Protein AF-0000000070392499 (afdb_homodimer)

InterPro domains:
  IPR001810 F-box domain [PF12937] (13-58)
  IPR001810 F-box domain [PS50181] (10-56)
  IPR032675 Leucine-rich repeat domain superfamily [G3DSA:3.80.10.10] (70-382)
  IPR036047 F-box-like domain superfamily [SSF81383] (4-67)

Radius of gyration: 43.07 Å; Cα contacts (8 Å, |Δi|>4): 1488; chains: 2; bounding box: 61×119×80 Å

Nearest PDB structures (foldseek):
  4i6j-assembly1_B  TM=6.884E-01  e=1.599E-12  Homo sapiens
  1fs2-assembly1_C  TM=5.161E-01  e=5.197E-03  Homo sapiens
  3ogm-assembly8_H  TM=3.108E-01  e=5.269E-05  Arabidopsis thaliana
  3sn0-assembly1_A  TM=2.461E-01  e=1.819E+00  Paraburkholderia xenovorans LB400
  4pl2-assembly2_A  TM=3.043E-01  e=4.959E+00  Escherichia coli DH1

Secondary structure (DSSP, 8-state):
------------GGGS-HHHHHHHHTTS-HHHHHHHHHHHHHHHHHTT-GGGTSEEEEEEE-B--TTS-----B--HHHHHHHHHHGGG--EEEEEEESB--S--TTHHHHHHHHHHH---SEEEEEESSPPBTHHHHS----GGGTHHHHHHHHH--S--EEEEEE--TT-SS--HHHHHHH-GGGTT--EEEES---TTS---SSB----HHHHHHHHHH-TT-SEEEEEGGG--HHHHHHTTSTTSPPPSEEEEEE---TT-GGGSPPP--HHHHHHHHHHSTT-EEEEEE-S---HHHHTTT--TTS-EEEEEE-TTS---HHHHHHHHHHHTTT--EEEE--S----HHHHHHHHHH-TT--EEEETTB--------/------------GGGS-HHHHHHHHTTS-HHHHHHHHHHHHHHHHHTT-GGGTSEEEEEEE-BPPTTS-----B--HHHHHHHHHHGGG--EEEEEEESB--S--TTHHHHHHHHHHH---SEEEEEESSPPBGGGGTS----GGGTHHHHHHHHH--S--EEEEEE--TT-SS--HHHHHHH-GGGTT--EEEES---TT----SSB----HHHHHHHHHH-TT-SEEEEEGGG--HHHHHHTTSTTSPPPSEEEEEE---TT-GGGSPPP--HHHHHHHHHHSTT-EEEEEE-S---HHHHTTT--TTS-EEEEEE-TTS---HHHHHHHHHHHTTT--EEEE--S----HHHHHHHHHH-TT--EEEETTB--------

Structure (mmCIF, N/CA/C/O backbone):
data_AF-0000000070392499-model_v1
#
loop_
_entity.id
_entity.type
_entity.pdbx_description
1 polymer 'F-box/LRR-repeat protein 21-like'
#
loop_
_atom_site.group_PDB
_atom_site.id
_atom_site.type_symbol
_atom_site.label_atom_id
_atom_site.label_alt_id
_atom_site.label_comp_id
_atom_site.label_asym_id
_atom_site.label_entity_id
_atom_site.label_seq_id
_atom_site.pdbx_PDB_ins_code
_atom_site.Cartn_x
_atom_site.Cartn_y
_atom_site.Cartn_z
_atom_site.occupancy
_atom_site.B_iso_or_equiv
_atom_site.auth_seq_id
_atom_site.auth_comp_id
_atom_site.auth_asym_id
_atom_site.auth_atom_id
_atom_site.pdbx_PDB_model_num
ATOM 1 N N . MET A 1 1 ? -3.229 -5.602 -38.969 1 19.36 1 MET A N 1
ATOM 2 C CA . MET A 1 1 ? -2.064 -5.352 -38.125 1 19.36 1 MET A CA 1
ATOM 3 C C . MET A 1 1 ? -2.357 -4.254 -37.094 1 19.36 1 MET A C 1
ATOM 5 O O . MET A 1 1 ? -2.188 -3.068 -37.375 1 19.36 1 MET A O 1
ATOM 9 N N . ALA A 1 2 ? -3.498 -4.301 -36.531 1 29.72 2 ALA A N 1
ATOM 10 C CA . ALA A 1 2 ? -3.797 -3.291 -35.5 1 29.72 2 ALA A CA 1
ATOM 11 C C . ALA A 1 2 ? -2.613 -3.09 -34.562 1 29.72 2 ALA A C 1
ATOM 13 O O . ALA A 1 2 ? -1.932 -4.051 -34.219 1 29.72 2 ALA A O 1
ATOM 14 N N . GLY A 1 3 ? -1.999 -1.93 -34.656 1 29.03 3 GLY A N 1
ATOM 15 C CA . GLY A 1 3 ? -0.789 -1.452 -34 1 29.03 3 GLY A CA 1
ATOM 16 C C . GLY A 1 3 ? -0.719 -1.817 -32.531 1 29.03 3 GLY A C 1
ATOM 17 O O . GLY A 1 3 ? -1.74 -1.829 -31.859 1 29.03 3 GLY A O 1
ATOM 18 N N . VAL A 1 4 ? 0.239 -2.719 -32.156 1 35.47 4 VAL A N 1
ATOM 19 C CA . VAL A 1 4 ? 0.613 -2.967 -30.766 1 35.47 4 VAL A CA 1
ATOM 20 C C . VAL A 1 4 ? 0.708 -1.643 -30.016 1 35.47 4 VAL A C 1
ATOM 22 O O . VAL A 1 4 ? 1.591 -0.826 -30.281 1 35.47 4 VAL A O 1
ATOM 25 N N . GLU A 1 5 ? -0.295 -0.856 -29.969 1 37.31 5 GLU A N 1
ATOM 26 C CA . GLU A 1 5 ? -0.284 0.381 -29.188 1 37.31 5 GLU A CA 1
ATOM 27 C C . GLU A 1 5 ? 0.661 0.277 -28 1 37.31 5 GLU A C 1
ATOM 29 O O . GLU A 1 5 ? 0.538 -0.638 -27.172 1 37.31 5 GLU A O 1
ATOM 34 N N . GLU A 1 6 ? 1.896 0.604 -28.156 1 41.22 6 GLU A N 1
ATOM 35 C CA . GLU A 1 6 ? 2.979 0.769 -27.203 1 41.22 6 GLU A CA 1
ATOM 36 C C . GLU A 1 6 ? 2.457 1.295 -25.859 1 41.22 6 GLU A C 1
ATOM 38 O O . GLU A 1 6 ? 2.139 2.48 -25.734 1 41.22 6 GLU A O 1
ATOM 43 N N . LEU A 1 7 ? 1.643 0.686 -25.141 1 44.19 7 LEU A N 1
ATOM 44 C CA . LEU A 1 7 ? 1.208 1.113 -23.812 1 44.19 7 LEU A CA 1
ATOM 45 C C . LEU A 1 7 ? 2.377 1.68 -23.016 1 44.19 7 LEU A C 1
ATOM 47 O O . LEU A 1 7 ? 3.455 1.082 -22.984 1 44.19 7 LEU A O 1
ATOM 51 N N . THR A 1 8 ? 2.656 2.902 -23.031 1 48.97 8 THR A N 1
ATOM 52 C CA . THR A 1 8 ? 3.627 3.609 -22.203 1 48.97 8 THR A CA 1
ATOM 53 C C . THR A 1 8 ? 3.857 2.867 -20.891 1 48.97 8 THR A C 1
ATOM 55 O O . THR A 1 8 ? 2.904 2.453 -20.219 1 48.97 8 THR A O 1
ATOM 58 N N . PRO A 1 9 ? 5.086 2.314 -20.75 1 57.12 9 PRO A N 1
ATOM 59 C CA . PRO A 1 9 ? 5.375 1.492 -19.578 1 57.12 9 PRO A CA 1
ATOM 60 C C . PRO A 1 9 ? 4.883 2.129 -18.281 1 57.12 9 PRO A C 1
ATOM 62 O O . PRO A 1 9 ? 5.066 3.33 -18.078 1 57.12 9 PRO A O 1
ATOM 65 N N . GLU A 1 10 ? 3.816 1.745 -17.781 1 65.25 10 GLU A N 1
ATOM 66 C CA . GLU A 1 10 ? 3.311 2.189 -16.484 1 65.25 10 GLU A CA 1
ATOM 67 C C . GLU A 1 10 ? 4.449 2.398 -15.492 1 65.25 10 GLU A C 1
ATOM 69 O O . GLU A 1 10 ? 5.414 1.632 -15.477 1 65.25 10 GLU A O 1
ATOM 74 N N . PRO A 1 11 ? 4.688 3.551 -14.969 1 73.75 11 PRO A N 1
ATOM 75 C CA . PRO A 1 11 ? 5.754 3.793 -13.992 1 73.75 11 PRO A CA 1
ATOM 76 C C . PRO A 1 11 ? 5.82 2.713 -12.914 1 73.75 11 PRO A C 1
ATOM 78 O O . PRO A 1 11 ? 4.785 2.189 -12.492 1 73.75 11 PRO A O 1
ATOM 81 N N . ASP A 1 12 ? 7.051 2.223 -12.695 1 80.12 12 ASP A N 1
ATOM 82 C CA . ASP A 1 12 ? 7.27 1.247 -11.633 1 80.12 12 ASP A CA 1
ATOM 83 C C . ASP A 1 12 ? 7.441 1.938 -10.281 1 80.12 12 ASP A C 1
ATOM 85 O O . ASP A 1 12 ? 8.531 2.416 -9.961 1 80.12 12 ASP A O 1
ATOM 89 N N . PHE A 1 13 ? 6.422 2.025 -9.43 1 82.75 13 PHE A N 1
ATOM 90 C CA . PHE A 1 13 ? 6.398 2.703 -8.141 1 82.75 13 PHE A CA 1
ATOM 91 C C . PHE A 1 13 ? 7.258 1.959 -7.121 1 82.75 13 PHE A C 1
ATOM 93 O O . PHE A 1 13 ? 7.602 2.506 -6.07 1 82.75 13 PHE A O 1
ATOM 100 N N . SER A 1 14 ? 7.652 0.782 -7.508 1 82.06 14 SER A N 1
ATOM 101 C CA . SER A 1 14 ? 8.445 -0.005 -6.57 1 82.06 14 SER A CA 1
ATOM 102 C C . SER A 1 14 ? 9.875 0.514 -6.484 1 82.06 14 SER A C 1
ATOM 104 O O . SER A 1 14 ? 10.609 0.181 -5.551 1 82.06 14 SER A O 1
ATOM 106 N N . ASP A 1 15 ? 10.148 1.316 -7.395 1 82.94 15 ASP A N 1
ATOM 107 C CA . ASP A 1 15 ? 11.523 1.813 -7.426 1 82.94 15 ASP A CA 1
ATOM 108 C C . ASP A 1 15 ? 11.633 3.162 -6.719 1 82.94 15 ASP A C 1
ATOM 110 O O . ASP A 1 15 ? 12.734 3.67 -6.508 1 82.94 15 ASP A O 1
ATOM 114 N N . LEU A 1 16 ? 10.594 3.82 -6.297 1 88.31 16 LEU A N 1
ATOM 115 C CA . LEU A 1 16 ? 10.625 5.129 -5.652 1 88.31 16 LEU A CA 1
ATOM 116 C C . LEU A 1 16 ? 11.172 5.02 -4.23 1 88.31 16 LEU A C 1
ATOM 118 O O . LEU A 1 16 ? 10.734 4.16 -3.459 1 88.31 16 LEU A O 1
ATOM 122 N N . PRO A 1 17 ? 12.156 5.895 -3.982 1 90.06 17 PRO A N 1
ATOM 123 C CA . PRO A 1 17 ? 12.664 5.898 -2.607 1 90.06 17 PRO A CA 1
ATOM 124 C C . PRO A 1 17 ? 11.602 6.285 -1.585 1 90.06 17 PRO A C 1
ATOM 126 O O . PRO A 1 17 ? 10.656 7.012 -1.913 1 90.06 17 PRO A O 1
ATOM 129 N N . THR A 1 18 ? 11.781 5.879 -0.378 1 91.44 18 THR A N 1
ATOM 130 C CA . THR A 1 18 ? 10.828 6.105 0.706 1 91.44 18 THR A CA 1
ATOM 131 C C . THR A 1 18 ? 10.609 7.602 0.93 1 91.44 18 THR A C 1
ATOM 133 O O . THR A 1 18 ? 9.477 8.039 1.151 1 91.44 18 THR A O 1
ATOM 136 N N . MET A 1 19 ? 11.672 8.414 0.764 1 93 19 MET A N 1
ATOM 137 C CA . MET A 1 19 ? 11.57 9.844 1.044 1 93 19 MET A CA 1
ATOM 138 C C . MET A 1 19 ? 10.688 10.539 0.012 1 93 19 MET A C 1
ATOM 140 O O . MET A 1 19 ? 10.008 11.516 0.328 1 93 19 MET A O 1
ATOM 144 N N . VAL A 1 20 ? 10.742 10.008 -1.127 1 93.56 20 VAL A N 1
ATOM 145 C CA . VAL A 1 20 ? 9.875 10.555 -2.164 1 93.56 20 VAL A CA 1
ATOM 146 C C . VAL A 1 20 ? 8.414 10.281 -1.817 1 93.56 20 VAL A C 1
ATOM 148 O O . VAL A 1 20 ? 7.555 11.141 -2.004 1 93.56 20 VAL A O 1
ATOM 151 N N . TRP A 1 21 ? 8.156 9.062 -1.274 1 93.5 21 TRP A N 1
ATOM 152 C CA . TRP A 1 21 ? 6.801 8.727 -0.836 1 93.5 21 TRP A CA 1
ATOM 153 C C . TRP A 1 21 ? 6.352 9.656 0.289 1 93.5 21 TRP A C 1
ATOM 155 O O . TRP A 1 21 ? 5.215 10.141 0.287 1 93.5 21 TRP A O 1
ATOM 165 N N . VAL A 1 22 ? 7.234 9.93 1.213 1 95.31 22 VAL A N 1
ATOM 166 C CA . VAL A 1 22 ? 6.906 10.82 2.32 1 95.31 22 VAL A CA 1
ATOM 167 C C . VAL A 1 22 ? 6.523 12.195 1.782 1 95.31 22 VAL A C 1
ATOM 169 O O . VAL A 1 22 ? 5.52 12.781 2.205 1 95.31 22 VAL A O 1
ATOM 172 N N . ASN A 1 23 ? 7.266 12.734 0.875 1 94.5 23 ASN A N 1
ATOM 173 C CA . ASN A 1 23 ? 7.004 14.039 0.281 1 94.5 23 ASN A CA 1
ATOM 174 C C . ASN A 1 23 ? 5.648 14.078 -0.418 1 94.5 23 ASN A C 1
ATOM 176 O O . ASN A 1 23 ? 4.906 15.055 -0.294 1 94.5 23 ASN A O 1
ATOM 180 N N . ILE A 1 24 ? 5.371 13.039 -1.134 1 93.19 24 ILE A N 1
ATOM 181 C CA . ILE A 1 24 ? 4.098 12.945 -1.838 1 93.19 24 ILE A CA 1
ATOM 182 C C . ILE A 1 24 ? 2.951 12.906 -0.83 1 93.19 24 ILE A C 1
ATOM 184 O O . ILE A 1 24 ? 1.976 13.648 -0.957 1 93.19 24 ILE A O 1
ATOM 188 N N . LEU A 1 25 ? 3.098 12.047 0.181 1 93.69 25 LEU A N 1
ATOM 189 C CA . LEU A 1 25 ? 2.039 11.812 1.156 1 93.69 25 LEU A CA 1
ATOM 190 C C . LEU A 1 25 ? 1.825 13.039 2.033 1 93.69 25 LEU A C 1
ATOM 192 O O . LEU A 1 25 ? 0.74 13.234 2.586 1 93.69 25 LEU A O 1
ATOM 196 N N . ASP A 1 26 ? 2.852 13.836 2.139 1 94 26 ASP A N 1
ATOM 197 C CA . ASP A 1 26 ? 2.76 15.039 2.959 1 94 26 ASP A CA 1
ATOM 198 C C . ASP A 1 26 ? 1.83 16.062 2.32 1 94 26 ASP A C 1
ATOM 200 O O . ASP A 1 26 ? 1.4 17.016 2.979 1 94 26 ASP A O 1
ATOM 204 N N . HIS A 1 27 ? 1.47 15.953 1.075 1 93.5 27 HIS A N 1
ATOM 205 C CA . HIS A 1 27 ? 0.569 16.859 0.383 1 93.5 27 HIS A CA 1
ATOM 206 C C . HIS A 1 27 ? -0.857 16.328 0.368 1 93.5 27 HIS A C 1
ATOM 208 O O . HIS A 1 27 ? -1.765 16.969 -0.159 1 93.5 27 HIS A O 1
ATOM 214 N N . VAL A 1 28 ? -1.051 15.195 0.905 1 91.25 28 VAL A N 1
ATOM 215 C CA . VAL A 1 28 ? -2.367 14.57 0.955 1 91.25 28 VAL A CA 1
ATOM 216 C C . VAL A 1 28 ? -3.064 14.93 2.264 1 91.25 28 VAL A C 1
ATOM 218 O O . VAL A 1 28 ? -2.414 15.07 3.303 1 91.25 28 VAL A O 1
ATOM 221 N N . ASN A 1 29 ? -4.383 15.164 2.217 1 92.38 29 ASN A N 1
ATOM 222 C CA . ASN A 1 29 ? -5.105 15.523 3.434 1 92.38 29 ASN A CA 1
ATOM 223 C C . ASN A 1 29 ? -5.059 14.398 4.465 1 92.38 29 ASN A C 1
ATOM 225 O O . ASN A 1 29 ? -4.773 13.25 4.121 1 92.38 29 ASN A O 1
ATOM 229 N N . LEU A 1 30 ? -5.309 14.617 5.668 1 92.62 30 LEU A N 1
ATOM 230 C CA . LEU A 1 30 ? -5.113 13.727 6.80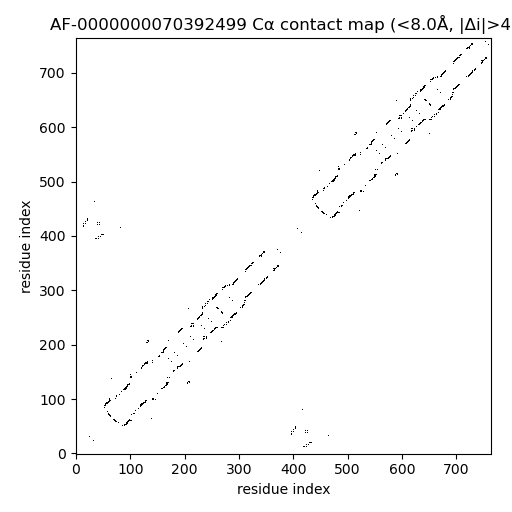9 1 92.62 30 LEU A CA 1
ATOM 231 C C . LEU A 1 30 ? -5.965 12.469 6.664 1 92.62 30 LEU A C 1
ATOM 233 O O . LEU A 1 30 ? -5.48 11.359 6.898 1 92.62 30 LEU A O 1
ATOM 237 N N . VAL A 1 31 ? -7.203 12.648 6.301 1 88.06 31 VAL A N 1
ATOM 238 C CA . VAL A 1 31 ? -8.125 11.523 6.227 1 88.06 31 VAL A CA 1
ATOM 239 C C . VAL A 1 31 ? -7.672 10.555 5.141 1 88.06 31 VAL A C 1
ATOM 241 O O . VAL A 1 31 ? -7.633 9.336 5.359 1 88.06 31 VAL A O 1
ATOM 244 N N . THR A 1 32 ? -7.332 11.109 4.012 1 89.81 32 THR A N 1
ATOM 245 C CA . THR A 1 32 ? -6.852 10.281 2.916 1 89.81 32 THR A CA 1
ATOM 246 C C . THR A 1 32 ? -5.539 9.594 3.295 1 89.81 32 THR A C 1
ATOM 248 O O . THR A 1 32 ? -5.348 8.414 3.008 1 89.81 32 THR A O 1
ATOM 251 N N . ARG A 1 33 ? -4.66 10.336 3.91 1 93.06 33 ARG A N 1
ATOM 252 C CA . ARG A 1 33 ? -3.396 9.773 4.379 1 93.06 33 ARG A CA 1
ATOM 253 C C . ARG A 1 33 ? -3.635 8.594 5.316 1 93.06 33 ARG A C 1
ATOM 255 O O . ARG A 1 33 ? -2.984 7.559 5.195 1 93.06 33 ARG A O 1
ATOM 262 N N . TYR A 1 34 ? -4.535 8.734 6.188 1 92.81 34 TYR A N 1
ATOM 263 C CA . TYR A 1 34 ? -4.887 7.676 7.125 1 92.81 34 TYR A CA 1
ATOM 264 C C . TYR A 1 34 ? -5.438 6.461 6.391 1 92.81 34 TYR A C 1
ATOM 266 O O . TYR A 1 34 ? -5.02 5.328 6.652 1 92.81 34 TYR A O 1
ATOM 274 N N . ARG A 1 35 ? -6.336 6.668 5.492 1 90.44 35 ARG A N 1
ATOM 275 C CA . ARG A 1 35 ? -6.957 5.574 4.754 1 90.44 35 ARG A CA 1
ATOM 276 C C . ARG A 1 35 ? -5.922 4.781 3.967 1 90.44 35 ARG A C 1
ATOM 278 O O . ARG A 1 35 ? -5.961 3.551 3.941 1 90.44 35 ARG A O 1
ATOM 285 N N . VAL A 1 36 ? -5.066 5.496 3.289 1 92.38 36 VAL A N 1
ATOM 286 C CA . VAL A 1 36 ? -4.027 4.832 2.508 1 92.38 36 VAL A CA 1
ATOM 287 C C . VAL A 1 36 ? -3.107 4.043 3.436 1 92.38 36 VAL A C 1
ATOM 289 O O . VAL A 1 36 ? -2.688 2.932 3.105 1 92.38 36 VAL A O 1
ATOM 292 N N . SER A 1 37 ? -2.816 4.617 4.633 1 92.94 37 SER A N 1
ATOM 293 C CA . SER A 1 37 ? -1.943 3.938 5.586 1 92.94 37 SER A CA 1
ATOM 294 C C . SER A 1 37 ? -2.559 2.627 6.059 1 92.94 37 SER A C 1
ATOM 296 O O . SER A 1 37 ? -1.87 1.607 6.148 1 92.94 37 SER A O 1
ATOM 298 N N . VAL A 1 38 ? -3.83 2.625 6.352 1 90.56 38 VAL A N 1
ATOM 299 C CA . VAL A 1 38 ? -4.523 1.426 6.816 1 90.56 38 VAL A CA 1
ATOM 300 C C . VAL A 1 38 ? -4.586 0.397 5.688 1 90.56 38 VAL A C 1
ATOM 302 O O . VAL A 1 38 ? -4.34 -0.792 5.91 1 90.56 38 VAL A O 1
ATOM 305 N N . THR A 1 39 ? -4.941 0.869 4.547 1 91.06 39 THR A N 1
ATOM 306 C CA . THR A 1 39 ? -5 -0.016 3.391 1 91.06 39 THR A CA 1
ATOM 307 C C . THR A 1 39 ? -3.645 -0.662 3.131 1 91.06 39 THR A C 1
ATOM 309 O O . THR A 1 39 ? -3.559 -1.869 2.895 1 91.06 39 THR A O 1
ATOM 312 N N . CYS A 1 40 ? -2.623 0.156 3.15 1 91.25 40 CYS A N 1
ATOM 313 C CA . CYS A 1 40 ? -1.275 -0.355 2.93 1 91.25 40 CYS A CA 1
ATOM 314 C C . CYS A 1 40 ? -0.905 -1.392 3.984 1 91.25 40 CYS A C 1
ATOM 316 O O . CYS A 1 40 ? -0.25 -2.389 3.678 1 91.25 40 CYS A O 1
ATOM 318 N N . SER A 1 41 ? -1.282 -1.135 5.199 1 90.31 41 SER A N 1
ATOM 319 C CA . SER A 1 41 ? -1.011 -2.084 6.273 1 90.31 41 SER A CA 1
ATOM 320 C C . SER A 1 41 ? -1.71 -3.416 6.023 1 90.31 41 SER A C 1
ATOM 322 O O . SER A 1 41 ? -1.108 -4.48 6.184 1 90.31 41 SER A O 1
ATOM 324 N N . LYS A 1 42 ? -2.918 -3.387 5.637 1 89.94 42 LYS A N 1
ATOM 325 C CA . LYS A 1 42 ? -3.676 -4.598 5.332 1 89.94 42 LYS A CA 1
ATOM 326 C C . LYS A 1 42 ? -3.076 -5.336 4.141 1 89.94 42 LYS A C 1
ATOM 328 O O . LYS A 1 42 ? -3.006 -6.566 4.137 1 89.94 42 LYS A O 1
ATOM 333 N N . LEU A 1 43 ? -2.729 -4.562 3.137 1 92.19 43 LEU A N 1
ATOM 334 C CA . LEU A 1 43 ? -2.088 -5.152 1.967 1 92.19 43 LEU A CA 1
ATOM 335 C C . LEU A 1 43 ? -0.774 -5.824 2.348 1 92.19 43 LEU A C 1
ATOM 337 O O . LEU A 1 43 ? -0.477 -6.926 1.879 1 92.19 43 LEU A O 1
ATOM 341 N N . ASN A 1 44 ? -0.017 -5.133 3.135 1 90.88 44 ASN A N 1
ATOM 342 C CA . ASN A 1 44 ? 1.239 -5.715 3.592 1 90.88 44 ASN A CA 1
ATOM 343 C C . ASN A 1 44 ? 1.011 -7.043 4.309 1 90.88 44 ASN A C 1
ATOM 345 O O . ASN A 1 44 ? 1.792 -7.984 4.148 1 90.88 44 ASN A O 1
ATOM 349 N N . GLU A 1 45 ? -0.01 -7.094 5.113 1 90.56 45 GLU A N 1
ATOM 350 C CA . GLU A 1 45 ? -0.378 -8.344 5.766 1 90.56 45 GLU A CA 1
ATOM 351 C C . GLU A 1 45 ? -0.797 -9.398 4.742 1 90.56 45 GLU A C 1
ATOM 353 O O . GLU A 1 45 ? -0.413 -10.562 4.852 1 90.56 45 GLU A O 1
ATOM 358 N N . ALA A 1 46 ? -1.568 -9.008 3.797 1 93.62 46 ALA A N 1
ATOM 359 C CA . ALA A 1 46 ? -2.064 -9.914 2.766 1 93.62 46 ALA A CA 1
ATOM 360 C C . ALA A 1 46 ? -0.913 -10.531 1.979 1 93.62 46 ALA A C 1
ATOM 362 O O . ALA A 1 46 ? -0.951 -11.719 1.638 1 93.62 46 ALA A O 1
ATOM 363 N N . PHE A 1 47 ? 0.134 -9.789 1.7 1 93.88 47 PHE A N 1
ATOM 364 C CA . PHE A 1 47 ? 1.256 -10.25 0.895 1 93.88 47 PHE A CA 1
ATOM 365 C C . PHE A 1 47 ? 2.055 -11.312 1.643 1 93.88 47 PHE A C 1
ATOM 367 O O . PHE A 1 47 ? 2.877 -12.016 1.048 1 93.88 47 PHE A O 1
ATOM 374 N N . ASN A 1 48 ? 1.8 -11.477 2.926 1 91.5 48 ASN A N 1
ATOM 375 C CA . ASN A 1 48 ? 2.471 -12.523 3.693 1 91.5 48 ASN A CA 1
ATOM 376 C C . ASN A 1 48 ? 1.637 -13.805 3.748 1 91.5 48 ASN A C 1
ATOM 378 O O . ASN A 1 48 ? 1.988 -14.75 4.457 1 91.5 48 ASN A O 1
ATOM 382 N N . HIS A 1 49 ? 0.604 -13.789 3.027 1 94 49 HIS A N 1
ATOM 383 C CA . HIS A 1 49 ? -0.212 -15 2.947 1 94 49 HIS A CA 1
ATOM 384 C C . HIS A 1 49 ? 0.365 -15.984 1.941 1 94 49 HIS A C 1
ATOM 386 O O . HIS A 1 49 ? 0.606 -15.633 0.785 1 94 49 HIS A O 1
ATOM 392 N N . PRO A 1 50 ? 0.464 -17.234 2.234 1 93.75 50 PRO A N 1
ATOM 393 C CA . PRO A 1 50 ? 1.13 -18.234 1.398 1 93.75 50 PRO A CA 1
ATOM 394 C C . PRO A 1 50 ? 0.402 -18.484 0.079 1 93.75 50 PRO A C 1
ATOM 396 O O . PRO A 1 50 ? 1.036 -18.797 -0.931 1 93.75 50 PRO A O 1
ATOM 399 N N . THR A 1 51 ? -0.854 -18.328 -0.005 1 93.94 51 THR A N 1
ATOM 400 C CA . THR A 1 51 ? -1.659 -18.594 -1.193 1 93.94 51 THR A CA 1
ATOM 401 C C . THR A 1 51 ? -1.159 -17.766 -2.375 1 93.94 51 THR A C 1
ATOM 403 O O . THR A 1 51 ? -1.249 -18.203 -3.525 1 93.94 51 THR A O 1
ATOM 406 N N . LEU A 1 52 ? -0.566 -16.672 -2.098 1 95.19 52 LEU A N 1
ATOM 407 C CA . LEU A 1 52 ? -0.19 -15.742 -3.16 1 95.19 52 LEU A CA 1
ATOM 408 C C . LEU A 1 52 ? 1.114 -16.172 -3.822 1 95.19 52 LEU A C 1
ATOM 410 O O . LEU A 1 52 ? 1.413 -15.758 -4.941 1 95.19 52 LEU A O 1
ATOM 414 N N . TRP A 1 53 ? 1.859 -16.984 -3.09 1 96.31 53 TRP A N 1
ATOM 415 C CA . TRP A 1 53 ? 3.221 -17.219 -3.559 1 96.31 53 TRP A CA 1
ATOM 416 C C . TRP A 1 53 ? 3.492 -18.703 -3.719 1 96.31 53 TRP A C 1
ATOM 418 O O . TRP A 1 53 ? 4.594 -19.109 -4.098 1 96.31 53 TRP A O 1
ATOM 428 N N . ARG A 1 54 ? 2.523 -19.531 -3.469 1 96.25 54 ARG A N 1
ATOM 429 C CA . ARG A 1 54 ? 2.686 -20.984 -3.496 1 96.25 54 ARG A CA 1
ATOM 430 C C . ARG A 1 54 ? 3.188 -21.453 -4.859 1 96.25 54 ARG A C 1
ATOM 432 O O . ARG A 1 54 ? 3.969 -22.391 -4.945 1 96.25 54 ARG A O 1
ATOM 439 N N . LYS A 1 55 ? 2.74 -20.891 -5.848 1 96 55 LYS A N 1
ATOM 440 C CA . LYS A 1 55 ? 3.156 -21.188 -7.215 1 96 55 LYS A CA 1
ATOM 441 C C . LYS A 1 55 ? 3.969 -20.031 -7.801 1 96 55 LYS A C 1
ATOM 443 O O . LYS A 1 55 ? 3.564 -18.875 -7.715 1 96 55 LYS A O 1
ATOM 448 N N . MET A 1 56 ? 5.145 -20.344 -8.297 1 96.19 56 MET A N 1
ATOM 449 C CA . MET A 1 56 ? 6.012 -19.328 -8.867 1 96.19 56 MET A CA 1
ATOM 450 C C . MET A 1 56 ? 6.637 -19.797 -10.172 1 96.19 56 MET A C 1
ATOM 452 O O . MET A 1 56 ? 7.059 -20.953 -10.273 1 96.19 56 MET A O 1
ATOM 456 N N . THR A 1 57 ? 6.582 -18.969 -11.18 1 95.62 57 THR A N 1
ATOM 457 C CA . THR A 1 57 ? 7.273 -19.234 -12.438 1 95.62 57 THR A CA 1
ATOM 458 C C . THR A 1 57 ? 8.367 -18.203 -12.68 1 95.62 57 THR A C 1
ATOM 460 O O . THR A 1 57 ? 8.094 -17 -12.734 1 95.62 57 THR A O 1
ATOM 463 N N . LEU A 1 58 ? 9.586 -18.641 -12.781 1 95.25 58 LEU A N 1
ATOM 464 C CA . LEU A 1 58 ? 10.719 -17.766 -13.062 1 95.25 58 LEU A CA 1
ATOM 465 C C . LEU A 1 58 ? 11.141 -17.875 -14.523 1 95.25 58 LEU A C 1
ATOM 467 O O . LEU A 1 58 ? 11.516 -18.953 -14.992 1 95.25 58 LEU A O 1
ATOM 471 N N . HIS A 1 59 ? 11.062 -16.766 -15.195 1 91.56 59 HIS A N 1
ATOM 472 C CA . HIS A 1 59 ? 11.484 -16.703 -16.594 1 91.56 59 HIS A CA 1
ATOM 473 C C . HIS A 1 59 ? 12.891 -16.125 -16.719 1 91.56 59 HIS A C 1
ATOM 475 O O . HIS A 1 59 ? 13.211 -15.109 -16.109 1 91.56 59 HIS A O 1
ATOM 481 N N . VAL A 1 60 ? 13.688 -16.781 -17.406 1 90.25 60 VAL A N 1
ATOM 482 C CA . VAL A 1 60 ? 15.047 -16.328 -17.703 1 90.25 60 VAL A CA 1
ATOM 483 C C . VAL A 1 60 ? 15.297 -16.375 -19.203 1 90.25 60 VAL A C 1
ATOM 485 O O . VAL A 1 60 ? 14.836 -17.297 -19.891 1 90.25 60 VAL A O 1
ATOM 488 N N . THR A 1 61 ? 15.922 -15.375 -19.672 1 86.31 61 THR A N 1
ATOM 489 C CA . THR A 1 61 ? 16.203 -15.32 -21.094 1 86.31 61 THR A CA 1
ATOM 490 C C . THR A 1 61 ? 17.656 -15.664 -21.391 1 86.31 61 THR A C 1
ATOM 492 O O . THR A 1 61 ? 18.562 -14.992 -20.891 1 86.31 61 THR A O 1
ATOM 495 N N . GLY A 1 62 ? 17.797 -16.766 -22.141 1 83.31 62 GLY A N 1
ATOM 496 C CA . GLY A 1 62 ? 19.125 -17.156 -22.578 1 83.31 62 GLY A CA 1
ATOM 497 C C . GLY A 1 62 ? 19.484 -16.641 -23.953 1 83.31 62 GLY A C 1
ATOM 498 O O . GLY A 1 62 ? 18.859 -15.688 -24.453 1 83.31 62 GLY A O 1
ATOM 499 N N . ASN A 1 63 ? 20.609 -16.969 -24.453 1 75.06 63 ASN A N 1
ATOM 500 C CA . ASN A 1 63 ? 21.078 -16.516 -25.75 1 75.06 63 ASN A CA 1
ATOM 501 C C . ASN A 1 63 ? 20.359 -17.234 -26.891 1 75.06 63 ASN A C 1
ATOM 503 O O . ASN A 1 63 ? 19.969 -18.391 -26.75 1 75.06 63 ASN A O 1
ATOM 507 N N . VAL A 1 64 ? 19.781 -16.484 -27.766 1 64.44 64 VAL A N 1
ATOM 508 C CA . VAL A 1 64 ? 18.984 -17.062 -28.859 1 64.44 64 VAL A CA 1
ATOM 509 C C . VAL A 1 64 ? 19.891 -17.875 -29.781 1 64.44 64 VAL A C 1
ATOM 511 O O . VAL A 1 64 ? 21.109 -17.672 -29.812 1 64.44 64 VAL A O 1
ATOM 514 N N . THR A 1 65 ? 19.234 -18.938 -30.438 1 56.94 65 THR A N 1
ATOM 515 C CA . THR A 1 65 ? 19.781 -19.953 -31.344 1 56.94 65 THR A CA 1
ATOM 516 C C . THR A 1 65 ? 20.578 -19.297 -32.469 1 56.94 65 THR A C 1
ATOM 518 O O . THR A 1 65 ? 20.547 -18.078 -32.625 1 56.94 65 THR A O 1
ATOM 521 N N . ASN A 1 66 ? 21.172 -20.156 -33.406 1 53.56 66 ASN A N 1
ATOM 522 C CA . ASN A 1 66 ? 22.062 -19.953 -34.531 1 53.56 66 ASN A CA 1
ATOM 523 C C . ASN A 1 66 ? 21.594 -18.812 -35.438 1 53.56 66 ASN A C 1
ATOM 525 O O . ASN A 1 66 ? 22.375 -18.266 -36.188 1 53.56 66 ASN A O 1
ATOM 529 N N . TYR A 1 67 ? 20.312 -18.781 -35.562 1 49.94 67 TYR A N 1
ATOM 530 C CA . TYR A 1 67 ? 19.922 -17.859 -36.594 1 49.94 67 TYR A CA 1
ATOM 531 C C . TYR A 1 67 ? 19.312 -16.594 -36.031 1 49.94 67 TYR A C 1
ATOM 533 O O . TYR A 1 67 ? 18.953 -15.672 -36.75 1 49.94 67 TYR A O 1
ATOM 541 N N . GLY A 1 68 ? 19.078 -16.547 -34.75 1 53.66 68 GLY A N 1
ATOM 542 C CA . GLY A 1 68 ? 18.359 -15.352 -34.344 1 53.66 68 GLY A CA 1
ATOM 543 C C . GLY A 1 68 ? 19.234 -14.328 -33.656 1 53.66 68 GLY A C 1
ATOM 544 O O . GLY A 1 68 ? 20.375 -14.625 -33.281 1 53.66 68 GLY A O 1
ATOM 545 N N . TRP A 1 69 ? 18.891 -12.992 -33.875 1 50.97 69 TRP A N 1
ATOM 546 C CA . TRP A 1 69 ? 19.531 -11.836 -33.25 1 50.97 69 TRP A CA 1
ATOM 547 C C . TRP A 1 69 ? 19.562 -12 -31.75 1 50.97 69 TRP A C 1
ATOM 549 O O . TRP A 1 69 ? 18.625 -12.539 -31.141 1 50.97 69 TRP A O 1
ATOM 559 N N . SER A 1 70 ? 20.844 -11.922 -31.25 1 49.72 70 SER A N 1
ATOM 560 C CA . SER A 1 70 ? 21.297 -12.07 -29.875 1 49.72 70 SER A CA 1
ATOM 561 C C . SER A 1 70 ? 20.406 -11.281 -28.922 1 49.72 70 SER A C 1
ATOM 563 O O . SER A 1 70 ? 20.219 -10.078 -29.094 1 49.72 70 SER A O 1
ATOM 565 N N . LYS A 1 71 ? 19.391 -11.898 -28.5 1 55.03 71 LYS A N 1
ATOM 566 C CA . LYS A 1 71 ? 18.812 -11.164 -27.375 1 55.03 71 LYS A CA 1
ATOM 567 C C . LYS A 1 71 ? 19.703 -11.258 -26.141 1 55.03 71 LYS A C 1
ATOM 569 O O . LYS A 1 71 ? 20.406 -12.25 -25.938 1 55.03 71 LYS A O 1
ATOM 574 N N . GLN A 1 72 ? 20.062 -10.156 -25.578 1 59.91 72 GLN A N 1
ATOM 575 C CA . GLN A 1 72 ? 20.781 -10 -24.312 1 59.91 72 GLN A CA 1
ATOM 576 C C . GLN A 1 72 ? 20.234 -10.953 -23.25 1 59.91 72 GLN A C 1
ATOM 578 O O . GLN A 1 72 ? 19.016 -11.039 -23.062 1 59.91 72 GLN A O 1
ATOM 583 N N . MET A 1 73 ? 21.109 -11.906 -22.781 1 62.97 73 MET A N 1
ATOM 584 C CA . MET A 1 73 ? 20.828 -12.812 -21.656 1 62.97 73 MET A CA 1
ATOM 585 C C . MET A 1 73 ? 20.469 -12.023 -20.406 1 62.97 73 MET A C 1
ATOM 587 O O . MET A 1 73 ? 21.141 -11.062 -20.047 1 62.97 73 MET A O 1
ATOM 591 N N . VAL A 1 74 ? 19.359 -12.25 -19.953 1 74.69 74 VAL A N 1
ATOM 592 C CA . VAL A 1 74 ? 18.984 -11.453 -18.797 1 74.69 74 VAL A CA 1
ATOM 593 C C . VAL A 1 74 ? 18.359 -12.352 -17.734 1 74.69 74 VAL A C 1
ATOM 595 O O . VAL A 1 74 ? 17.438 -13.117 -18.016 1 74.69 74 VAL A O 1
ATOM 598 N N . VAL A 1 75 ? 19.109 -12.539 -16.609 1 82.25 75 VAL A N 1
ATOM 599 C CA . VAL A 1 75 ? 18.422 -12.938 -15.391 1 82.25 75 VAL A CA 1
ATOM 600 C C . VAL A 1 75 ? 17.844 -11.703 -14.695 1 82.25 75 VAL A C 1
ATOM 602 O O . VAL A 1 75 ? 18.578 -10.922 -14.086 1 82.25 75 VAL A O 1
ATOM 605 N N . PRO A 1 76 ? 16.625 -11.594 -14.82 1 84.12 76 PRO A N 1
ATOM 606 C CA . PRO A 1 76 ? 16.062 -10.391 -14.195 1 84.12 76 PRO A CA 1
ATOM 607 C C . PRO A 1 76 ? 16.359 -10.312 -12.695 1 84.12 76 PRO A C 1
ATOM 609 O O . PRO A 1 76 ? 16.172 -11.297 -11.977 1 84.12 76 PRO A O 1
ATOM 612 N N . ALA A 1 77 ? 16.828 -9.18 -12.234 1 85.88 77 ALA A N 1
ATOM 613 C CA . ALA A 1 77 ? 17.109 -8.969 -10.82 1 85.88 77 ALA A CA 1
ATOM 614 C C . ALA A 1 77 ? 15.883 -9.258 -9.961 1 85.88 77 ALA A C 1
ATOM 616 O O . ALA A 1 77 ? 16 -9.719 -8.828 1 85.88 77 ALA A O 1
ATOM 617 N N . ARG A 1 78 ? 14.742 -9.117 -10.547 1 87.88 78 ARG A N 1
ATOM 618 C CA . ARG A 1 78 ? 13.484 -9.336 -9.844 1 87.88 78 ARG A CA 1
ATOM 619 C C . ARG A 1 78 ? 13.336 -10.789 -9.422 1 87.88 78 ARG A C 1
ATOM 621 O O . ARG A 1 78 ? 12.734 -11.086 -8.383 1 87.88 78 ARG A O 1
ATOM 628 N N . ASN A 1 79 ? 13.867 -11.68 -10.188 1 92.38 79 ASN A N 1
ATOM 629 C CA . ASN A 1 79 ? 13.75 -13.094 -9.852 1 92.38 79 ASN A CA 1
ATOM 630 C C . ASN A 1 79 ? 14.422 -13.406 -8.516 1 92.38 79 ASN A C 1
ATOM 632 O O . ASN A 1 79 ? 13.859 -14.125 -7.684 1 92.38 79 ASN A O 1
ATOM 636 N N . ILE A 1 80 ? 15.57 -12.805 -8.344 1 92.44 80 ILE A N 1
ATOM 637 C CA . ILE A 1 80 ? 16.312 -13.047 -7.105 1 92.44 80 ILE A CA 1
ATOM 638 C C . ILE A 1 80 ? 15.555 -12.43 -5.93 1 92.44 80 ILE A C 1
ATOM 640 O O . ILE A 1 80 ? 15.438 -13.047 -4.867 1 92.44 80 ILE A O 1
ATOM 644 N N . GLN A 1 81 ? 15.008 -11.297 -6.109 1 91.38 81 GLN A N 1
ATOM 645 C CA . GLN A 1 81 ? 14.281 -10.602 -5.051 1 91.38 81 GLN A CA 1
ATOM 646 C C . GLN A 1 81 ? 12.992 -11.336 -4.688 1 91.38 81 GLN A C 1
ATOM 648 O O . GLN A 1 81 ? 12.648 -11.445 -3.51 1 91.38 81 GLN A O 1
ATOM 653 N N . LEU A 1 82 ? 12.375 -11.852 -5.703 1 92.94 82 LEU A N 1
ATOM 654 C CA . LEU A 1 82 ? 11.156 -12.633 -5.492 1 92.94 82 LEU A CA 1
ATOM 655 C C . LEU A 1 82 ? 11.43 -13.828 -4.586 1 92.94 82 LEU A C 1
ATOM 657 O O . LEU A 1 82 ? 10.703 -14.062 -3.621 1 92.94 82 LEU A O 1
ATOM 661 N N . VAL A 1 83 ? 12.477 -14.484 -4.914 1 95.56 83 VAL A N 1
ATOM 662 C CA . VAL A 1 83 ? 12.812 -15.688 -4.156 1 95.56 83 VAL A CA 1
ATOM 663 C C . VAL A 1 83 ? 13.281 -15.297 -2.754 1 95.56 83 VAL A C 1
ATOM 665 O O . VAL A 1 83 ? 12.922 -15.945 -1.77 1 95.56 83 VAL A O 1
ATOM 668 N N . ARG A 1 84 ? 14.023 -14.281 -2.654 1 93.38 84 ARG A N 1
ATOM 669 C CA . ARG A 1 84 ? 14.531 -13.828 -1.365 1 93.38 84 ARG A CA 1
ATOM 670 C C . ARG A 1 84 ? 13.391 -13.469 -0.42 1 93.38 84 ARG A C 1
ATOM 672 O O . ARG A 1 84 ? 13.43 -13.805 0.763 1 93.38 84 ARG A O 1
ATOM 679 N N . HIS A 1 85 ? 12.352 -12.859 -0.948 1 91.69 85 HIS A N 1
ATOM 680 C CA . HIS A 1 85 ? 11.289 -12.32 -0.104 1 91.69 85 HIS A CA 1
ATOM 681 C C . HIS A 1 85 ? 10.188 -13.359 0.123 1 91.69 85 HIS A C 1
ATOM 683 O O . HIS A 1 85 ? 9.617 -13.438 1.214 1 91.69 85 HIS A O 1
ATOM 689 N N . PHE A 1 86 ? 9.938 -14.164 -0.913 1 95.12 86 PHE A N 1
ATOM 690 C CA . PHE A 1 86 ? 8.727 -14.977 -0.816 1 95.12 86 PHE A CA 1
ATOM 691 C C . PHE A 1 86 ? 9.039 -16.453 -1.046 1 95.12 86 PHE A C 1
ATOM 693 O O . PHE A 1 86 ? 8.125 -17.281 -1.089 1 95.12 86 PHE A O 1
ATOM 700 N N . GLY A 1 87 ? 10.312 -16.797 -1.211 1 96.38 87 GLY A N 1
ATOM 701 C CA . GLY A 1 87 ? 10.719 -18.156 -1.498 1 96.38 87 GLY A CA 1
ATOM 702 C C . GLY A 1 87 ? 10.25 -19.156 -0.455 1 96.38 87 GLY A C 1
ATOM 703 O O . GLY A 1 87 ? 9.945 -20.312 -0.78 1 96.38 87 GLY A O 1
ATOM 704 N N . LYS A 1 88 ? 10.07 -18.719 0.82 1 95.94 88 LYS A N 1
ATOM 705 C CA . LYS A 1 88 ? 9.68 -19.594 1.916 1 95.94 88 LYS A CA 1
ATOM 706 C C . LYS A 1 88 ? 8.266 -20.125 1.712 1 95.94 88 LYS A C 1
ATOM 708 O O . LYS A 1 88 ? 7.898 -21.156 2.281 1 95.94 88 LYS A O 1
ATOM 713 N N . TYR A 1 89 ? 7.488 -19.438 0.838 1 96.25 89 TYR A N 1
ATOM 714 C CA . TYR A 1 89 ? 6.098 -19.828 0.629 1 96.25 89 TYR A CA 1
ATOM 715 C C . TYR A 1 89 ? 5.961 -20.703 -0.619 1 96.25 89 TYR A C 1
ATOM 717 O O . TYR A 1 89 ? 4.902 -21.281 -0.858 1 96.25 89 TYR A O 1
ATOM 725 N N . VAL A 1 90 ? 7.023 -20.75 -1.47 1 97.25 90 VAL A N 1
ATOM 726 C CA . VAL A 1 90 ? 6.934 -21.391 -2.781 1 97.25 90 VAL A CA 1
ATOM 727 C C . VAL A 1 90 ? 6.988 -22.906 -2.629 1 97.25 90 VAL A C 1
ATOM 729 O O . VAL A 1 90 ? 7.914 -23.438 -2.018 1 97.25 90 VAL A O 1
ATOM 732 N N . GLN A 1 91 ? 5.969 -23.562 -3.17 1 97.38 91 GLN A N 1
ATOM 733 C CA . GLN A 1 91 ? 5.93 -25.031 -3.176 1 97.38 91 GLN A CA 1
ATOM 734 C C . GLN A 1 91 ? 5.984 -25.578 -4.602 1 97.38 91 GLN A C 1
ATOM 736 O O . GLN A 1 91 ? 6.449 -26.688 -4.824 1 97.38 91 GLN A O 1
ATOM 741 N N . ASN A 1 92 ? 5.445 -24.891 -5.52 1 97.94 92 ASN A N 1
ATOM 742 C CA . ASN A 1 92 ? 5.426 -25.25 -6.934 1 97.94 92 ASN A CA 1
ATOM 743 C C . ASN A 1 92 ? 6.219 -24.25 -7.77 1 97.94 92 ASN A C 1
ATOM 745 O O . ASN A 1 92 ? 5.742 -23.141 -8.055 1 97.94 92 ASN A O 1
ATOM 749 N N . LEU A 1 93 ? 7.379 -24.656 -8.18 1 97.94 93 LEU A N 1
ATOM 750 C CA . LEU A 1 93 ? 8.273 -23.75 -8.883 1 97.94 93 LEU A CA 1
ATOM 751 C C . LEU A 1 93 ? 8.477 -24.188 -10.328 1 97.94 93 LEU A C 1
ATOM 753 O O . LEU A 1 93 ? 8.656 -25.375 -10.602 1 97.94 93 LEU A O 1
ATOM 757 N N . SER A 1 94 ? 8.328 -23.312 -11.273 1 96.56 94 SER A N 1
ATOM 758 C CA . SER A 1 94 ? 8.695 -23.516 -12.672 1 96.56 94 SER A CA 1
ATOM 759 C C . SER A 1 94 ? 9.828 -22.578 -13.094 1 96.56 94 SER A C 1
ATOM 761 O O . SER A 1 94 ? 9.75 -21.375 -12.875 1 96.56 94 SER A O 1
ATOM 763 N N . ILE A 1 95 ? 10.898 -23.141 -13.555 1 95.88 95 ILE A N 1
ATOM 764 C CA . ILE A 1 95 ? 11.992 -22.344 -14.117 1 95.88 95 ILE A CA 1
ATOM 765 C C . ILE A 1 95 ? 12.031 -22.531 -15.633 1 95.88 95 ILE A C 1
ATOM 767 O O . ILE A 1 95 ? 12.305 -23.625 -16.125 1 95.88 95 ILE A O 1
ATOM 771 N N . LEU A 1 96 ? 11.758 -21.484 -16.328 1 93.06 96 LEU A N 1
ATOM 772 C CA . LEU A 1 96 ? 11.695 -21.5 -17.781 1 93.06 96 LEU A CA 1
ATOM 773 C C . LEU A 1 96 ? 12.805 -20.641 -18.391 1 93.06 96 LEU A C 1
ATOM 775 O O . LEU A 1 96 ? 12.812 -19.422 -18.219 1 93.06 96 LEU A O 1
ATOM 779 N N . ILE A 1 97 ? 13.703 -21.25 -19.016 1 90.06 97 ILE A N 1
ATOM 780 C CA . ILE A 1 97 ? 14.828 -20.562 -19.641 1 90.06 97 ILE A CA 1
ATOM 781 C C . ILE A 1 97 ? 14.695 -20.625 -21.156 1 90.06 97 ILE A C 1
ATOM 783 O O . ILE A 1 97 ? 14.695 -21.703 -21.75 1 90.06 97 ILE A O 1
ATOM 787 N N . SER A 1 98 ? 14.664 -19.453 -21.719 1 84.06 98 SER A N 1
ATOM 788 C CA . SER A 1 98 ? 14.609 -19.406 -23.172 1 84.06 98 SER A CA 1
ATOM 789 C C . SER A 1 98 ? 16.016 -19.359 -23.781 1 84.06 98 SER A C 1
ATOM 791 O O . SER A 1 98 ? 16.922 -18.734 -23.203 1 84.06 98 SER A O 1
ATOM 793 N N . GLY A 1 99 ? 16.219 -20.016 -24.797 1 80.62 99 GLY A N 1
ATOM 794 C CA . GLY A 1 99 ? 17.5 -20 -25.484 1 80.62 99 GLY A CA 1
ATOM 795 C C . GLY A 1 99 ? 18.562 -20.812 -24.781 1 80.62 99 GLY A C 1
ATOM 796 O O . GLY A 1 99 ? 18.25 -21.734 -24.031 1 80.62 99 GLY A O 1
ATOM 797 N N . TYR A 1 100 ? 19.875 -20.547 -25.141 1 81 100 TYR A N 1
ATOM 798 C CA . TYR A 1 100 ? 21 -21.297 -24.594 1 81 100 TYR A CA 1
ATOM 799 C C . TYR A 1 100 ? 21.625 -20.562 -23.422 1 81 100 TYR A C 1
ATOM 801 O O . TYR A 1 100 ? 21.641 -19.328 -23.391 1 81 100 TYR A O 1
ATOM 809 N N . LEU A 1 101 ? 22.047 -21.359 -22.438 1 82.56 101 LEU A N 1
ATOM 810 C CA . LEU A 1 101 ? 22.781 -20.766 -21.328 1 82.56 101 LEU A CA 1
ATOM 811 C C . LEU A 1 101 ? 24.234 -20.516 -21.719 1 82.56 101 LEU A C 1
ATOM 813 O O . LEU A 1 101 ? 25.047 -21.438 -21.766 1 82.56 101 LEU A O 1
ATOM 817 N N . ASP A 1 102 ? 24.5 -19.25 -21.969 1 78.69 102 ASP A N 1
ATOM 818 C CA . ASP A 1 102 ? 25.859 -18.906 -22.391 1 78.69 102 ASP A CA 1
ATOM 819 C C . ASP A 1 102 ? 26.797 -18.812 -21.188 1 78.69 102 ASP A C 1
ATOM 821 O O . ASP A 1 102 ? 26.391 -19.109 -20.062 1 78.69 102 ASP A O 1
ATOM 825 N N . ASP A 1 103 ? 28.062 -18.391 -21.406 1 76.44 103 ASP A N 1
ATOM 826 C CA . ASP A 1 103 ? 29.109 -18.375 -20.391 1 76.44 103 ASP A CA 1
ATOM 827 C C . ASP A 1 103 ? 28.812 -17.312 -19.328 1 76.44 103 ASP A C 1
ATOM 829 O O . ASP A 1 103 ? 28.906 -17.594 -18.125 1 76.44 103 ASP A O 1
ATOM 833 N N . ASP A 1 104 ? 28.469 -16.141 -19.797 1 76.81 104 ASP A N 1
ATOM 834 C CA . ASP A 1 104 ? 28.188 -15.078 -18.828 1 76.81 104 ASP A CA 1
ATOM 835 C C . ASP A 1 104 ? 26.688 -14.938 -18.594 1 76.81 104 ASP A C 1
ATOM 837 O O . ASP A 1 104 ? 26.016 -14.172 -19.281 1 76.81 104 ASP A O 1
ATOM 841 N N . PHE A 1 105 ? 26.281 -15.703 -17.641 1 79.25 105 PHE A N 1
ATOM 842 C CA . PHE A 1 105 ? 24.844 -15.719 -17.438 1 79.25 105 PHE A CA 1
ATOM 843 C C . PHE A 1 105 ? 24.484 -14.977 -16.156 1 79.25 105 PHE A C 1
ATOM 845 O O . PHE A 1 105 ? 23.656 -15.453 -15.367 1 79.25 105 PHE A O 1
ATOM 852 N N . GLY A 1 106 ? 25.219 -13.922 -15.789 1 77.5 106 GLY A N 1
ATOM 853 C CA . GLY A 1 106 ? 24.891 -12.961 -14.75 1 77.5 106 GLY A CA 1
ATOM 854 C C . GLY A 1 106 ? 24.734 -13.594 -13.383 1 77.5 106 GLY A C 1
ATOM 855 O O . GLY A 1 106 ? 25.594 -14.344 -12.93 1 77.5 106 GLY A O 1
ATOM 856 N N . ASP A 1 107 ? 23.469 -13.352 -12.805 1 86.06 107 ASP A N 1
ATOM 857 C CA . ASP A 1 107 ? 23.188 -13.742 -11.43 1 86.06 107 ASP A CA 1
ATOM 858 C C . ASP A 1 107 ? 22.516 -15.117 -11.383 1 86.06 107 ASP A C 1
ATOM 860 O O . ASP A 1 107 ? 21.766 -15.422 -10.445 1 86.06 107 ASP A O 1
ATOM 864 N N . TRP A 1 108 ? 22.828 -15.914 -12.367 1 91.12 108 TRP A N 1
ATOM 865 C CA . TRP A 1 108 ? 22.203 -17.219 -12.492 1 91.12 108 TRP A CA 1
ATOM 866 C C . TRP A 1 108 ? 22.547 -18.109 -11.305 1 91.12 108 TRP A C 1
ATOM 868 O O . TRP A 1 108 ? 21.656 -18.672 -10.656 1 91.12 108 TRP A O 1
ATOM 878 N N . ASN A 1 109 ? 23.797 -18.125 -10.984 1 90.56 109 ASN A N 1
ATOM 879 C CA . ASN A 1 109 ? 24.219 -18.938 -9.852 1 90.56 109 ASN A CA 1
ATOM 880 C C . ASN A 1 109 ? 23.594 -18.453 -8.539 1 90.56 109 ASN A C 1
ATOM 882 O O . ASN A 1 109 ? 23.188 -19.25 -7.703 1 90.56 109 ASN A O 1
ATOM 886 N N . ASP A 1 110 ? 23.516 -17.234 -8.453 1 92.06 110 ASP A N 1
ATOM 887 C CA . ASP A 1 110 ? 22.922 -16.641 -7.258 1 92.06 110 ASP A CA 1
ATOM 888 C C . ASP A 1 110 ? 21.438 -16.984 -7.152 1 92.06 110 ASP A C 1
ATOM 890 O O . ASP A 1 110 ? 20.938 -17.281 -6.062 1 92.06 110 ASP A O 1
ATOM 894 N N . LEU A 1 111 ? 20.766 -16.953 -8.258 1 94.44 111 LEU A N 1
ATOM 895 C CA . LEU A 1 111 ? 19.344 -17.25 -8.273 1 94.44 111 LEU A CA 1
ATOM 896 C C . LEU A 1 111 ? 19.078 -18.688 -7.828 1 94.44 111 LEU A C 1
ATOM 898 O O . LEU A 1 111 ? 18.25 -18.922 -6.945 1 94.44 111 LEU A O 1
ATOM 902 N N . ILE A 1 112 ? 19.828 -19.625 -8.359 1 95.19 112 ILE A N 1
ATOM 903 C CA . ILE A 1 112 ? 19.594 -21.031 -8.047 1 95.19 112 ILE A CA 1
ATOM 904 C C . ILE A 1 112 ? 19.969 -21.297 -6.594 1 95.19 112 ILE A C 1
ATOM 906 O O . ILE A 1 112 ? 19.297 -22.062 -5.898 1 95.19 112 ILE A O 1
ATOM 910 N N . THR A 1 113 ? 21 -20.625 -6.141 1 92.88 113 THR A N 1
ATOM 911 C CA . THR A 1 113 ? 21.406 -20.766 -4.742 1 92.88 113 THR A CA 1
ATOM 912 C C . THR A 1 113 ? 20.312 -20.25 -3.814 1 92.88 113 THR A C 1
ATOM 914 O O . THR A 1 113 ? 20 -20.875 -2.799 1 92.88 113 THR A O 1
ATOM 917 N N . GLU A 1 114 ? 19.734 -19.172 -4.207 1 94.5 114 GLU A N 1
ATOM 918 C CA . GLU A 1 114 ? 18.656 -18.594 -3.4 1 94.5 114 GLU A CA 1
ATOM 919 C C . GLU A 1 114 ? 17.438 -19.516 -3.371 1 94.5 114 GLU A C 1
ATOM 921 O O . GLU A 1 114 ? 16.781 -19.656 -2.332 1 94.5 114 GLU A O 1
ATOM 926 N N . VAL A 1 115 ? 17.141 -20.062 -4.523 1 95.88 115 VAL A N 1
ATOM 927 C CA . VAL A 1 115 ? 16.016 -20.984 -4.613 1 95.88 115 VAL A CA 1
ATOM 928 C C . VAL A 1 115 ? 16.266 -22.188 -3.699 1 95.88 115 VAL A C 1
ATOM 930 O O . VAL A 1 115 ? 15.383 -22.578 -2.93 1 95.88 115 VAL A O 1
ATOM 933 N N . ALA A 1 116 ? 17.438 -22.688 -3.711 1 93.62 116 ALA A N 1
ATOM 934 C CA . ALA A 1 116 ? 17.797 -23.859 -2.912 1 93.62 116 ALA A CA 1
ATOM 935 C C . ALA A 1 116 ? 17.719 -23.547 -1.421 1 93.62 116 ALA A C 1
ATOM 937 O O . ALA A 1 116 ? 17.297 -24.391 -0.626 1 93.62 116 ALA A O 1
ATOM 938 N N . ASN A 1 117 ? 18.031 -22.406 -1.074 1 92.88 117 ASN A N 1
ATOM 939 C CA . ASN A 1 117 ? 18.094 -22 0.329 1 92.88 117 ASN A CA 1
ATOM 940 C C . ASN A 1 117 ? 16.719 -21.656 0.875 1 92.88 117 ASN A C 1
ATOM 942 O O . ASN A 1 117 ? 16.406 -21.953 2.031 1 92.88 117 ASN A O 1
ATOM 946 N N . LYS A 1 118 ? 15.898 -21.109 0.01 1 94.56 118 LYS A N 1
ATOM 947 C CA . LYS A 1 118 ? 14.688 -20.469 0.529 1 94.56 118 LYS A CA 1
ATOM 948 C C . LYS A 1 118 ? 13.461 -21.359 0.283 1 94.56 118 LYS A C 1
ATOM 950 O O . LYS A 1 118 ? 12.5 -21.312 1.055 1 94.56 118 LYS A O 1
ATOM 955 N N . CYS A 1 119 ? 13.516 -22.094 -0.798 1 94.81 119 CYS A N 1
ATOM 956 C CA . CYS A 1 119 ? 12.289 -22.766 -1.219 1 94.81 119 CYS A CA 1
ATOM 957 C C . CYS A 1 119 ? 12.266 -24.203 -0.724 1 94.81 119 CYS A C 1
ATOM 959 O O . CYS A 1 119 ? 13.305 -24.875 -0.671 1 94.81 119 CYS A O 1
ATOM 961 N N . ARG A 1 120 ? 11.172 -24.641 -0.206 1 94.25 120 ARG A N 1
ATOM 962 C CA . ARG A 1 120 ? 10.867 -26.047 0.092 1 94.25 120 ARG A CA 1
ATOM 963 C C . ARG A 1 120 ? 9.852 -26.609 -0.896 1 94.25 120 ARG A C 1
ATOM 965 O O . ARG A 1 120 ? 8.648 -26.625 -0.613 1 94.25 120 ARG A O 1
ATOM 972 N N . LEU A 1 121 ? 10.359 -27.141 -1.99 1 96.88 121 LEU A N 1
ATOM 973 C CA . LEU A 1 121 ? 9.547 -27.391 -3.178 1 96.88 121 LEU A CA 1
ATOM 974 C C . LEU A 1 121 ? 8.898 -28.766 -3.113 1 96.88 121 LEU A C 1
ATOM 976 O O . LEU A 1 121 ? 9.523 -29.734 -2.662 1 96.88 121 LEU A O 1
ATOM 980 N N . GLU A 1 122 ? 7.695 -28.828 -3.545 1 97.31 122 GLU A N 1
ATOM 981 C CA . GLU A 1 122 ? 6.984 -30.078 -3.787 1 97.31 122 GLU A CA 1
ATOM 982 C C . GLU A 1 122 ? 6.961 -30.422 -5.273 1 97.31 122 GLU A C 1
ATOM 984 O O . GLU A 1 122 ? 6.945 -31.594 -5.648 1 97.31 122 GLU A O 1
ATOM 989 N N . THR A 1 123 ? 6.941 -29.469 -6.062 1 98.06 123 THR A N 1
ATOM 990 C CA . THR A 1 123 ? 6.926 -29.656 -7.508 1 98.06 123 THR A CA 1
ATOM 991 C C . THR A 1 123 ? 7.953 -28.75 -8.18 1 98.06 123 THR A C 1
ATOM 993 O O . THR A 1 123 ? 8.125 -27.594 -7.789 1 98.06 123 THR A O 1
ATOM 996 N N . LEU A 1 124 ? 8.664 -29.266 -9.125 1 97.69 124 LEU A N 1
ATOM 997 C CA . LEU A 1 124 ? 9.617 -28.5 -9.922 1 97.69 124 LEU A CA 1
ATOM 998 C C . LEU A 1 124 ? 9.414 -28.766 -11.414 1 97.69 124 LEU A C 1
ATOM 1000 O O . LEU A 1 124 ? 9.406 -29.922 -11.852 1 97.69 124 LEU A O 1
ATOM 1004 N N . ALA A 1 125 ? 9.141 -27.797 -12.148 1 96.69 125 ALA A N 1
ATOM 1005 C CA . ALA A 1 125 ? 9.07 -27.859 -13.602 1 96.69 125 ALA A CA 1
ATOM 1006 C C . ALA A 1 125 ? 10.219 -27.078 -14.242 1 96.69 125 ALA A C 1
ATOM 1008 O O . ALA A 1 125 ? 10.477 -25.922 -13.883 1 96.69 125 ALA A O 1
ATOM 1009 N N . LEU A 1 126 ? 10.906 -27.75 -15.156 1 95.31 126 LEU A N 1
ATOM 1010 C CA . LEU A 1 126 ? 12.094 -27.141 -15.758 1 95.31 126 LEU A CA 1
ATOM 1011 C C . LEU A 1 126 ? 11.992 -27.141 -17.281 1 95.31 126 LEU A C 1
ATOM 1013 O O . LEU A 1 126 ? 11.625 -28.156 -17.875 1 95.31 126 LEU A O 1
ATOM 1017 N N . SER A 1 127 ? 12.211 -26.047 -17.844 1 92 127 SER A N 1
ATOM 1018 C CA . SER A 1 127 ? 12.453 -25.906 -19.281 1 92 127 SER A CA 1
ATOM 1019 C C . SER A 1 127 ? 13.766 -25.188 -19.547 1 92 127 SER A C 1
ATOM 1021 O O . SER A 1 127 ? 13.859 -23.969 -19.375 1 92 127 SER A O 1
ATOM 1023 N N . VAL A 1 128 ? 14.75 -25.891 -19.891 1 90.12 128 VAL A N 1
ATOM 1024 C CA . VAL A 1 128 ? 16.062 -25.312 -20.156 1 90.12 128 VAL A CA 1
ATOM 1025 C C . VAL A 1 128 ? 16.328 -25.297 -21.656 1 90.12 128 VAL A C 1
ATOM 1027 O O . VAL A 1 128 ? 16.812 -26.297 -22.219 1 90.12 128 VAL A O 1
ATOM 1030 N N . GLY A 1 129 ? 15.953 -24.156 -22.266 1 82.06 129 GLY A N 1
ATOM 1031 C CA . GLY A 1 129 ? 16.062 -24.047 -23.703 1 82.06 129 GLY A CA 1
ATOM 1032 C C . GLY A 1 129 ? 14.977 -24.797 -24.453 1 82.06 129 GLY A C 1
ATOM 1033 O O . GLY A 1 129 ? 13.961 -25.156 -23.875 1 82.06 129 GLY A O 1
ATOM 1034 N N . THR A 1 130 ? 15.25 -24.906 -25.734 1 76.81 130 THR A N 1
ATOM 1035 C CA . THR A 1 130 ? 14.344 -25.703 -26.562 1 76.81 130 THR A CA 1
ATOM 1036 C C . THR A 1 130 ? 14.742 -27.172 -26.562 1 76.81 130 THR A C 1
ATOM 1038 O O . THR A 1 130 ? 15.883 -27.5 -26.25 1 76.81 130 THR A O 1
ATOM 1041 N N . PRO A 1 131 ? 13.742 -28 -26.75 1 77.44 131 PRO A N 1
ATOM 1042 C CA . PRO A 1 131 ? 14.156 -29.391 -26.891 1 77.44 131 PRO A CA 1
ATOM 1043 C C . PRO A 1 131 ? 15.281 -29.578 -27.906 1 77.44 131 PRO A C 1
ATOM 1045 O O . PRO A 1 131 ? 15.18 -29.109 -29.031 1 77.44 131 PRO A O 1
ATOM 1048 N N . THR A 1 132 ? 16.328 -30.234 -27.516 1 78.56 132 THR A N 1
ATOM 1049 C CA . THR A 1 132 ? 17.531 -30.375 -28.312 1 78.56 132 THR A CA 1
ATOM 1050 C C . THR A 1 132 ? 17.281 -31.234 -29.547 1 78.56 132 THR A C 1
ATOM 1052 O O . THR A 1 132 ? 16.656 -32.281 -29.453 1 78.56 132 THR A O 1
ATOM 1055 N N . THR A 1 133 ? 17.688 -30.656 -30.641 1 79.56 133 THR A N 1
ATOM 1056 C CA . THR A 1 133 ? 17.625 -31.422 -31.875 1 79.56 133 THR A CA 1
ATOM 1057 C C . THR A 1 133 ? 19.031 -31.672 -32.438 1 79.56 133 THR A C 1
ATOM 1059 O O . THR A 1 133 ? 20.016 -31.172 -31.891 1 79.56 133 THR A O 1
ATOM 1062 N N . ALA A 1 134 ? 19.078 -32.531 -33.469 1 76.19 134 ALA A N 1
ATOM 1063 C CA . ALA A 1 134 ? 20.375 -32.812 -34.094 1 76.19 134 ALA A CA 1
ATOM 1064 C C . ALA A 1 134 ? 21.078 -31.547 -34.531 1 76.19 134 ALA A C 1
ATOM 1066 O O . ALA A 1 134 ? 22.312 -31.469 -34.5 1 76.19 134 ALA A O 1
ATOM 1067 N N . TYR A 1 135 ? 20.266 -30.594 -34.906 1 72.5 135 TYR A N 1
ATOM 1068 C CA . TYR A 1 135 ? 20.812 -29.328 -35.375 1 72.5 135 TYR A CA 1
ATOM 1069 C C . TYR A 1 135 ? 21.578 -28.609 -34.281 1 72.5 135 TYR A C 1
ATOM 1071 O O . TYR A 1 135 ? 22.516 -27.859 -34.562 1 72.5 135 TYR A O 1
ATOM 1079 N N . HIS A 1 136 ? 21.219 -28.906 -33.094 1 74.38 136 HIS A N 1
ATOM 1080 C CA . HIS A 1 136 ? 21.828 -28.203 -31.969 1 74.38 136 HIS A CA 1
ATOM 1081 C C . HIS A 1 136 ? 23.203 -28.781 -31.625 1 74.38 136 HIS A C 1
ATOM 1083 O O . HIS A 1 136 ? 23.984 -28.172 -30.906 1 74.38 136 HIS A O 1
ATOM 1089 N N . TYR A 1 137 ? 23.484 -29.922 -32.156 1 75.81 137 TYR A N 1
ATOM 1090 C CA . TYR A 1 137 ? 24.781 -30.531 -31.922 1 75.81 137 TYR A CA 1
ATOM 1091 C C . TYR A 1 137 ? 25.875 -29.828 -32.719 1 75.81 137 TYR A C 1
ATOM 1093 O O . TYR A 1 137 ? 27.062 -29.906 -32.344 1 75.81 137 TYR A O 1
ATOM 1101 N N . ILE A 1 138 ? 25.453 -29.203 -33.812 1 74.19 138 ILE A N 1
ATOM 1102 C CA . ILE A 1 138 ? 26.422 -28.531 -34.688 1 74.19 138 ILE A CA 1
ATOM 1103 C C . ILE A 1 138 ? 26.484 -27.047 -34.312 1 74.19 138 ILE A C 1
ATOM 1105 O O . ILE A 1 138 ? 27.5 -26.391 -34.562 1 74.19 138 ILE A O 1
ATOM 1109 N N . GLY A 1 139 ? 25.516 -26.531 -33.594 1 71.38 139 GLY A N 1
ATOM 1110 C CA . GLY A 1 139 ? 25.438 -25.125 -33.281 1 71.38 139 GLY A CA 1
ATOM 1111 C C . GLY A 1 139 ? 25.938 -24.781 -31.891 1 71.38 139 GLY A C 1
ATOM 1112 O O . GLY A 1 139 ? 26.844 -25.422 -31.375 1 71.38 139 GLY A O 1
ATOM 1113 N N . ASN A 1 140 ? 25.406 -23.656 -31.422 1 72.69 140 ASN A N 1
ATOM 1114 C CA . ASN A 1 140 ? 25.75 -23.203 -30.078 1 72.69 140 ASN A CA 1
ATOM 1115 C C . ASN A 1 140 ? 25.125 -24.109 -29.016 1 72.69 140 ASN A C 1
ATOM 1117 O O . ASN A 1 140 ? 24 -24.594 -29.172 1 72.69 140 ASN A O 1
ATOM 1121 N N . LYS A 1 141 ? 25.906 -24.375 -28.062 1 77.62 141 LYS A N 1
ATOM 1122 C CA . LYS A 1 141 ? 25.484 -25.219 -26.953 1 77.62 141 LYS A CA 1
ATOM 1123 C C . LYS A 1 141 ? 25.5 -24.453 -25.625 1 77.62 141 LYS A C 1
ATOM 1125 O O . LYS A 1 141 ? 26.234 -23.469 -25.484 1 77.62 141 LYS A O 1
ATOM 1130 N N . SER A 1 142 ? 24.625 -24.938 -24.781 1 82.94 142 SER A N 1
ATOM 1131 C CA . SER A 1 142 ? 24.641 -24.359 -23.438 1 82.94 142 SER A CA 1
ATOM 1132 C C . SER A 1 142 ? 25.953 -24.641 -22.719 1 82.94 142 SER A C 1
ATOM 1134 O O . SER A 1 142 ? 26.516 -25.734 -22.844 1 82.94 142 SER A O 1
ATOM 1136 N N . CYS A 1 143 ? 26.359 -23.594 -22.047 1 84.88 143 CYS A N 1
ATOM 1137 C CA . CYS A 1 143 ? 27.609 -23.719 -21.297 1 84.88 143 CYS A CA 1
ATOM 1138 C C . CYS A 1 143 ? 27.438 -24.672 -20.125 1 84.88 143 CYS A C 1
ATOM 1140 O O . CYS A 1 143 ? 26.516 -24.516 -19.312 1 84.88 143 CYS A O 1
ATOM 1142 N N . ARG A 1 144 ? 28.359 -25.562 -20.062 1 87.06 144 ARG A N 1
ATOM 1143 C CA . ARG A 1 144 ? 28.312 -26.594 -19.031 1 87.06 144 ARG A CA 1
ATOM 1144 C C . ARG A 1 144 ? 28.297 -25.969 -17.641 1 87.06 144 ARG A C 1
ATOM 1146 O O . ARG A 1 144 ? 27.578 -26.422 -16.75 1 87.06 144 ARG A O 1
ATOM 1153 N N . ARG A 1 145 ? 29.078 -24.953 -17.406 1 87.88 145 ARG A N 1
ATOM 1154 C CA . ARG A 1 145 ? 29.219 -24.297 -16.109 1 87.88 145 ARG A CA 1
ATOM 1155 C C . ARG A 1 145 ? 27.875 -23.797 -15.594 1 87.88 145 ARG A C 1
ATOM 1157 O O . ARG A 1 145 ? 27.641 -23.781 -14.391 1 87.88 145 ARG A O 1
ATOM 1164 N N . ASN A 1 146 ? 27.031 -23.469 -16.531 1 89.94 146 ASN A N 1
ATOM 1165 C CA . ASN A 1 146 ? 25.766 -22.859 -16.125 1 89.94 146 ASN A CA 1
ATOM 1166 C C . ASN A 1 146 ? 24.656 -23.906 -16.016 1 89.94 146 ASN A C 1
ATOM 1168 O O . ASN A 1 146 ? 23.531 -23.578 -15.617 1 89.94 146 ASN A O 1
ATOM 1172 N N . LEU A 1 147 ? 24.969 -25.125 -16.297 1 91.94 147 LEU A N 1
ATOM 1173 C CA . LEU A 1 147 ? 24.047 -26.234 -16.062 1 91.94 147 LEU A CA 1
ATOM 1174 C C . LEU A 1 147 ? 24.297 -26.859 -14.688 1 91.94 147 LEU A C 1
ATOM 1176 O O . LEU A 1 147 ? 23.391 -27.469 -14.102 1 91.94 147 LEU A O 1
ATOM 1180 N N . ILE A 1 148 ? 25.484 -26.641 -14.188 1 92.44 148 ILE A N 1
ATOM 1181 C CA . ILE A 1 148 ? 25.953 -27.281 -12.969 1 92.44 148 ILE A CA 1
ATOM 1182 C C . ILE A 1 148 ? 25.047 -26.891 -11.797 1 92.44 148 ILE A C 1
ATOM 1184 O O . ILE A 1 148 ? 24.641 -27.734 -11.008 1 92.44 148 ILE A O 1
ATOM 1188 N N . PRO A 1 149 ? 24.719 -25.609 -11.703 1 93.25 149 PRO A N 1
ATOM 1189 C CA . PRO A 1 149 ? 23.875 -25.234 -10.57 1 93.25 149 PRO A CA 1
ATOM 1190 C C . PRO A 1 149 ? 22.547 -25.969 -10.555 1 93.25 149 PRO A C 1
ATOM 1192 O O . PRO A 1 149 ? 22.047 -26.359 -9.484 1 93.25 149 PRO A O 1
ATOM 1195 N N . LEU A 1 150 ? 21.922 -26.203 -11.711 1 94.56 150 LEU A N 1
ATOM 1196 C CA . LEU A 1 150 ? 20.656 -26.922 -11.773 1 94.56 150 LEU A CA 1
ATOM 1197 C C . LEU A 1 150 ? 20.844 -28.391 -11.438 1 94.56 150 LEU A C 1
ATOM 1199 O O . LEU A 1 150 ? 20.016 -28.984 -10.727 1 94.56 150 LEU A O 1
ATOM 1203 N N . VAL A 1 151 ? 21.891 -28.969 -11.945 1 95.31 151 VAL A N 1
ATOM 1204 C CA . VAL A 1 151 ? 22.188 -30.375 -11.672 1 95.31 151 VAL A CA 1
ATOM 1205 C C . VAL A 1 151 ? 22.422 -30.562 -10.172 1 95.31 151 VAL A C 1
ATOM 1207 O O . VAL A 1 151 ? 21.859 -31.484 -9.57 1 95.31 151 VAL A O 1
ATOM 1210 N N . ASN A 1 152 ? 23.203 -29.672 -9.609 1 93.75 152 ASN A N 1
ATOM 1211 C CA . ASN A 1 152 ? 23.453 -29.719 -8.172 1 93.75 152 ASN A CA 1
ATOM 1212 C C . ASN A 1 152 ? 22.172 -29.531 -7.375 1 93.75 152 ASN A C 1
ATOM 1214 O O . ASN A 1 152 ? 21.984 -30.172 -6.336 1 93.75 152 ASN A O 1
ATOM 1218 N N . PHE A 1 153 ? 21.406 -28.719 -7.863 1 95 153 PHE A N 1
ATOM 1219 C CA . PHE A 1 153 ? 20.125 -28.469 -7.199 1 95 153 PHE A CA 1
ATOM 1220 C C . PHE A 1 153 ? 19.297 -29.734 -7.125 1 95 153 PHE A C 1
ATOM 1222 O O . PHE A 1 153 ? 18.75 -30.062 -6.066 1 95 153 PHE A O 1
ATOM 1229 N N . ILE A 1 154 ? 19.203 -30.438 -8.227 1 95.56 154 ILE A N 1
ATOM 1230 C CA . ILE A 1 154 ? 18.422 -31.672 -8.281 1 95.56 154 ILE A CA 1
ATOM 1231 C C . ILE A 1 154 ? 19.078 -32.75 -7.398 1 95.56 154 ILE A C 1
ATOM 1233 O O . ILE A 1 154 ? 18.375 -33.469 -6.699 1 95.56 154 ILE A O 1
ATOM 1237 N N . GLN A 1 155 ? 20.312 -32.719 -7.398 1 93.38 155 GLN A N 1
ATOM 1238 C CA . GLN A 1 155 ? 21.062 -33.719 -6.617 1 93.38 155 GLN A CA 1
ATOM 1239 C C . GLN A 1 155 ? 20.812 -33.531 -5.121 1 93.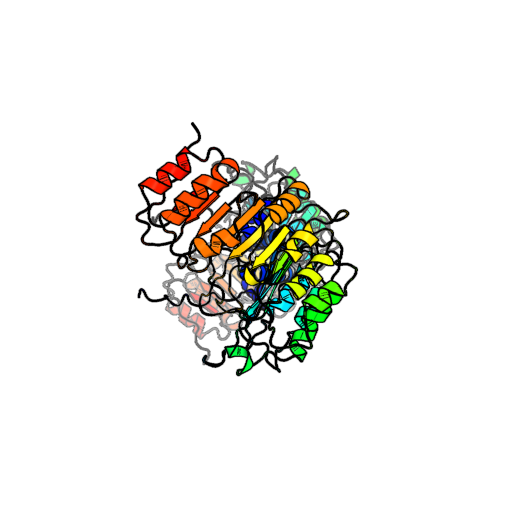38 155 GLN A C 1
ATOM 1241 O O . GLN A 1 155 ? 20.844 -34.5 -4.359 1 93.38 155 GLN A O 1
ATOM 1246 N N . LYS A 1 156 ? 20.484 -32.344 -4.766 1 92.44 156 LYS A N 1
ATOM 1247 C CA . LYS A 1 156 ? 20.328 -32.062 -3.342 1 92.44 156 LYS A CA 1
ATOM 1248 C C . LYS A 1 156 ? 18.859 -31.797 -2.986 1 92.44 156 LYS A C 1
ATOM 1250 O O . LYS A 1 156 ? 18.547 -31.484 -1.84 1 92.44 156 LYS A O 1
ATOM 1255 N N . ALA A 1 157 ? 18.031 -31.859 -3.977 1 92.94 157 ALA A N 1
ATOM 1256 C CA . ALA A 1 157 ? 16.609 -31.594 -3.744 1 92.94 157 ALA A CA 1
ATOM 1257 C C . ALA A 1 157 ? 16.031 -32.562 -2.719 1 92.94 157 ALA A C 1
ATOM 1259 O O . ALA A 1 157 ? 16.438 -33.75 -2.664 1 92.94 157 ALA A O 1
ATOM 1260 N N . PHE A 1 158 ? 15.164 -31.922 -1.872 1 91 158 PHE A N 1
ATOM 1261 C CA . PHE A 1 158 ? 14.516 -32.75 -0.857 1 91 158 PHE A CA 1
ATOM 1262 C C . PHE A 1 158 ? 13.008 -32.5 -0.849 1 91 158 PHE A C 1
ATOM 1264 O O . PHE A 1 158 ? 12.547 -31.422 -1.245 1 91 158 PHE A O 1
ATOM 1271 N N . ARG A 1 159 ? 12.172 -33.406 -0.728 1 88.94 159 ARG A N 1
ATOM 1272 C CA . ARG A 1 159 ? 10.727 -33.312 -0.548 1 88.94 159 ARG A CA 1
ATOM 1273 C C . ARG A 1 159 ? 10.016 -33.219 -1.892 1 88.94 159 ARG A C 1
ATOM 1275 O O . ARG A 1 159 ? 8.828 -32.906 -1.949 1 88.94 159 ARG A O 1
ATOM 1282 N N . LEU A 1 160 ? 10.773 -33.281 -3.025 1 95.69 160 LEU A N 1
ATOM 1283 C CA . LEU A 1 160 ? 10.156 -33.188 -4.344 1 95.69 160 LEU A CA 1
ATOM 1284 C C . LEU A 1 160 ? 9.242 -34.375 -4.602 1 95.69 160 LEU A C 1
ATOM 1286 O O . LEU A 1 160 ? 9.656 -35.531 -4.469 1 95.69 160 LEU A O 1
ATOM 1290 N N . LYS A 1 161 ? 8.023 -34.094 -4.91 1 97.31 161 LYS A N 1
ATOM 1291 C CA . LYS A 1 161 ? 7.051 -35.125 -5.238 1 97.31 161 LYS A CA 1
ATOM 1292 C C . LYS A 1 161 ? 6.801 -35.188 -6.746 1 97.31 161 LYS A C 1
ATOM 1294 O O . LYS A 1 161 ? 6.418 -36.219 -7.273 1 97.31 161 LYS A O 1
ATOM 1299 N N . LYS A 1 162 ? 6.992 -34.094 -7.355 1 98.12 162 LYS A N 1
ATOM 1300 C CA . LYS A 1 162 ? 6.75 -34 -8.797 1 98.12 162 LYS A CA 1
ATOM 1301 C C . LYS A 1 162 ? 7.914 -33.344 -9.508 1 98.12 162 LYS A C 1
ATOM 1303 O O . LYS A 1 162 ? 8.383 -32.281 -9.078 1 98.12 162 LYS A O 1
ATOM 1308 N N . LEU A 1 163 ? 8.438 -33.906 -10.516 1 97.5 163 LEU A N 1
ATOM 1309 C CA . LEU A 1 163 ? 9.516 -33.375 -11.344 1 97.5 163 LEU A CA 1
ATOM 1310 C C . LEU A 1 163 ? 9.133 -33.406 -12.82 1 97.5 163 LEU A C 1
ATOM 1312 O O . LEU A 1 163 ? 8.898 -34.469 -13.383 1 97.5 163 LEU A O 1
ATOM 1316 N N . HIS A 1 164 ? 8.984 -32.312 -13.422 1 96.25 164 HIS A N 1
ATOM 1317 C CA . HIS A 1 164 ? 8.656 -32.156 -14.836 1 96.25 164 HIS A CA 1
ATOM 1318 C C . HIS A 1 164 ? 9.805 -31.5 -15.602 1 96.25 164 HIS A C 1
ATOM 1320 O O . HIS A 1 164 ? 10.148 -30.344 -15.352 1 96.25 164 HIS A O 1
ATOM 1326 N N . VAL A 1 165 ? 10.391 -32.188 -16.469 1 95.12 165 VAL A N 1
ATOM 1327 C CA . VAL A 1 165 ? 11.445 -31.672 -17.312 1 95.12 165 VAL A CA 1
ATOM 1328 C C . VAL A 1 165 ? 10.938 -31.531 -18.75 1 95.12 165 VAL A C 1
ATOM 1330 O O . VAL A 1 165 ? 10.922 -32.5 -19.5 1 95.12 165 VAL A O 1
ATOM 1333 N N . MET A 1 166 ? 10.609 -30.359 -19.109 1 91.81 166 MET A N 1
ATOM 1334 C CA . MET A 1 166 ? 10.023 -30.109 -20.438 1 91.81 166 MET A CA 1
ATOM 1335 C C . MET A 1 166 ? 11.109 -30.062 -21.5 1 91.81 166 MET A C 1
ATOM 1337 O O . MET A 1 166 ? 10.875 -30.469 -22.641 1 91.81 166 MET A O 1
ATOM 1341 N N . SER A 1 167 ? 12.219 -29.547 -21.156 1 90.19 167 SER A N 1
ATOM 1342 C CA . SER A 1 167 ? 13.367 -29.531 -22.062 1 90.19 167 SER A CA 1
ATOM 1343 C C . SER A 1 167 ? 14.68 -29.469 -21.281 1 90.19 167 SER A C 1
ATOM 1345 O O . SER A 1 167 ? 14.727 -28.922 -20.188 1 90.19 167 SER A O 1
ATOM 1347 N N . TRP A 1 168 ? 15.672 -30.016 -21.828 1 91.75 168 TRP A N 1
ATOM 1348 C CA . TRP A 1 168 ? 17.031 -30.062 -21.297 1 91.75 168 TRP A CA 1
ATOM 1349 C C . TRP A 1 168 ? 18.062 -30.172 -22.422 1 91.75 168 TRP A C 1
ATOM 1351 O O . TRP A 1 168 ? 17.828 -30.875 -23.406 1 91.75 168 TRP A O 1
ATOM 1361 N N . PRO A 1 169 ? 19.141 -29.484 -22.266 1 88.81 169 PRO A N 1
ATOM 1362 C CA . PRO A 1 169 ? 20.188 -29.609 -23.297 1 88.81 169 PRO A CA 1
ATOM 1363 C C . PRO A 1 169 ? 20.875 -30.969 -23.266 1 88.81 169 PRO A C 1
ATOM 1365 O O . PRO A 1 169 ? 21.859 -31.156 -22.547 1 88.81 169 PRO A O 1
ATOM 1368 N N . MET A 1 170 ? 20.578 -31.844 -24.203 1 86.81 170 MET A N 1
ATOM 1369 C CA . MET A 1 170 ? 21.047 -33.219 -24.234 1 86.81 170 MET A CA 1
ATOM 1370 C C . MET A 1 170 ? 22.406 -33.312 -24.922 1 86.81 170 MET A C 1
ATOM 1372 O O . MET A 1 170 ? 23.047 -34.375 -24.922 1 86.81 170 MET A O 1
ATOM 1376 N N . ASP A 1 171 ? 22.844 -32.219 -25.453 1 79.69 171 ASP A N 1
ATOM 1377 C CA . ASP A 1 171 ? 24.125 -32.188 -26.141 1 79.69 171 ASP A CA 1
ATOM 1378 C C . ASP A 1 171 ? 25.281 -32.125 -25.141 1 79.69 171 ASP A C 1
ATOM 1380 O O . ASP A 1 171 ? 26.453 -32.188 -25.516 1 79.69 171 ASP A O 1
ATOM 1384 N N . ASN A 1 172 ? 24.922 -31.984 -23.906 1 74.31 172 ASN A N 1
ATOM 1385 C CA . ASN A 1 172 ? 25.938 -31.969 -22.859 1 74.31 172 ASN A CA 1
ATOM 1386 C C . ASN A 1 172 ? 25.938 -33.281 -22.062 1 74.31 172 ASN A C 1
ATOM 1388 O O . ASN A 1 172 ? 25.047 -33.531 -21.25 1 74.31 172 ASN A O 1
ATOM 1392 N N . GLU A 1 173 ? 26.891 -34.094 -22.312 1 68.81 173 GLU A N 1
ATOM 1393 C CA . GLU A 1 173 ? 26.891 -35.438 -21.734 1 68.81 173 GLU A CA 1
ATOM 1394 C C . GLU A 1 173 ? 27.312 -35.375 -20.266 1 68.81 173 GLU A C 1
ATOM 1396 O O . GLU A 1 173 ? 26.844 -36.188 -19.453 1 68.81 173 GLU A O 1
ATOM 1401 N N . ASP A 1 174 ? 28.031 -34.469 -19.906 1 76.19 174 ASP A N 1
ATOM 1402 C CA . ASP A 1 174 ? 28.609 -34.469 -18.562 1 76.19 174 ASP A CA 1
ATOM 1403 C C . ASP A 1 174 ? 27.578 -34.031 -17.531 1 76.19 174 ASP A C 1
ATOM 1405 O O . ASP A 1 174 ? 27.531 -34.562 -16.422 1 76.19 174 ASP A O 1
ATOM 1409 N N . GLU A 1 175 ? 26.812 -33.125 -17.984 1 82.06 175 GLU A N 1
ATOM 1410 C CA . GLU A 1 175 ? 25.812 -32.625 -17.047 1 82.06 175 GLU A CA 1
ATOM 1411 C C . GLU A 1 175 ? 24.422 -33.156 -17.375 1 82.06 175 GLU A C 1
ATOM 1413 O O . GLU A 1 175 ? 23.688 -32.562 -18.156 1 82.06 175 GLU A O 1
ATOM 1418 N N . ASN A 1 176 ? 24.141 -34.25 -16.766 1 89.19 176 ASN A N 1
ATOM 1419 C CA . ASN A 1 176 ? 22.891 -34.969 -17 1 89.19 176 ASN A CA 1
ATOM 1420 C C . ASN A 1 176 ? 21.953 -34.875 -15.797 1 89.19 176 ASN A C 1
ATOM 1422 O O . ASN A 1 176 ? 22.219 -35.438 -14.742 1 89.19 176 ASN A O 1
ATOM 1426 N N . ILE A 1 177 ? 20.891 -34.188 -16 1 93.31 177 ILE A N 1
ATOM 1427 C CA . ILE A 1 177 ? 19.953 -33.906 -14.906 1 93.31 177 ILE A CA 1
ATOM 1428 C C . ILE A 1 177 ? 19.266 -35.219 -14.492 1 93.31 177 ILE A C 1
ATOM 1430 O O . ILE A 1 177 ? 18.875 -35.375 -13.328 1 93.31 177 ILE A O 1
ATOM 1434 N N . PHE A 1 178 ? 19.156 -36.219 -15.305 1 94.19 178 PHE A N 1
ATOM 1435 C CA . PHE A 1 178 ? 18.5 -37.469 -15.008 1 94.19 178 PHE A CA 1
ATOM 1436 C C . PHE A 1 178 ? 19.359 -38.344 -14.094 1 94.19 178 PHE A C 1
ATOM 1438 O O . PHE A 1 178 ? 18.859 -38.938 -13.141 1 94.19 178 PHE A O 1
ATOM 1445 N N . GLU A 1 179 ? 20.625 -38.312 -14.43 1 93.12 179 GLU A N 1
ATOM 1446 C CA . GLU A 1 179 ? 21.547 -39.031 -13.547 1 93.12 179 GLU A CA 1
ATOM 1447 C C . GLU A 1 179 ? 21.578 -38.406 -12.156 1 93.12 179 GLU A C 1
ATOM 1449 O O . GLU A 1 179 ? 21.688 -39.094 -11.148 1 93.12 179 GLU A O 1
ATOM 1454 N N . ALA A 1 180 ? 21.547 -37.094 -12.18 1 94.5 180 ALA A N 1
ATOM 1455 C CA . ALA A 1 180 ? 21.516 -36.375 -10.898 1 94.5 180 ALA A CA 1
ATOM 1456 C C . ALA A 1 180 ? 20.281 -36.781 -10.086 1 94.5 180 ALA A C 1
ATOM 1458 O O . ALA A 1 180 ? 20.375 -36.969 -8.875 1 94.5 180 ALA A O 1
ATOM 1459 N N . ALA A 1 181 ? 19.125 -36.875 -10.711 1 95.25 181 ALA A N 1
ATOM 1460 C CA . ALA A 1 181 ? 17.891 -37.281 -10.039 1 95.25 181 ALA A CA 1
ATOM 1461 C C . ALA A 1 181 ? 17.969 -38.688 -9.492 1 95.25 181 ALA A C 1
ATOM 1463 O O . ALA A 1 181 ? 17.531 -38.969 -8.375 1 95.25 181 ALA A O 1
ATOM 1464 N N . VAL A 1 182 ? 18.562 -39.594 -10.266 1 95.06 182 VAL A N 1
ATOM 1465 C CA . VAL A 1 182 ? 18.672 -41 -9.883 1 95.06 182 VAL A CA 1
ATOM 1466 C C . VAL A 1 182 ? 19.641 -41.156 -8.711 1 95.06 182 VAL A C 1
ATOM 1468 O O . VAL A 1 182 ? 19.422 -41.969 -7.812 1 95.06 182 VAL A O 1
ATOM 1471 N N . SER A 1 183 ? 20.625 -40.344 -8.711 1 93.81 183 SER A N 1
ATOM 1472 C CA . SER A 1 183 ? 21.656 -40.438 -7.695 1 93.81 183 SER A CA 1
ATOM 1473 C C . SER A 1 183 ? 21.203 -39.844 -6.375 1 93.81 183 SER A C 1
ATOM 1475 O O . SER A 1 183 ? 21.844 -40.031 -5.34 1 93.81 183 SER A O 1
ATOM 1477 N N . ASN A 1 184 ? 20.141 -39.094 -6.355 1 95.69 184 ASN A N 1
ATOM 1478 C CA . ASN A 1 184 ? 19.609 -38.469 -5.148 1 95.69 184 ASN A CA 1
ATOM 1479 C C . ASN A 1 184 ? 18.672 -39.406 -4.395 1 95.69 184 ASN A C 1
ATOM 1481 O O . ASN A 1 184 ? 17.531 -39.625 -4.816 1 95.69 184 ASN A O 1
ATOM 1485 N N . PRO A 1 185 ? 19.031 -39.938 -3.32 1 94.06 185 PRO A N 1
ATOM 1486 C CA . PRO A 1 185 ? 18.188 -40.906 -2.605 1 94.06 185 PRO A CA 1
ATOM 1487 C C . PRO A 1 185 ? 16.906 -40.281 -2.061 1 94.06 185 PRO A C 1
ATOM 1489 O O . PRO A 1 185 ? 15.93 -41 -1.82 1 94.06 185 PRO A O 1
ATOM 1492 N N . LYS A 1 186 ? 16.953 -39.062 -1.88 1 93.81 186 LYS A N 1
ATOM 1493 C CA . LYS A 1 186 ? 15.781 -38.375 -1.316 1 93.81 186 LYS A CA 1
ATOM 1494 C C . LYS A 1 186 ? 14.664 -38.25 -2.352 1 93.81 186 LYS A C 1
ATOM 1496 O O . LYS A 1 186 ? 13.531 -37.938 -2.01 1 93.81 186 LYS A O 1
ATOM 1501 N N . LEU A 1 187 ? 14.977 -38.531 -3.639 1 94.5 187 LEU A N 1
ATOM 1502 C CA . LEU A 1 187 ? 13.977 -38.438 -4.695 1 94.5 187 LEU A CA 1
ATOM 1503 C C . LEU A 1 187 ? 13.359 -39.812 -4.988 1 94.5 187 LEU A C 1
ATOM 1505 O O . LEU A 1 187 ? 12.57 -39.938 -5.926 1 94.5 187 LEU A O 1
ATOM 1509 N N . LYS A 1 188 ? 13.594 -40.75 -4.238 1 91.75 188 LYS A N 1
ATOM 1510 C CA . LYS A 1 188 ? 13.086 -42.094 -4.449 1 91.75 188 LYS A CA 1
ATOM 1511 C C . LYS A 1 188 ? 11.562 -42.125 -4.348 1 91.75 188 LYS A C 1
ATOM 1513 O O . LYS A 1 188 ? 10.906 -42.969 -4.969 1 91.75 188 LYS A O 1
ATOM 1518 N N . ASP A 1 189 ? 11.016 -41.219 -3.598 1 92.81 189 ASP A N 1
ATOM 1519 C CA . ASP A 1 189 ? 9.578 -41.219 -3.354 1 92.81 189 ASP A CA 1
ATOM 1520 C C . ASP A 1 189 ? 8.859 -40.312 -4.359 1 92.81 189 ASP A C 1
ATOM 1522 O O . ASP A 1 189 ? 7.723 -39.906 -4.121 1 92.81 189 ASP A O 1
ATOM 1526 N N . LEU A 1 190 ? 9.516 -39.969 -5.426 1 96.81 190 LEU A N 1
ATOM 1527 C CA . LEU A 1 190 ? 8.883 -39.219 -6.484 1 96.81 190 LEU A CA 1
ATOM 1528 C C . LEU A 1 190 ? 7.578 -39.844 -6.934 1 96.81 190 LEU A C 1
ATOM 1530 O O . LEU A 1 190 ? 7.527 -41.062 -7.152 1 96.81 190 LEU A O 1
ATOM 1534 N N . GLU A 1 191 ? 6.531 -39.062 -7.062 1 98.19 191 GLU A N 1
ATOM 1535 C CA . GLU A 1 191 ? 5.215 -39.594 -7.402 1 98.19 191 GLU A CA 1
ATOM 1536 C C . GLU A 1 191 ? 4.852 -39.25 -8.852 1 98.19 191 GLU A C 1
ATOM 1538 O O . GLU A 1 191 ? 4.008 -39.938 -9.445 1 98.19 191 GLU A O 1
ATOM 1543 N N . GLU A 1 192 ? 5.41 -38.25 -9.32 1 98.31 192 GLU A N 1
ATOM 1544 C CA . GLU A 1 192 ? 5.098 -37.844 -10.688 1 98.31 192 GLU A CA 1
ATOM 1545 C C . GLU A 1 192 ? 6.359 -37.438 -11.445 1 98.31 192 GLU A C 1
ATOM 1547 O O . GLU A 1 192 ? 7.207 -36.719 -10.906 1 98.31 192 GLU A O 1
ATOM 1552 N N . LEU A 1 193 ? 6.504 -37.938 -12.617 1 97.81 193 LEU A N 1
ATOM 1553 C CA . LEU A 1 193 ? 7.637 -37.656 -13.492 1 97.81 193 LEU A CA 1
ATOM 1554 C C . LEU A 1 193 ? 7.172 -37.406 -14.922 1 97.81 193 LEU A C 1
ATOM 1556 O O . LEU A 1 193 ? 6.426 -38.188 -15.484 1 97.81 193 LEU A O 1
ATOM 1560 N N . SER A 1 194 ? 7.457 -36.281 -15.414 1 96.62 194 SER A N 1
ATOM 1561 C CA . SER A 1 194 ? 7.156 -35.938 -16.797 1 96.62 194 SER A CA 1
ATOM 1562 C C . SER A 1 194 ? 8.422 -35.531 -17.562 1 96.62 194 SER A C 1
ATOM 1564 O O . SER A 1 194 ? 9.133 -34.625 -17.156 1 96.62 194 SER A O 1
ATOM 1566 N N . LEU A 1 195 ? 8.641 -36.219 -18.656 1 95.38 195 LEU A N 1
ATOM 1567 C CA . LEU A 1 195 ? 9.875 -35.969 -19.406 1 95.38 195 LEU A CA 1
ATOM 1568 C C . LEU A 1 195 ? 9.562 -35.562 -20.844 1 95.38 195 LEU A C 1
ATOM 1570 O O . LEU A 1 195 ? 8.945 -36.344 -21.578 1 95.38 195 LEU A O 1
ATOM 1574 N N . PHE A 1 196 ? 9.977 -34.344 -21.203 1 92.56 196 PHE A N 1
ATOM 1575 C CA . PHE A 1 196 ? 9.961 -33.844 -22.562 1 92.56 196 PHE A CA 1
ATOM 1576 C C . PHE A 1 196 ? 8.531 -33.75 -23.094 1 92.56 196 PHE A C 1
ATOM 1578 O O . PHE A 1 196 ? 8.289 -34 -24.281 1 92.56 196 PHE A O 1
ATOM 1585 N N . CYS A 1 197 ? 7.73 -33.656 -22.188 1 88.69 197 CYS A N 1
ATOM 1586 C CA . CYS A 1 197 ? 6.332 -33.469 -22.547 1 88.69 197 CYS A CA 1
ATOM 1587 C C . CYS A 1 197 ? 5.902 -32 -22.312 1 88.69 197 CYS A C 1
ATOM 1589 O O . CYS A 1 197 ? 6.297 -31.391 -21.328 1 88.69 197 CYS A O 1
ATOM 1591 N N . ALA A 1 198 ? 5.625 -31.344 -23.406 1 71.44 198 ALA A N 1
ATOM 1592 C CA . ALA A 1 198 ? 5.199 -29.953 -23.25 1 71.44 198 ALA A CA 1
ATOM 1593 C C . ALA A 1 198 ? 3.764 -29.859 -22.734 1 71.44 198 ALA A C 1
ATOM 1595 O O . ALA A 1 198 ? 3.039 -30.859 -22.75 1 71.44 198 ALA A O 1
ATOM 1596 N N . THR A 1 199 ? 3.521 -28.797 -22.094 1 57.56 199 THR A N 1
ATOM 1597 C CA . THR A 1 199 ? 2.133 -28.531 -21.734 1 57.56 199 THR A CA 1
ATOM 1598 C C . THR A 1 199 ? 1.27 -28.391 -22.984 1 57.56 199 THR A C 1
ATOM 1600 O O . THR A 1 199 ? 1.787 -28.156 -24.078 1 57.56 199 THR A O 1
ATOM 1603 N N . GLU A 1 200 ? -0.042 -28.938 -23 1 51.94 200 GLU A N 1
ATOM 1604 C CA . GLU A 1 200 ? -1.01 -29.266 -24.047 1 51.94 200 GLU A CA 1
ATOM 1605 C C . GLU A 1 200 ? -0.777 -28.422 -25.297 1 51.94 200 GLU A C 1
ATOM 1607 O O . GLU A 1 200 ? -0.901 -28.938 -26.422 1 51.94 200 GLU A O 1
ATOM 1612 N N . LYS A 1 201 ? -0.956 -27.031 -25.25 1 46.88 201 LYS A N 1
ATOM 1613 C CA . LYS A 1 201 ? -1.21 -26.266 -26.469 1 46.88 201 LYS A CA 1
ATOM 1614 C C . LYS A 1 201 ? 0.089 -25.984 -27.219 1 46.88 201 LYS A C 1
ATOM 1616 O O . LYS A 1 201 ? 0.066 -25.438 -28.328 1 46.88 201 LYS A O 1
ATOM 1621 N N . ASP A 1 202 ? 1.312 -26.375 -26.656 1 51.28 202 ASP A N 1
ATOM 1622 C CA . ASP A 1 202 ? 2.494 -25.781 -27.281 1 51.28 202 ASP A CA 1
ATOM 1623 C C . ASP A 1 202 ? 3.238 -26.797 -28.125 1 51.28 202 ASP A C 1
ATOM 1625 O O . ASP A 1 202 ? 3.277 -27.984 -27.797 1 51.28 202 ASP A O 1
ATOM 1629 N N . TRP A 1 203 ? 3.385 -26.422 -29.328 1 53.56 203 TRP A N 1
ATOM 1630 C CA . TRP A 1 203 ? 4.262 -27.109 -30.266 1 53.56 203 TRP A CA 1
ATOM 1631 C C . TRP A 1 203 ? 5.641 -27.344 -29.656 1 53.56 203 TRP A C 1
ATOM 1633 O O . TRP A 1 203 ? 6.152 -26.5 -28.922 1 53.56 203 TRP A O 1
ATOM 1643 N N . THR A 1 204 ? 5.957 -28.609 -29.453 1 66.94 204 THR A N 1
ATOM 1644 C CA . THR A 1 204 ? 7.332 -28.938 -29.078 1 66.94 204 THR A CA 1
ATOM 1645 C C . THR A 1 204 ? 8.102 -29.469 -30.281 1 66.94 204 THR A C 1
ATOM 1647 O O . THR A 1 204 ? 7.508 -29.828 -31.297 1 66.94 204 THR A O 1
ATOM 1650 N N . SER A 1 205 ? 9.328 -29.391 -30.188 1 77.25 205 SER A N 1
ATOM 1651 C CA . SER A 1 205 ? 10.18 -29.875 -31.281 1 77.25 205 SER A CA 1
ATOM 1652 C C . SER A 1 205 ? 9.781 -31.281 -31.703 1 77.25 205 SER A C 1
ATOM 1654 O O . SER A 1 205 ? 9.508 -32.156 -30.859 1 77.25 205 SER A O 1
ATOM 1656 N N . ARG A 1 206 ? 9.758 -31.5 -33.031 1 78.25 206 ARG A N 1
ATOM 1657 C CA . ARG A 1 206 ? 9.359 -32.781 -33.594 1 78.25 206 ARG A CA 1
ATOM 1658 C C . ARG A 1 206 ? 10.5 -33.781 -33.531 1 78.25 206 ARG A C 1
ATOM 1660 O O . ARG A 1 206 ? 10.266 -35 -33.594 1 78.25 206 ARG A O 1
ATOM 1667 N N . GLN A 1 207 ? 11.648 -33.281 -33.469 1 86.06 207 GLN A N 1
ATOM 1668 C CA . GLN A 1 207 ? 12.766 -34.219 -33.469 1 86.06 207 GLN A CA 1
ATOM 1669 C C . GLN A 1 207 ? 13.758 -33.906 -32.344 1 86.06 207 GLN A C 1
ATOM 1671 O O . GLN A 1 207 ? 14.953 -33.75 -32.594 1 86.06 207 GLN A O 1
ATOM 1676 N N . PRO A 1 208 ? 13.273 -33.969 -31.234 1 88.5 208 PRO A N 1
ATOM 1677 C CA . PRO A 1 208 ? 14.211 -33.75 -30.125 1 88.5 208 PRO A CA 1
ATOM 1678 C C . PRO A 1 208 ? 15.078 -35 -29.844 1 88.5 208 PRO A C 1
ATOM 1680 O O . PRO A 1 208 ? 14.688 -36.094 -30.172 1 88.5 208 PRO A O 1
ATOM 1683 N N . VAL A 1 209 ? 16.234 -34.688 -29.312 1 89.56 209 VAL A N 1
ATOM 1684 C CA . VAL A 1 209 ? 17.047 -35.781 -28.812 1 89.56 209 VAL A CA 1
ATOM 1685 C C . VAL A 1 209 ? 16.469 -36.281 -27.484 1 89.56 209 VAL A C 1
ATOM 1687 O O . VAL A 1 209 ? 16.359 -35.531 -26.516 1 89.56 209 VAL A O 1
ATOM 1690 N N . LEU A 1 210 ? 16.062 -37.5 -27.484 1 92.31 210 LEU A N 1
ATOM 1691 C CA . LEU A 1 210 ? 15.406 -38.094 -26.312 1 92.31 210 LEU A CA 1
ATOM 1692 C C . LEU A 1 210 ? 16.234 -39.25 -25.75 1 92.31 210 LEU A C 1
ATOM 1694 O O . LEU A 1 210 ? 17.031 -39.844 -26.453 1 92.31 210 LEU A O 1
ATOM 1698 N N . PRO A 1 211 ? 16.062 -39.469 -24.453 1 92.75 211 PRO A N 1
ATOM 1699 C CA . PRO A 1 211 ? 16.641 -40.719 -23.953 1 92.75 211 PRO A CA 1
ATOM 1700 C C . PRO A 1 211 ? 16.062 -41.969 -24.656 1 92.75 211 PRO A C 1
ATOM 1702 O O . PRO A 1 211 ? 14.883 -42 -24.984 1 92.75 211 PRO A O 1
ATOM 1705 N N . SER A 1 212 ? 16.969 -42.906 -24.906 1 93.56 212 SER A N 1
ATOM 1706 C CA . SER A 1 212 ? 16.516 -44.188 -25.484 1 93.56 212 SER A CA 1
ATOM 1707 C C . SER A 1 212 ? 15.57 -44.906 -24.562 1 93.56 212 SER A C 1
ATOM 1709 O O . SER A 1 212 ? 15.508 -44.625 -23.359 1 93.56 212 SER A O 1
ATOM 1711 N N . PRO A 1 213 ? 14.852 -45.906 -25.141 1 96.62 213 PRO A N 1
ATOM 1712 C CA . PRO A 1 213 ? 13.977 -46.688 -24.266 1 96.62 213 PRO A CA 1
ATOM 1713 C C . PRO A 1 213 ? 14.734 -47.375 -23.125 1 96.62 213 PRO A C 1
ATOM 1715 O O . PRO A 1 213 ? 14.227 -47.438 -22.016 1 96.62 213 PRO A O 1
ATOM 1718 N N . THR A 1 214 ? 15.938 -47.844 -23.391 1 96.19 214 THR A N 1
ATOM 1719 C CA . THR A 1 214 ? 16.75 -48.469 -22.359 1 96.19 214 THR A CA 1
ATOM 1720 C C . THR A 1 214 ? 17.125 -47.5 -21.266 1 96.19 214 THR A C 1
ATOM 1722 O O . THR A 1 214 ? 17.031 -47.812 -20.078 1 96.19 214 THR A O 1
ATOM 1725 N N . GLU A 1 215 ? 17.547 -46.375 -21.688 1 94.75 215 GLU A N 1
ATOM 1726 C CA . GLU A 1 215 ? 17.891 -45.344 -20.734 1 94.75 215 GLU A CA 1
ATOM 1727 C C . GLU A 1 215 ? 16.688 -44.906 -19.922 1 94.75 215 GLU A C 1
ATOM 1729 O O . GLU A 1 215 ? 16.781 -44.688 -18.703 1 94.75 215 GLU A O 1
ATOM 1734 N N . THR A 1 216 ? 15.586 -44.719 -20.609 1 97.19 216 THR A N 1
ATOM 1735 C CA . THR A 1 216 ? 14.359 -44.344 -19.938 1 97.19 216 THR A CA 1
ATOM 1736 C C . THR A 1 216 ? 13.938 -45.406 -18.922 1 97.19 216 THR A C 1
ATOM 1738 O O . THR A 1 216 ? 13.516 -45.062 -17.812 1 97.19 216 THR A O 1
ATOM 1741 N N . THR A 1 217 ? 14.062 -46.656 -19.297 1 97.62 217 THR A N 1
ATOM 1742 C CA . THR A 1 217 ? 13.719 -47.75 -18.406 1 97.62 217 THR A CA 1
ATOM 1743 C C . THR A 1 217 ? 14.578 -47.719 -17.141 1 97.62 217 THR A C 1
ATOM 1745 O O . THR A 1 217 ? 14.086 -47.938 -16.031 1 97.62 217 THR A O 1
ATOM 1748 N N . TYR A 1 218 ? 15.797 -47.469 -17.391 1 95.5 218 TYR A N 1
ATOM 1749 C CA . TYR A 1 218 ? 16.719 -47.344 -16.266 1 95.5 218 TYR A CA 1
ATOM 1750 C C . TYR A 1 218 ? 16.266 -46.25 -15.312 1 95.5 218 TYR A C 1
ATOM 1752 O O . TYR A 1 218 ? 16.234 -46.438 -14.094 1 95.5 218 TYR A O 1
ATOM 1760 N N . LEU A 1 219 ? 15.938 -45.156 -15.805 1 94.94 219 LEU A N 1
ATOM 1761 C CA . LEU A 1 219 ? 15.508 -43.969 -15.031 1 94.94 219 LEU A CA 1
ATOM 1762 C C . LEU A 1 219 ? 14.219 -44.281 -14.266 1 94.94 219 LEU A C 1
ATOM 1764 O O . LEU A 1 219 ? 14.156 -44.094 -13.055 1 94.94 219 LEU A O 1
ATOM 1768 N N . VAL A 1 220 ? 13.242 -44.75 -14.938 1 96 220 VAL A N 1
ATOM 1769 C CA . VAL A 1 220 ? 11.914 -45 -14.375 1 96 220 VAL A CA 1
ATOM 1770 C C . VAL A 1 220 ? 11.992 -46.094 -13.328 1 96 220 VAL A C 1
ATOM 1772 O O . VAL A 1 220 ? 11.266 -46.062 -12.328 1 96 220 VAL A O 1
ATOM 1775 N N . ASN A 1 221 ? 12.867 -47.062 -13.594 1 95.12 221 ASN A N 1
ATOM 1776 C CA . ASN A 1 221 ? 13.023 -48.156 -12.664 1 95.12 221 ASN A CA 1
ATOM 1777 C C . ASN A 1 221 ? 13.508 -47.688 -11.297 1 95.12 221 ASN A C 1
ATOM 1779 O O . ASN A 1 221 ? 13.25 -48.344 -10.281 1 95.12 221 ASN A O 1
ATOM 1783 N N . HIS A 1 222 ? 14.18 -46.688 -11.266 1 94.88 222 HIS A N 1
ATOM 1784 C CA . HIS A 1 222 ? 14.719 -46.156 -10.023 1 94.88 222 HIS A CA 1
ATOM 1785 C C . HIS A 1 222 ? 13.617 -45.562 -9.156 1 94.88 222 HIS A C 1
ATOM 1787 O O . HIS A 1 222 ? 13.711 -45.562 -7.93 1 94.88 222 HIS A O 1
ATOM 1793 N N . PHE A 1 223 ? 12.617 -45 -9.703 1 96.31 223 PHE A N 1
ATOM 1794 C CA . PHE A 1 223 ? 11.539 -44.344 -8.984 1 96.31 223 PHE A CA 1
ATOM 1795 C C . PHE A 1 223 ? 10.352 -45.281 -8.805 1 96.31 223 PHE A C 1
ATOM 1797 O O . PHE A 1 223 ? 9.398 -45.25 -9.586 1 96.31 223 PHE A O 1
ATOM 1804 N N . CYS A 1 224 ? 10.258 -45.969 -7.707 1 94.94 224 CYS A N 1
ATOM 1805 C CA . CYS A 1 224 ? 9.328 -47.062 -7.516 1 94.94 224 CYS A CA 1
ATOM 1806 C C . CYS A 1 224 ? 7.977 -46.562 -7.023 1 94.94 224 CYS A C 1
ATOM 1808 O O . CYS A 1 224 ? 6.996 -47.312 -7 1 94.94 224 CYS A O 1
ATOM 1810 N N . HIS A 1 225 ? 7.891 -45.344 -6.723 1 96.56 225 HIS A N 1
ATOM 1811 C CA . HIS A 1 225 ? 6.645 -44.812 -6.156 1 96.56 225 HIS A CA 1
ATOM 1812 C C . HIS A 1 225 ? 5.91 -43.938 -7.156 1 96.56 225 HIS A C 1
ATOM 1814 O O . HIS A 1 225 ? 4.984 -43.219 -6.781 1 96.56 225 HIS A O 1
ATOM 1820 N N . LEU A 1 226 ? 6.309 -43.938 -8.398 1 97.44 226 LEU A N 1
ATOM 1821 C CA . LEU A 1 226 ? 5.672 -43.156 -9.438 1 97.44 226 LEU A CA 1
ATOM 1822 C C . LEU A 1 226 ? 4.211 -43.531 -9.609 1 97.44 226 LEU A C 1
ATOM 1824 O O . LEU A 1 226 ? 3.891 -44.719 -9.703 1 97.44 226 LEU A O 1
ATOM 1828 N N . ARG A 1 227 ? 3.35 -42.594 -9.609 1 98.12 227 ARG A N 1
ATOM 1829 C CA . ARG A 1 227 ? 1.929 -42.812 -9.867 1 98.12 227 ARG A CA 1
ATOM 1830 C C . ARG A 1 227 ? 1.52 -42.219 -11.203 1 98.12 227 ARG A C 1
ATOM 1832 O O . ARG A 1 227 ? 0.539 -42.656 -11.812 1 98.12 227 ARG A O 1
ATOM 1839 N N . ASN A 1 228 ? 2.215 -41.219 -11.555 1 98.31 228 ASN A N 1
ATOM 1840 C CA . ASN A 1 228 ? 1.99 -40.562 -12.844 1 98.31 228 ASN A CA 1
ATOM 1841 C C . ASN A 1 228 ? 3.283 -40.438 -13.641 1 98.31 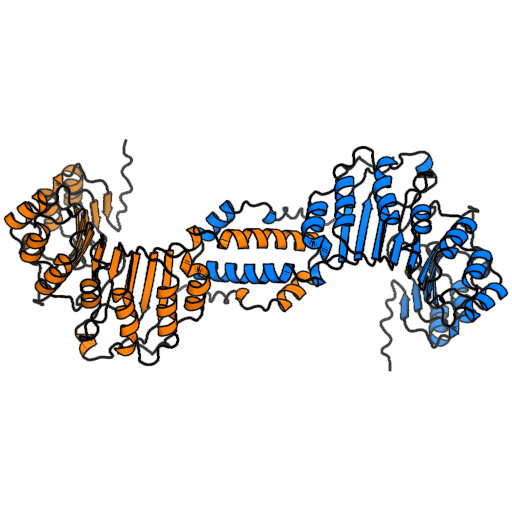228 ASN A C 1
ATOM 1843 O O . ASN A 1 228 ? 4.301 -39.969 -13.125 1 98.31 228 ASN A O 1
ATOM 1847 N N . LEU A 1 229 ? 3.209 -40.875 -14.859 1 98.31 229 LEU A N 1
ATOM 1848 C CA . LEU A 1 229 ? 4.379 -40.875 -15.734 1 98.31 229 LEU A CA 1
ATOM 1849 C C . LEU A 1 229 ? 4.02 -40.312 -17.125 1 98.31 229 LEU A C 1
ATOM 1851 O O . LEU A 1 229 ? 3.01 -40.719 -17.703 1 98.31 229 LEU A O 1
ATOM 1855 N N . SER A 1 230 ? 4.754 -39.375 -17.578 1 97.12 230 SER A N 1
ATOM 1856 C CA . SER A 1 230 ? 4.57 -38.812 -18.922 1 97.12 230 SER A CA 1
ATOM 1857 C C . SER A 1 230 ? 5.848 -38.969 -19.75 1 97.12 230 SER A C 1
ATOM 1859 O O . SER A 1 230 ? 6.91 -38.469 -19.328 1 97.12 230 SER A O 1
ATOM 1861 N N . LEU A 1 231 ? 5.715 -39.531 -20.875 1 96.88 231 LEU A N 1
ATOM 1862 C CA . LEU A 1 231 ? 6.855 -39.75 -21.766 1 96.88 231 LEU A CA 1
ATOM 1863 C C . LEU A 1 231 ? 6.473 -39.5 -23.219 1 96.88 231 LEU A C 1
ATOM 1865 O O . LEU A 1 231 ? 5.285 -39.406 -23.547 1 96.88 231 LEU A O 1
ATOM 1869 N N . ARG A 1 232 ? 7.473 -39.469 -24.031 1 93.69 232 ARG A N 1
ATOM 1870 C CA . ARG A 1 232 ? 7.25 -39.5 -25.469 1 93.69 232 ARG A CA 1
ATOM 1871 C C . ARG A 1 232 ? 7.301 -40.938 -26 1 93.69 232 ARG A C 1
ATOM 1873 O O . ARG A 1 232 ? 8.008 -41.781 -25.453 1 93.69 232 ARG A O 1
ATOM 1880 N N . SER A 1 233 ? 6.586 -41.188 -27.062 1 95.56 233 SER A N 1
ATOM 1881 C CA . SER A 1 233 ? 6.414 -42.531 -27.562 1 95.56 233 SER A CA 1
ATOM 1882 C C . SER A 1 233 ? 7.754 -43.188 -27.922 1 95.56 233 SER A C 1
ATOM 1884 O O . SER A 1 233 ? 7.973 -44.375 -27.656 1 95.56 233 SER A O 1
ATOM 1886 N N . PRO A 1 234 ? 8.719 -42.375 -28.438 1 94.81 234 PRO A N 1
ATOM 1887 C CA . PRO A 1 234 ? 9.984 -43.031 -28.781 1 94.81 234 PRO A CA 1
ATOM 1888 C C . PRO A 1 234 ? 10.773 -43.469 -27.562 1 94.81 234 PRO A C 1
ATOM 1890 O O . PRO A 1 234 ? 11.75 -44.219 -27.703 1 94.81 234 PRO A O 1
ATOM 1893 N N . MET A 1 235 ? 10.375 -43.062 -26.438 1 96.62 235 MET A N 1
ATOM 1894 C CA . MET A 1 235 ? 11.086 -43.375 -25.203 1 96.62 235 MET A CA 1
ATOM 1895 C C . MET A 1 235 ? 10.539 -44.656 -24.594 1 96.62 235 MET A C 1
ATOM 1897 O O . MET A 1 235 ? 11.055 -45.156 -23.578 1 96.62 235 MET A O 1
ATOM 1901 N N . ILE A 1 236 ? 9.555 -45.219 -25.141 1 97.81 236 ILE A N 1
ATOM 1902 C CA . ILE A 1 236 ? 8.828 -46.344 -24.547 1 97.81 236 ILE A CA 1
ATOM 1903 C C . ILE A 1 236 ? 9.078 -47.625 -25.359 1 97.81 236 ILE A C 1
ATOM 1905 O O . ILE A 1 236 ? 9.18 -47.562 -26.578 1 97.81 236 ILE A O 1
ATOM 1909 N N . ASN A 1 237 ? 9.203 -48.688 -24.719 1 96.5 237 ASN A N 1
ATOM 1910 C CA . ASN A 1 237 ? 9.219 -50.031 -25.328 1 96.5 237 ASN A CA 1
ATOM 1911 C C . ASN A 1 237 ? 8.625 -51.062 -24.406 1 96.5 237 ASN A C 1
ATOM 1913 O O . ASN A 1 237 ? 8.117 -50.75 -23.344 1 96.5 237 ASN A O 1
ATOM 1917 N N . SER A 1 238 ? 8.641 -52.344 -24.875 1 97.31 238 SER A N 1
ATOM 1918 C CA . SER A 1 238 ? 8.047 -53.438 -24.094 1 97.31 238 SER A CA 1
ATOM 1919 C C . SER A 1 238 ? 8.75 -53.594 -22.75 1 97.31 238 SER A C 1
ATOM 1921 O O . SER A 1 238 ? 8.102 -53.844 -21.734 1 97.31 238 SER A O 1
ATOM 1923 N N . GLU A 1 239 ? 10.008 -53.375 -22.766 1 97.06 239 GLU A N 1
ATOM 1924 C CA . GLU A 1 239 ? 10.789 -53.531 -21.547 1 97.06 239 GLU A CA 1
ATOM 1925 C C . GLU A 1 239 ? 10.375 -52.531 -20.5 1 97.06 239 GLU A C 1
ATOM 1927 O O . GLU A 1 239 ? 10.297 -52.844 -19.312 1 97.06 239 GLU A O 1
ATOM 1932 N N . LEU A 1 240 ? 10.156 -51.375 -20.938 1 98.06 240 LEU A N 1
ATOM 1933 C CA . LEU A 1 240 ? 9.727 -50.312 -20.016 1 98.06 240 LEU A CA 1
ATOM 1934 C C . LEU A 1 240 ? 8.398 -50.688 -19.359 1 98.06 240 LEU A C 1
ATOM 1936 O O . LEU A 1 240 ? 8.266 -50.594 -18.125 1 98.06 240 LEU A O 1
ATOM 1940 N N . LEU A 1 241 ? 7.434 -51.094 -20.156 1 98.06 241 LEU A N 1
ATOM 1941 C CA . LEU A 1 241 ? 6.121 -51.438 -19.625 1 98.06 241 LEU A CA 1
ATOM 1942 C C . LEU A 1 241 ? 6.223 -52.656 -18.688 1 98.06 241 LEU A C 1
ATOM 1944 O O . LEU A 1 241 ? 5.535 -52.688 -17.672 1 98.06 241 LEU A O 1
ATOM 1948 N N . THR A 1 242 ? 7.109 -53.562 -19.078 1 97.44 242 THR A N 1
ATOM 1949 C CA . THR A 1 242 ? 7.328 -54.719 -18.219 1 97.44 242 THR A CA 1
ATOM 1950 C C . THR A 1 242 ? 7.914 -54.281 -16.875 1 97.44 242 THR A C 1
ATOM 1952 O O . THR A 1 242 ? 7.516 -54.781 -15.82 1 97.44 242 THR A O 1
ATOM 1955 N N . THR A 1 243 ? 8.844 -53.406 -16.953 1 97 243 THR A N 1
ATOM 1956 C CA . THR A 1 243 ? 9.453 -52.875 -15.734 1 97 243 THR A CA 1
ATOM 1957 C C . THR A 1 243 ? 8.406 -52.188 -14.844 1 97 243 THR A C 1
ATOM 1959 O O . THR A 1 243 ? 8.445 -52.344 -13.625 1 97 243 THR A O 1
ATOM 1962 N N . LEU A 1 244 ? 7.469 -51.531 -15.406 1 97.44 244 LEU A N 1
ATOM 1963 C CA . LEU A 1 244 ? 6.41 -50.844 -14.68 1 97.44 244 LEU A CA 1
ATOM 1964 C C . LEU A 1 244 ? 5.402 -51.812 -14.109 1 97.44 244 LEU A C 1
ATOM 1966 O O . LEU A 1 244 ? 4.547 -51.438 -13.305 1 97.44 244 LEU A O 1
ATOM 1970 N N . SER A 1 245 ? 5.531 -53.062 -14.5 1 96.38 245 SER A N 1
ATOM 1971 C CA . SER A 1 245 ? 4.602 -54.094 -14.062 1 96.38 245 SER A CA 1
ATOM 1972 C C . SER A 1 245 ? 5.227 -55 -13 1 96.38 245 SER A C 1
ATOM 1974 O O . SER A 1 245 ? 4.629 -56 -12.586 1 96.38 245 SER A O 1
ATOM 1976 N N . VAL A 1 246 ? 6.336 -54.625 -12.625 1 93.88 246 VAL A N 1
ATOM 1977 C CA . VAL A 1 246 ? 7.039 -55.438 -11.633 1 93.88 246 VAL A CA 1
ATOM 1978 C C . VAL A 1 246 ? 6.375 -55.281 -10.266 1 93.88 246 VAL A C 1
ATOM 1980 O O . VAL A 1 246 ? 5.918 -54.188 -9.922 1 93.88 246 VAL A O 1
ATOM 1983 N N . LYS A 1 247 ? 6.406 -56.312 -9.477 1 91.56 247 LYS A N 1
ATOM 1984 C CA . LYS A 1 247 ? 5.82 -56.281 -8.141 1 91.56 247 LYS A CA 1
ATOM 1985 C C . LYS A 1 247 ? 6.641 -55.406 -7.195 1 91.56 247 LYS A C 1
ATOM 1987 O O . LYS A 1 247 ? 7.863 -55.312 -7.32 1 91.56 247 LYS A O 1
ATOM 1992 N N . GLY A 1 248 ? 6.012 -54.781 -6.273 1 92.31 248 GLY A N 1
ATOM 1993 C CA . GLY A 1 248 ? 6.703 -53.969 -5.297 1 92.31 248 GLY A CA 1
ATOM 1994 C C . GLY A 1 248 ? 6.633 -52.5 -5.605 1 92.31 248 GLY A C 1
ATOM 1995 O O . GLY A 1 248 ? 6.797 -51.656 -4.711 1 92.31 248 GLY A O 1
ATOM 1996 N N . ARG A 1 249 ? 6.453 -52.156 -6.836 1 94.12 249 ARG A N 1
ATOM 1997 C CA . ARG A 1 249 ? 6.312 -50.75 -7.234 1 94.12 249 ARG A CA 1
ATOM 1998 C C . ARG A 1 249 ? 4.887 -50.281 -7 1 94.12 249 ARG A C 1
ATOM 2000 O O . ARG A 1 249 ? 3.941 -51.062 -7.004 1 94.12 249 ARG A O 1
ATOM 2007 N N . ALA A 1 250 ? 4.801 -49.031 -6.734 1 96.25 250 ALA A N 1
ATOM 2008 C CA . ALA A 1 250 ? 3.471 -48.438 -6.652 1 96.25 250 ALA A CA 1
ATOM 2009 C C . ALA A 1 250 ? 2.746 -48.531 -7.992 1 96.25 250 ALA A C 1
ATOM 2011 O O . ALA A 1 250 ? 3.354 -48.344 -9.047 1 96.25 250 ALA A O 1
ATOM 2012 N N . PRO A 1 251 ? 1.502 -48.875 -7.973 1 97.19 251 PRO A N 1
ATOM 2013 C CA . PRO A 1 251 ? 0.76 -48.938 -9.234 1 97.19 251 PRO A CA 1
ATOM 2014 C C . PRO A 1 251 ? 0.601 -47.562 -9.891 1 97.19 251 PRO A C 1
ATOM 2016 O O . PRO A 1 251 ? 0.328 -46.562 -9.203 1 97.19 251 PRO A O 1
ATOM 2019 N N . LEU A 1 252 ? 0.743 -47.5 -11.148 1 97.94 252 LEU A N 1
ATOM 2020 C CA . LEU A 1 252 ? 0.55 -46.281 -11.906 1 97.94 252 LEU A CA 1
ATOM 2021 C C . LEU A 1 252 ? -0.931 -45.906 -12 1 97.94 252 LEU A C 1
ATOM 2023 O O . LEU A 1 252 ? -1.772 -46.812 -12.172 1 97.94 252 LEU A O 1
ATOM 2027 N N . ARG A 1 253 ? -1.163 -44.719 -11.828 1 98.38 253 ARG A N 1
ATOM 2028 C CA . ARG A 1 253 ? -2.518 -44.219 -12.039 1 98.38 253 ARG A CA 1
ATOM 2029 C C . ARG A 1 253 ? -2.693 -43.719 -13.461 1 98.38 253 ARG A C 1
ATOM 2031 O O . ARG A 1 253 ? -3.777 -43.812 -14.039 1 98.38 253 ARG A O 1
ATOM 2038 N N . ARG A 1 254 ? -1.607 -43.156 -13.914 1 98.38 254 ARG A N 1
ATOM 2039 C CA . ARG A 1 254 ? -1.7 -42.562 -15.234 1 98.38 254 ARG A CA 1
ATOM 2040 C C . ARG A 1 254 ? -0.383 -42.688 -15.992 1 98.38 254 ARG A C 1
ATOM 2042 O O . ARG A 1 254 ? 0.69 -42.469 -15.43 1 98.38 254 ARG A O 1
ATOM 2049 N N . LEU A 1 255 ? -0.485 -43.062 -17.203 1 98.31 255 LEU A N 1
ATOM 2050 C CA . LEU A 1 255 ? 0.611 -43.031 -18.156 1 98.31 255 LEU A CA 1
ATOM 2051 C C . LEU A 1 255 ? 0.272 -42.125 -19.344 1 98.31 255 LEU A C 1
ATOM 2053 O O . LEU A 1 255 ? -0.583 -42.469 -20.156 1 98.31 255 LEU A O 1
ATOM 2057 N N . GLN A 1 256 ? 0.889 -41.062 -19.375 1 97.38 256 GLN A N 1
ATOM 2058 C CA . GLN A 1 256 ? 0.688 -40.125 -20.484 1 97.38 256 GLN A CA 1
ATOM 2059 C C . GLN A 1 256 ? 1.757 -40.312 -21.547 1 97.38 256 GLN A C 1
ATOM 2061 O O . GLN A 1 256 ? 2.949 -40.375 -21.25 1 97.38 256 GLN A O 1
ATOM 2066 N N . VAL A 1 257 ? 1.307 -40.344 -22.75 1 96.25 257 VAL A N 1
ATOM 2067 C CA . VAL A 1 257 ? 2.232 -40.562 -23.859 1 96.25 257 VAL A CA 1
ATOM 2068 C C . VAL A 1 257 ? 2.033 -39.469 -24.906 1 96.25 257 VAL A C 1
ATOM 2070 O O . VAL A 1 257 ? 0.936 -39.312 -25.453 1 96.25 257 VAL A O 1
ATOM 2073 N N . LEU A 1 258 ? 3.025 -38.719 -25.109 1 93.88 258 LEU A N 1
ATOM 2074 C CA . LEU A 1 258 ? 3.062 -37.844 -26.266 1 93.88 258 LEU A CA 1
ATOM 2075 C C . LEU A 1 258 ? 3.551 -38.594 -27.516 1 93.88 258 LEU A C 1
ATOM 2077 O O . LEU A 1 258 ? 4.738 -38.906 -27.625 1 93.88 258 LEU A O 1
ATOM 2081 N N . VAL A 1 259 ? 2.67 -38.812 -28.375 1 93.56 259 VAL A N 1
ATOM 2082 C CA . VAL A 1 259 ? 2.969 -39.625 -29.562 1 93.56 259 VAL A CA 1
ATOM 2083 C C . VAL A 1 259 ? 3.658 -38.75 -30.609 1 93.56 259 VAL A C 1
ATOM 2085 O O . VAL A 1 259 ? 3.086 -37.781 -31.094 1 93.56 259 VAL A O 1
ATOM 2088 N N . ASN A 1 260 ? 4.801 -39.188 -30.844 1 90.75 260 ASN A N 1
ATOM 2089 C CA . ASN A 1 260 ? 5.672 -38.5 -31.781 1 90.75 260 ASN A CA 1
ATOM 2090 C C . ASN A 1 260 ? 6.227 -39.438 -32.844 1 90.75 260 ASN A C 1
ATOM 2092 O O . ASN A 1 260 ? 7.102 -40.25 -32.531 1 90.75 260 ASN A O 1
ATOM 2096 N N . TYR A 1 261 ? 5.762 -39.25 -34.125 1 93.06 261 TYR A N 1
ATOM 2097 C CA . TYR A 1 261 ? 6.133 -40.188 -35.188 1 93.06 261 TYR A CA 1
ATOM 2098 C C . TYR A 1 261 ? 6.684 -39.406 -36.375 1 93.06 261 TYR A C 1
ATOM 2100 O O . TYR A 1 261 ? 6.137 -38.375 -36.781 1 93.06 261 TYR A O 1
ATOM 2108 N N . ILE A 1 262 ? 7.832 -39.969 -36.844 1 90.62 262 ILE A N 1
ATOM 2109 C CA . ILE A 1 262 ? 8.414 -39.5 -38.094 1 90.62 262 ILE A CA 1
ATOM 2110 C C . ILE A 1 262 ? 8.812 -40.719 -38.969 1 90.62 262 ILE A C 1
ATOM 2112 O O . ILE A 1 262 ? 9.766 -41.406 -38.625 1 90.62 262 ILE A O 1
ATOM 2116 N N . GLY A 1 263 ? 8.148 -40.938 -40.062 1 88.31 263 GLY A N 1
ATOM 2117 C CA . GLY A 1 263 ? 8.234 -42.125 -40.875 1 88.31 263 GLY A CA 1
ATOM 2118 C C . GLY A 1 263 ? 9.641 -42.438 -41.344 1 88.31 263 GLY A C 1
ATOM 2119 O O . GLY A 1 263 ? 10.039 -43.625 -41.406 1 88.31 263 GLY A O 1
ATOM 2120 N N . GLN A 1 264 ? 10.422 -41.438 -41.656 1 88.56 264 GLN A N 1
ATOM 2121 C CA . GLN A 1 264 ? 11.734 -41.656 -42.25 1 88.56 264 GLN A CA 1
ATOM 2122 C C . GLN A 1 264 ? 12.836 -41.625 -41.219 1 88.56 264 GLN A C 1
ATOM 2124 O O . GLN A 1 264 ? 14.016 -41.812 -41.531 1 88.56 264 GLN A O 1
ATOM 2129 N N . GLU A 1 265 ? 12.43 -41.625 -39.938 1 90 265 GLU A N 1
ATOM 2130 C CA . GLU A 1 265 ? 13.414 -41.562 -38.875 1 90 265 GLU A CA 1
ATOM 2131 C C . GLU A 1 265 ? 13.258 -42.719 -37.906 1 90 265 GLU A C 1
ATOM 2133 O O . GLU A 1 265 ? 12.25 -42.812 -37.188 1 90 265 GLU A O 1
ATOM 2138 N N . ASP A 1 266 ? 14.211 -43.469 -37.781 1 90.62 266 ASP A N 1
ATOM 2139 C CA . ASP A 1 266 ? 14.172 -44.688 -36.938 1 90.62 266 ASP A CA 1
ATOM 2140 C C . ASP A 1 266 ? 13.93 -44.312 -35.469 1 90.62 266 ASP A C 1
ATOM 2142 O O . ASP A 1 266 ? 13.273 -45.062 -34.75 1 90.62 266 ASP A O 1
ATOM 2146 N N . GLU A 1 267 ? 14.414 -43.25 -35.094 1 90.94 267 GLU A N 1
ATOM 2147 C CA . GLU A 1 267 ? 14.352 -42.844 -33.688 1 90.94 267 GLU A CA 1
ATOM 2148 C C . GLU A 1 267 ? 12.938 -42.438 -33.281 1 90.94 267 GLU A C 1
ATOM 2150 O O . GLU A 1 267 ? 12.609 -42.344 -32.094 1 90.94 267 GLU A O 1
ATOM 2155 N N . PHE A 1 268 ? 12.109 -42.188 -34.281 1 93.75 268 PHE A N 1
ATOM 2156 C CA . PHE A 1 268 ? 10.781 -41.688 -33.969 1 93.75 268 PHE A CA 1
ATOM 2157 C C . PHE A 1 268 ? 9.711 -42.625 -34.531 1 93.75 268 PHE A C 1
ATOM 2159 O O . PHE A 1 268 ? 8.641 -42.188 -34.938 1 93.75 268 PHE A O 1
ATOM 2166 N N . GLN A 1 269 ? 10.062 -43.812 -34.562 1 93.69 269 GLN A N 1
ATOM 2167 C CA . GLN A 1 269 ? 9.07 -44.812 -34.906 1 93.69 269 GLN A CA 1
ATOM 2168 C C . GLN A 1 269 ? 8.203 -45.188 -33.688 1 93.69 269 GLN A C 1
ATOM 2170 O O . GLN A 1 269 ? 8.625 -45 -32.562 1 93.69 269 GLN A O 1
ATOM 2175 N N . ILE A 1 270 ? 7.086 -45.625 -33.969 1 95.44 270 ILE A N 1
ATOM 2176 C CA . ILE A 1 270 ? 6.207 -46.094 -32.906 1 95.44 270 ILE A CA 1
ATOM 2177 C C . ILE A 1 270 ? 6.688 -47.438 -32.375 1 95.44 270 ILE A C 1
ATOM 2179 O O . ILE A 1 270 ? 6.949 -48.344 -33.156 1 95.44 270 ILE A O 1
ATOM 2183 N N . PRO A 1 271 ? 6.859 -47.469 -31.078 1 94.69 271 PRO A N 1
ATOM 2184 C CA . PRO A 1 271 ? 7.332 -48.75 -30.547 1 94.69 271 PRO A CA 1
ATOM 2185 C C . PRO A 1 271 ? 6.309 -49.875 -30.703 1 94.69 271 PRO A C 1
ATOM 2187 O O . PRO A 1 271 ? 5.102 -49.625 -30.625 1 94.69 271 PRO A O 1
ATOM 2190 N N . GLU A 1 272 ? 6.84 -51.031 -30.875 1 94.56 272 GLU A N 1
ATOM 2191 C CA . GLU A 1 272 ? 5.969 -52.188 -30.906 1 94.56 272 GLU A CA 1
ATOM 2192 C C . GLU A 1 272 ? 5.816 -52.812 -29.531 1 94.56 272 GLU A C 1
ATOM 2194 O O . GLU A 1 272 ? 6.805 -53.188 -28.906 1 94.56 272 GLU A O 1
ATOM 2199 N N . VAL A 1 273 ? 4.637 -52.938 -29.109 1 97.19 273 VAL A N 1
ATOM 2200 C CA . VAL A 1 273 ? 4.32 -53.531 -27.812 1 97.19 273 VAL A CA 1
ATOM 2201 C C . VAL A 1 273 ? 3.24 -54.594 -28 1 97.19 273 VAL A C 1
ATOM 2203 O O . VAL A 1 273 ? 2.189 -54.344 -28.594 1 97.19 273 VAL A O 1
ATOM 2206 N N . SER A 1 274 ? 3.52 -55.75 -27.516 1 96.69 274 SER A N 1
ATOM 2207 C CA . SER A 1 274 ? 2.547 -56.844 -27.672 1 96.69 274 SER A CA 1
ATOM 2208 C C . SER A 1 274 ? 1.355 -56.656 -26.75 1 96.69 274 SER A C 1
ATOM 2210 O O . SER A 1 274 ? 1.454 -55.938 -25.734 1 96.69 274 SER A O 1
ATOM 2212 N N . ASP A 1 275 ? 0.279 -57.312 -27.156 1 97.19 275 ASP A N 1
ATOM 2213 C CA . ASP A 1 275 ? -0.928 -57.25 -26.328 1 97.19 275 ASP A CA 1
ATOM 2214 C C . ASP A 1 275 ? -0.705 -57.875 -24.969 1 97.19 275 ASP A C 1
ATOM 2216 O O . ASP A 1 275 ? -1.273 -57.438 -23.969 1 97.19 275 ASP A O 1
ATOM 2220 N N . ARG A 1 276 ? 0.103 -58.875 -24.906 1 97.5 276 ARG A N 1
ATOM 2221 C CA . ARG A 1 276 ? 0.412 -59.531 -23.656 1 97.5 276 ARG A CA 1
ATOM 2222 C C . ARG A 1 276 ? 1.089 -58.594 -22.672 1 97.5 276 ARG A C 1
ATOM 2224 O O . ARG A 1 276 ? 0.792 -58.625 -21.469 1 97.5 276 ARG A O 1
ATOM 2231 N N . VAL A 1 277 ? 1.949 -57.844 -23.219 1 97.69 277 VAL A N 1
ATOM 2232 C CA . VAL A 1 277 ? 2.658 -56.875 -22.375 1 97.69 277 VAL A CA 1
ATOM 2233 C C . VAL A 1 277 ? 1.672 -55.875 -21.797 1 97.69 277 VAL A C 1
ATOM 2235 O O . VAL A 1 277 ? 1.725 -55.531 -20.609 1 97.69 277 VAL A O 1
ATOM 2238 N N . TRP A 1 278 ? 0.755 -55.375 -22.547 1 97.88 278 TRP A N 1
ATOM 2239 C CA . TRP A 1 278 ? -0.267 -54.469 -22.078 1 97.88 278 TRP A CA 1
ATOM 2240 C C . TRP A 1 278 ? -1.178 -55.125 -21.062 1 97.88 278 TRP A C 1
ATOM 2242 O O . TRP A 1 278 ? -1.593 -54.5 -20.078 1 97.88 278 TRP A O 1
ATOM 2252 N N . GLU A 1 279 ? -1.481 -56.375 -21.297 1 97.62 279 GLU A N 1
ATOM 2253 C CA . GLU A 1 279 ? -2.311 -57.125 -20.359 1 97.62 279 GLU A CA 1
ATOM 2254 C C . GLU A 1 279 ? -1.652 -57.188 -18.984 1 97.62 279 GLU A C 1
ATOM 2256 O O . GLU A 1 279 ? -2.309 -56.969 -17.953 1 97.62 279 GLU A O 1
ATOM 2261 N N . GLU A 1 280 ? -0.419 -57.5 -19 1 97.5 280 GLU A N 1
ATOM 2262 C CA . GLU A 1 280 ? 0.321 -57.594 -17.75 1 97.5 280 GLU A CA 1
ATOM 2263 C C . GLU A 1 280 ? 0.402 -56.219 -17.078 1 97.5 280 GLU A C 1
ATOM 2265 O O . GLU A 1 280 ? 0.261 -56.094 -15.852 1 97.5 280 GLU A O 1
ATOM 2270 N N . PHE A 1 281 ? 0.656 -55.219 -17.844 1 97.81 281 PHE A N 1
ATOM 2271 C CA . PHE A 1 281 ? 0.736 -53.844 -17.375 1 97.81 281 PHE A CA 1
ATOM 2272 C C . PHE A 1 281 ? -0.569 -53.438 -16.703 1 97.81 281 PHE A C 1
ATOM 2274 O O . PHE A 1 281 ? -0.56 -52.875 -15.602 1 97.81 281 PHE A O 1
ATOM 2281 N N . THR A 1 282 ? -1.683 -53.719 -17.359 1 97.25 282 THR A N 1
ATOM 2282 C CA . THR A 1 282 ? -2.998 -53.312 -16.859 1 97.25 282 THR A CA 1
ATOM 2283 C C . THR A 1 282 ? -3.379 -54.125 -15.625 1 97.25 282 THR A C 1
ATOM 2285 O O . THR A 1 282 ? -4.035 -53.625 -14.719 1 97.25 282 THR A O 1
ATOM 2288 N N . ARG A 1 283 ? -2.99 -55.344 -15.633 1 96.62 283 ARG A N 1
ATOM 2289 C CA . ARG A 1 283 ? -3.289 -56.219 -14.492 1 96.62 283 ARG A CA 1
ATOM 2290 C C . ARG A 1 283 ? -2.557 -55.719 -13.242 1 96.62 283 ARG A C 1
ATOM 2292 O O . ARG A 1 283 ? -3.117 -55.75 -12.141 1 96.62 283 ARG A O 1
ATOM 2299 N N . LYS A 1 284 ? -1.325 -55.375 -13.469 1 96.94 284 LYS A N 1
ATOM 2300 C CA . LYS A 1 284 ? -0.528 -54.906 -12.336 1 96.94 284 LYS A CA 1
ATOM 2301 C C . LYS A 1 284 ? -0.98 -53.5 -11.891 1 96.94 284 LYS A C 1
ATOM 2303 O O . LYS A 1 284 ? -1.011 -53.219 -10.695 1 96.94 284 LYS A O 1
ATOM 2308 N N . ASN A 1 285 ? -1.251 -52.656 -12.82 1 97.75 285 ASN A N 1
ATOM 2309 C CA . ASN A 1 285 ? -1.675 -51.281 -12.547 1 97.75 285 ASN A CA 1
ATOM 2310 C C . ASN A 1 285 ? -3.186 -51.125 -12.703 1 97.75 285 ASN A C 1
ATOM 2312 O O . ASN A 1 285 ? -3.654 -50.469 -13.641 1 97.75 285 ASN A O 1
ATOM 2316 N N . LEU A 1 286 ? -3.84 -51.625 -11.734 1 95.75 286 LEU A N 1
ATOM 2317 C CA . LEU A 1 286 ? -5.297 -51.625 -11.805 1 95.75 286 LEU A CA 1
ATOM 2318 C C . LEU A 1 286 ? -5.855 -50.219 -11.898 1 95.75 286 LEU A C 1
ATOM 2320 O O . LEU A 1 286 ? -5.512 -49.344 -11.086 1 95.75 286 LEU A O 1
ATOM 2324 N N . GLY A 1 287 ? -6.645 -50.031 -12.945 1 95.38 287 GLY A N 1
ATOM 2325 C CA . GLY A 1 287 ? -7.312 -48.75 -13.086 1 95.38 287 GLY A CA 1
ATOM 2326 C C . GLY A 1 287 ? -6.469 -47.719 -13.797 1 95.38 287 GLY A C 1
ATOM 2327 O O . GLY A 1 287 ? -6.859 -46.562 -13.906 1 95.38 287 GLY A O 1
ATOM 2328 N N . VAL A 1 288 ? -5.336 -48.062 -14.25 1 97.94 288 VAL A N 1
ATOM 2329 C CA . VAL A 1 288 ? -4.418 -47.156 -14.906 1 97.94 288 VAL A CA 1
ATOM 2330 C C . VAL A 1 288 ? -5.09 -46.531 -16.141 1 97.94 288 VAL A C 1
ATOM 2332 O O . VAL A 1 288 ? -5.832 -47.219 -16.844 1 97.94 288 VAL A O 1
ATOM 2335 N N . GLN A 1 289 ? -4.852 -45.25 -16.266 1 98.06 289 GLN A N 1
ATOM 2336 C CA . GLN A 1 289 ? -5.344 -44.531 -17.422 1 98.06 289 GLN A CA 1
ATOM 2337 C C . GLN A 1 289 ? -4.207 -44.188 -18.391 1 98.06 289 GLN A C 1
ATOM 2339 O O . GLN A 1 289 ? -3.246 -43.5 -18 1 98.06 289 GLN A O 1
ATOM 2344 N N . VAL A 1 290 ? -4.352 -44.656 -19.531 1 98.19 290 VAL A N 1
ATOM 2345 C CA . VAL A 1 290 ? -3.387 -44.281 -20.562 1 98.19 290 VAL A CA 1
ATOM 2346 C C . VAL A 1 290 ? -3.938 -43.094 -21.391 1 98.19 290 VAL A C 1
ATOM 2348 O O . VAL A 1 290 ? -5.023 -43.188 -21.969 1 98.19 290 VAL A O 1
ATOM 2351 N N . VAL A 1 291 ? -3.209 -42.031 -21.375 1 96.88 291 VAL A N 1
ATOM 2352 C CA . VAL A 1 291 ? -3.617 -40.812 -22.078 1 96.88 291 VAL A CA 1
ATOM 2353 C C . VAL A 1 291 ? -2.67 -40.562 -23.234 1 96.88 291 VAL A C 1
ATOM 2355 O O . VAL A 1 291 ? -1.453 -40.469 -23.047 1 96.88 291 VAL A O 1
ATOM 2358 N N . LEU A 1 292 ? -3.279 -40.344 -24.391 1 95.75 292 LEU A N 1
ATOM 2359 C CA . LEU A 1 292 ? -2.477 -40.125 -25.594 1 95.75 292 LEU A CA 1
ATOM 2360 C C . LEU A 1 292 ? -2.672 -38.719 -26.141 1 95.75 292 LEU A C 1
ATOM 2362 O O . LEU A 1 292 ? -3.801 -38.25 -26.219 1 95.75 292 LEU A O 1
ATOM 2366 N N . THR A 1 293 ? -1.626 -38.125 -26.391 1 93.12 293 THR A N 1
ATOM 2367 C CA . THR A 1 293 ? -1.616 -36.906 -27.203 1 93.12 293 THR A CA 1
ATOM 2368 C C . THR A 1 293 ? -0.846 -37.125 -28.5 1 93.12 293 THR A C 1
ATOM 2370 O O . THR A 1 293 ? 0.363 -37.375 -28.469 1 93.12 293 THR A O 1
ATOM 2373 N N . ILE A 1 294 ? -1.521 -37.031 -29.547 1 92.31 294 ILE A N 1
ATOM 2374 C CA . ILE A 1 294 ? -0.915 -37.281 -30.859 1 92.31 294 ILE A CA 1
ATOM 2375 C C . ILE A 1 294 ? -0.392 -35.969 -31.438 1 92.31 294 ILE A C 1
ATOM 2377 O O . ILE A 1 294 ? -1.174 -35.125 -31.891 1 92.31 294 ILE A O 1
ATOM 2381 N N . LEU A 1 295 ? 0.904 -35.844 -31.516 1 89.12 295 LEU A N 1
ATOM 2382 C CA . LEU A 1 295 ? 1.562 -34.625 -31.922 1 89.12 295 LEU A CA 1
ATOM 2383 C C . LEU A 1 295 ? 1.646 -34.5 -33.438 1 89.12 295 LEU A C 1
ATOM 2385 O O . LEU A 1 295 ? 1.391 -33.438 -34 1 89.12 295 LEU A O 1
ATOM 2389 N N . THR A 1 296 ? 2.037 -35.625 -34.031 1 87.31 296 THR A N 1
ATOM 2390 C CA . THR A 1 296 ? 2.256 -35.656 -35.469 1 87.31 296 THR A CA 1
ATOM 2391 C C . THR A 1 296 ? 1.336 -36.656 -36.125 1 87.31 296 THR A C 1
ATOM 2393 O O . THR A 1 296 ? 0.765 -37.531 -35.469 1 87.31 296 THR A O 1
ATOM 2396 N N . ARG A 1 297 ? 1.296 -36.562 -37.438 1 89.31 297 ARG A N 1
ATOM 2397 C CA . ARG A 1 297 ? 0.517 -37.531 -38.188 1 89.31 297 ARG A CA 1
ATOM 2398 C C . ARG A 1 297 ? 1.126 -38.906 -38.094 1 89.31 297 ARG A C 1
ATOM 2400 O O . ARG A 1 297 ? 2.326 -39.094 -38.312 1 89.31 297 ARG A O 1
ATOM 2407 N N . VAL A 1 298 ? 0.25 -39.844 -37.719 1 93.44 298 VAL A N 1
ATOM 2408 C CA . VAL A 1 298 ? 0.704 -41.219 -37.562 1 93.44 298 VAL A CA 1
ATOM 2409 C C . VAL A 1 298 ? -0.272 -42.156 -38.25 1 93.44 298 VAL A C 1
ATOM 2411 O O . VAL A 1 298 ? -1.472 -42.156 -37.969 1 93.44 298 VAL A O 1
ATOM 2414 N N . PRO A 1 299 ? 0.283 -42.938 -39.188 1 93.38 299 PRO A N 1
ATOM 2415 C CA . PRO A 1 299 ? -0.6 -43.938 -39.781 1 93.38 299 PRO A CA 1
ATOM 2416 C C . PRO A 1 299 ? -1.153 -44.938 -38.781 1 93.38 299 PRO A C 1
ATOM 2418 O O . PRO A 1 299 ? -0.456 -45.312 -37.844 1 93.38 299 PRO A O 1
ATOM 2421 N N . LEU A 1 300 ? -2.32 -45.406 -39.062 1 94.31 300 LEU A N 1
ATOM 2422 C CA . LEU A 1 300 ? -2.998 -46.344 -38.156 1 94.31 300 LEU A CA 1
ATOM 2423 C C . LEU A 1 300 ? -2.191 -47.625 -37.969 1 94.31 300 LEU A C 1
ATOM 2425 O O . LEU A 1 300 ? -2.115 -48.156 -36.875 1 94.31 300 LEU A O 1
ATOM 2429 N N . HIS A 1 301 ? -1.595 -48.125 -39.031 1 92.69 301 HIS A N 1
ATOM 2430 C CA . HIS A 1 301 ? -0.862 -49.375 -38.906 1 92.69 301 HIS A CA 1
ATOM 2431 C C . HIS A 1 301 ? 0.336 -49.25 -38 1 92.69 301 HIS A C 1
ATOM 2433 O O . HIS A 1 301 ? 0.736 -50.219 -37.344 1 92.69 301 HIS A O 1
ATOM 2439 N N . GLU A 1 302 ? 0.899 -48.062 -37.906 1 94.06 302 GLU A N 1
ATOM 2440 C CA . GLU A 1 302 ? 1.992 -47.812 -36.969 1 94.06 302 GLU A CA 1
ATOM 2441 C C . GLU A 1 302 ? 1.478 -47.688 -35.531 1 94.06 302 GLU A C 1
ATOM 2443 O O . GLU A 1 302 ? 2.021 -48.281 -34.625 1 94.06 302 GLU A O 1
ATOM 2448 N N . LEU A 1 303 ? 0.461 -46.938 -35.406 1 94.69 303 LEU A N 1
ATOM 2449 C CA . LEU A 1 303 ? -0.079 -46.688 -34.094 1 94.69 303 LEU A CA 1
ATOM 2450 C C . LEU A 1 303 ? -0.63 -47.938 -33.469 1 94.69 303 LEU A C 1
ATOM 2452 O O . LEU A 1 303 ? -0.561 -48.125 -32.25 1 94.69 303 LEU A O 1
ATOM 2456 N N . SER A 1 304 ? -1.188 -48.781 -34.312 1 94.44 304 SER A N 1
ATOM 2457 C CA . SER A 1 304 ? -1.782 -50.031 -33.844 1 94.44 304 SER A CA 1
ATOM 2458 C C . SER A 1 304 ? -0.716 -51 -33.312 1 94.44 304 SER A C 1
ATOM 2460 O O . SER A 1 304 ? -1.03 -51.969 -32.594 1 94.44 304 SER A O 1
ATOM 2462 N N . ASN A 1 305 ? 0.562 -50.719 -33.594 1 93.38 305 ASN A N 1
ATOM 2463 C CA . ASN A 1 305 ? 1.666 -51.5 -33.031 1 93.38 305 ASN A CA 1
ATOM 2464 C C . ASN A 1 305 ? 1.831 -51.219 -31.547 1 93.38 305 ASN A C 1
ATOM 2466 O O . ASN A 1 305 ? 2.371 -52.031 -30.812 1 93.38 305 ASN A O 1
ATOM 2470 N N . PHE A 1 306 ? 1.39 -50.125 -31.25 1 95.56 306 PHE A N 1
ATOM 2471 C CA . PHE A 1 306 ? 1.527 -49.656 -29.875 1 95.56 306 PHE A CA 1
ATOM 2472 C C . PHE A 1 306 ? 0.206 -49.781 -29.125 1 95.56 306 PHE A C 1
ATOM 2474 O O . PHE A 1 306 ? 0.167 -50.281 -28 1 95.56 306 PHE A O 1
ATOM 2481 N N . LEU A 1 307 ? -0.801 -49.344 -29.781 1 95.31 307 LEU A N 1
ATOM 2482 C CA . LEU A 1 307 ? -2.131 -49.312 -29.188 1 95.31 307 LEU A CA 1
ATOM 2483 C C . LEU A 1 307 ? -2.859 -50.625 -29.438 1 95.31 307 LEU A C 1
ATOM 2485 O O . LEU A 1 307 ? -3.738 -50.719 -30.297 1 95.31 307 LEU A O 1
ATOM 2489 N N . LYS A 1 308 ? -2.574 -51.531 -28.625 1 96.12 308 LYS A N 1
ATOM 2490 C CA . LYS A 1 308 ? -3.227 -52.844 -28.688 1 96.12 308 LYS A CA 1
ATOM 2491 C C . LYS A 1 308 ? -4.52 -52.844 -27.891 1 96.12 308 LYS A C 1
ATOM 2493 O O . LYS A 1 308 ? -4.758 -51.969 -27.078 1 96.12 308 LYS A O 1
ATOM 2498 N N . PRO A 1 309 ? -5.391 -53.844 -28.062 1 94.75 309 PRO A N 1
ATOM 2499 C CA . PRO A 1 309 ? -6.707 -53.875 -27.422 1 94.75 309 PRO A CA 1
ATOM 2500 C C . PRO A 1 309 ? -6.617 -53.875 -25.906 1 94.75 309 PRO A C 1
ATOM 2502 O O . PRO A 1 309 ? -7.512 -53.344 -25.219 1 94.75 309 PRO A O 1
ATOM 2505 N N . SER A 1 310 ? -5.59 -54.406 -25.344 1 96 310 SER A N 1
ATOM 2506 C CA . SER A 1 310 ? -5.461 -54.5 -23.891 1 96 310 SER A CA 1
ATOM 2507 C C . SER A 1 310 ? -4.977 -53.188 -23.297 1 96 310 SER A C 1
ATOM 2509 O O . SER A 1 310 ? -4.957 -53.031 -22.062 1 96 310 SER A O 1
ATOM 2511 N N . CYS A 1 311 ? -4.52 -52.281 -24.125 1 96.94 311 CYS A N 1
ATOM 2512 C CA . CYS A 1 311 ? -4.117 -50.938 -23.641 1 96.94 311 CYS A CA 1
ATOM 2513 C C . CYS A 1 311 ? -5.324 -50.156 -23.141 1 96.94 311 CYS A C 1
ATOM 2515 O O . CYS A 1 311 ? -6.266 -49.906 -23.906 1 96.94 311 CYS A O 1
ATOM 2517 N N . PRO A 1 312 ? -5.332 -49.812 -21.953 1 97.06 312 PRO A N 1
ATOM 2518 C CA . PRO A 1 312 ? -6.5 -49.094 -21.422 1 97.06 312 PRO A CA 1
ATOM 2519 C C . PRO A 1 312 ? -6.5 -47.594 -21.781 1 97.06 312 PRO A C 1
ATOM 2521 O O . PRO A 1 312 ? -6.371 -46.75 -20.906 1 97.06 312 PRO A O 1
ATOM 2524 N N . VAL A 1 313 ? -6.832 -47.25 -22.969 1 98 313 VAL A N 1
ATOM 2525 C CA . VAL A 1 313 ? -6.844 -45.875 -23.453 1 98 313 VAL A CA 1
ATOM 2526 C C . VAL A 1 313 ? -8.008 -45.125 -22.844 1 98 313 VAL A C 1
ATOM 2528 O O . VAL A 1 313 ? -9.172 -45.5 -23.031 1 98 313 VAL A O 1
ATOM 2531 N N . HIS A 1 314 ? -7.613 -44.125 -22.109 1 98 314 HIS A N 1
ATOM 2532 C CA . HIS A 1 314 ? -8.61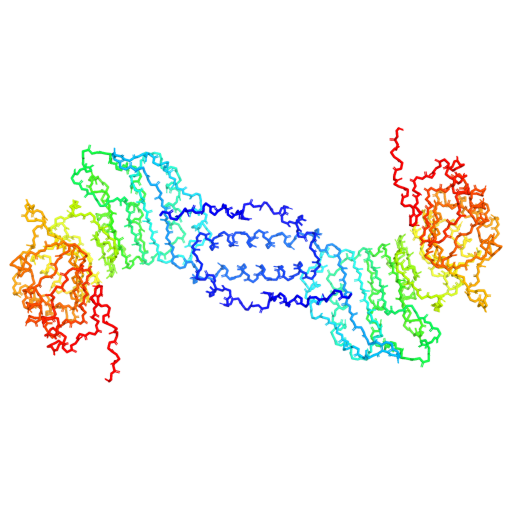7 -43.344 -21.391 1 98 314 HIS A CA 1
ATOM 2533 C C . HIS A 1 314 ? -8.93 -42.062 -22.125 1 98 314 HIS A C 1
ATOM 2535 O O . HIS A 1 314 ? -10.062 -41.562 -22.078 1 98 314 HIS A O 1
ATOM 2541 N N . ALA A 1 315 ? -7.957 -41.531 -22.719 1 96.88 315 ALA A N 1
ATOM 2542 C CA . ALA A 1 315 ? -8.125 -40.25 -23.406 1 96.88 315 ALA A CA 1
ATOM 2543 C C . ALA A 1 315 ? -7.211 -40.188 -24.625 1 96.88 315 ALA A C 1
ATOM 2545 O O . ALA A 1 315 ? -6.082 -40.688 -24.594 1 96.88 315 ALA A O 1
ATOM 2546 N N . VAL A 1 316 ? -7.73 -39.5 -25.656 1 95.31 316 VAL A N 1
ATOM 2547 C CA . VAL A 1 316 ? -6.938 -39.281 -26.859 1 95.31 316 VAL A CA 1
ATOM 2548 C C . VAL A 1 316 ? -7.137 -37.844 -27.344 1 95.31 316 VAL A C 1
ATOM 2550 O O . VAL A 1 316 ? -8.273 -37.375 -27.484 1 95.31 316 VAL A O 1
ATOM 2553 N N . THR A 1 317 ? -6.066 -37.156 -27.469 1 92.25 317 THR A N 1
ATOM 2554 C CA . THR A 1 317 ? -6.082 -35.812 -28.016 1 92.25 317 THR A CA 1
ATOM 2555 C C . THR A 1 317 ? -5.285 -35.75 -29.312 1 92.25 317 THR A C 1
ATOM 2557 O O . THR A 1 317 ? -4.102 -36.094 -29.344 1 92.25 317 THR A O 1
ATOM 2560 N N . PHE A 1 318 ? -5.918 -35.281 -30.391 1 90.56 318 PHE A N 1
ATOM 2561 C CA . PHE A 1 318 ? -5.246 -35.062 -31.656 1 90.56 318 PHE A CA 1
ATOM 2562 C C . PHE A 1 318 ? -4.891 -33.594 -31.812 1 90.56 318 PHE A C 1
ATOM 2564 O O . PHE A 1 318 ? -5.777 -32.719 -31.891 1 90.56 318 PHE A O 1
ATOM 2571 N N . MET A 1 319 ? -3.607 -33.312 -31.891 1 88.12 319 MET A N 1
ATOM 2572 C CA . MET A 1 319 ? -3.146 -31.938 -32.031 1 88.12 319 MET A CA 1
ATOM 2573 C C . MET A 1 319 ? -3.336 -31.453 -33.469 1 88.12 319 MET A C 1
ATOM 2575 O O . MET A 1 319 ? -3.744 -32.219 -34.344 1 88.12 319 MET A O 1
ATOM 2579 N N . ALA A 1 320 ? -3.086 -30.312 -33.781 1 80.25 320 ALA A N 1
ATOM 2580 C CA . ALA A 1 320 ? -3.42 -29.625 -35.031 1 80.25 320 ALA A CA 1
ATOM 2581 C C . ALA A 1 320 ? -2.748 -30.297 -36.219 1 80.25 320 ALA A C 1
ATOM 2583 O O . ALA A 1 320 ? -3.328 -30.375 -37.312 1 80.25 320 ALA A O 1
ATOM 2584 N N . PHE A 1 321 ? -1.579 -30.859 -35.969 1 79.69 321 PHE A N 1
ATOM 2585 C CA . PHE A 1 321 ? -0.824 -31.375 -37.094 1 79.69 321 PHE A CA 1
ATOM 2586 C C . PHE A 1 321 ? -0.915 -32.875 -37.188 1 79.69 321 PHE A C 1
ATOM 2588 O O . PHE A 1 321 ? -0.244 -33.531 -38 1 79.69 321 PHE A O 1
ATOM 2595 N N . SER A 1 322 ? -1.675 -33.531 -36.438 1 83.38 322 SER A N 1
ATOM 2596 C CA . SER A 1 322 ? -1.723 -34.969 -36.344 1 83.38 322 SER A CA 1
ATOM 2597 C C . SER A 1 322 ? -2.656 -35.562 -37.406 1 83.38 322 SER A C 1
ATOM 2599 O O . SER A 1 322 ? -2.521 -36.719 -37.781 1 83.38 322 SER A O 1
ATOM 2601 N N . ASP A 1 323 ? -3.58 -34.812 -38 1 79.12 323 ASP A N 1
ATOM 2602 C CA . ASP A 1 323 ? -4.539 -35.25 -39 1 79.12 323 ASP A CA 1
ATOM 2603 C C . ASP A 1 323 ? -5.305 -36.5 -38.531 1 79.12 323 ASP A C 1
ATOM 2605 O O . ASP A 1 323 ? -4.855 -37.625 -38.75 1 79.12 323 ASP A O 1
ATOM 2609 N N . CYS A 1 324 ? -6.293 -36.5 -37.844 1 85.5 324 CYS A N 1
ATOM 2610 C CA . CYS A 1 324 ? -7.156 -37.594 -37.406 1 85.5 324 CYS A CA 1
ATOM 2611 C C . CYS A 1 324 ? -8.109 -38 -38.531 1 85.5 324 CYS A C 1
ATOM 2613 O O . CYS A 1 324 ? -8.977 -37.25 -38.938 1 85.5 324 CYS A O 1
ATOM 2615 N N . ASP A 1 325 ? -7.918 -39.25 -39.062 1 87.62 325 ASP A N 1
ATOM 2616 C CA . ASP A 1 325 ? -8.766 -39.688 -40.188 1 87.62 325 ASP A CA 1
ATOM 2617 C C . ASP A 1 325 ? -9.852 -40.625 -39.719 1 87.62 325 ASP A C 1
ATOM 2619 O O . ASP A 1 325 ? -9.914 -40.969 -38.531 1 87.62 325 ASP A O 1
ATOM 2623 N N . SER A 1 326 ? -10.68 -41.062 -40.688 1 89.44 326 SER A N 1
ATOM 2624 C CA . SER A 1 326 ? -11.852 -41.875 -40.406 1 89.44 326 SER A CA 1
ATOM 2625 C C . SER A 1 326 ? -11.438 -43.25 -39.812 1 89.44 326 SER A C 1
ATOM 2627 O O . SER A 1 326 ? -12.039 -43.719 -38.875 1 89.44 326 SER A O 1
ATOM 2629 N N . ASN A 1 327 ? -10.445 -43.875 -40.406 1 91.5 327 ASN A N 1
ATOM 2630 C CA . ASN A 1 327 ? -9.992 -45.188 -39.969 1 91.5 327 ASN A CA 1
ATOM 2631 C C . ASN A 1 327 ? -9.492 -45.125 -38.531 1 91.5 327 ASN A C 1
ATOM 2633 O O . ASN A 1 327 ? -9.703 -46.094 -37.75 1 91.5 327 ASN A O 1
ATOM 2637 N N . MET A 1 328 ? -8.898 -44.094 -38.219 1 92.75 328 MET A N 1
ATOM 2638 C CA . MET A 1 328 ? -8.375 -43.906 -36.844 1 92.75 328 MET A CA 1
ATOM 2639 C C . MET A 1 328 ? -9.508 -43.844 -35.844 1 92.75 328 MET A C 1
ATOM 2641 O O . MET A 1 328 ? -9.461 -44.531 -34.812 1 92.75 328 MET A O 1
ATOM 2645 N N . VAL A 1 329 ? -10.492 -43.094 -36.156 1 92.94 329 VAL A N 1
ATOM 2646 C CA . VAL A 1 329 ? -11.617 -42.938 -35.25 1 92.94 329 VAL A CA 1
ATOM 2647 C C . VAL A 1 329 ? -12.359 -44.25 -35.094 1 92.94 329 VAL A C 1
ATOM 2649 O O . VAL A 1 329 ? -12.742 -44.625 -33.969 1 92.94 329 VAL A O 1
ATOM 2652 N N . LEU A 1 330 ? -12.523 -44.906 -36.156 1 94 330 LEU A N 1
ATOM 2653 C CA . LEU A 1 330 ? -13.203 -46.188 -36.125 1 94 330 LEU A CA 1
ATOM 2654 C C . LEU A 1 330 ? -12.422 -47.188 -35.281 1 94 330 LEU A C 1
ATOM 2656 O O . LEU A 1 330 ? -13.016 -47.938 -34.5 1 94 330 LEU A O 1
ATOM 2660 N N . TYR A 1 331 ? -11.18 -47.156 -35.469 1 94.94 331 TYR A N 1
ATOM 2661 C CA . TYR A 1 331 ? -10.32 -48.062 -34.719 1 94.94 331 TYR A CA 1
ATOM 2662 C C . TYR A 1 331 ? -10.453 -47.781 -33.219 1 94.94 331 TYR A C 1
ATOM 2664 O O . TYR A 1 331 ? -10.602 -48.688 -32.406 1 94.94 331 TYR A O 1
ATOM 2672 N N . LEU A 1 332 ? -10.375 -46.562 -32.812 1 95.19 332 LEU A N 1
ATOM 2673 C CA . LEU A 1 332 ? -10.477 -46.156 -31.406 1 95.19 332 LEU A CA 1
ATOM 2674 C C . LEU A 1 332 ? -11.82 -46.562 -30.812 1 95.19 332 LEU A C 1
ATOM 2676 O O . LEU A 1 332 ? -11.898 -47.031 -29.672 1 95.19 332 LEU A O 1
ATOM 2680 N N . THR A 1 333 ? -12.805 -46.406 -31.656 1 94.94 333 THR A N 1
ATOM 2681 C CA . THR A 1 333 ? -14.156 -46.75 -31.234 1 94.94 333 THR A CA 1
ATOM 2682 C C . THR A 1 333 ? -14.289 -48.25 -31 1 94.94 333 THR A C 1
ATOM 2684 O O . THR A 1 333 ? -14.883 -48.656 -30 1 94.94 333 THR A O 1
ATOM 2687 N N . GLU A 1 334 ? -13.758 -48.969 -31.891 1 94.88 334 GLU A N 1
ATOM 2688 C CA . GLU A 1 334 ? -13.898 -50.406 -31.828 1 94.88 334 GLU A CA 1
ATOM 2689 C C . GLU A 1 334 ? -13.07 -51 -30.688 1 94.88 334 GLU A C 1
ATOM 2691 O O . GLU A 1 334 ? -13.516 -51.938 -30 1 94.88 334 GLU A O 1
ATOM 2696 N N . ARG A 1 335 ? -11.977 -50.469 -30.438 1 94.81 335 ARG A N 1
ATOM 2697 C CA . ARG A 1 335 ? -11.031 -51.094 -29.531 1 94.81 335 ARG A CA 1
ATOM 2698 C C . ARG A 1 335 ? -11.18 -50.562 -28.125 1 94.81 335 ARG A C 1
ATOM 2700 O O . ARG A 1 335 ? -10.914 -51.25 -27.141 1 94.81 335 ARG A O 1
ATOM 2707 N N . TYR A 1 336 ? -11.609 -49.312 -28 1 96.69 336 TYR A N 1
ATOM 2708 C CA . TYR A 1 336 ? -11.508 -48.688 -26.688 1 96.69 336 TYR A CA 1
ATOM 2709 C C . TYR A 1 336 ? -12.836 -48.062 -26.266 1 96.69 336 TYR A C 1
ATOM 2711 O O . TYR A 1 336 ? -12.875 -47.125 -25.469 1 96.69 336 TYR A O 1
ATOM 2719 N N . ARG A 1 337 ? -13.891 -48.5 -26.766 1 93.06 337 ARG A N 1
ATOM 2720 C CA . ARG A 1 337 ? -15.227 -47.969 -26.5 1 93.06 337 ARG A CA 1
ATOM 2721 C C . ARG A 1 337 ? -15.539 -48 -25.016 1 93.06 337 ARG A C 1
ATOM 2723 O O . ARG A 1 337 ? -16.234 -47.125 -24.5 1 93.06 337 ARG A O 1
ATOM 2730 N N . HIS A 1 338 ? -14.945 -48.938 -24.266 1 93.69 338 HIS A N 1
ATOM 2731 C CA . HIS A 1 338 ? -15.297 -49.062 -22.844 1 93.69 338 HIS A CA 1
ATOM 2732 C C . HIS A 1 338 ? -14.336 -48.281 -21.969 1 93.69 338 HIS A C 1
ATOM 2734 O O . HIS A 1 338 ? -14.648 -48 -20.812 1 93.69 338 HIS A O 1
ATOM 2740 N N . THR A 1 339 ? -13.164 -47.938 -22.453 1 95.81 339 THR A N 1
ATOM 2741 C CA . THR A 1 339 ? -12.18 -47.281 -21.625 1 95.81 339 THR A CA 1
ATOM 2742 C C . THR A 1 339 ? -12.07 -45.781 -22 1 95.81 339 THR A C 1
ATOM 2744 O O . THR A 1 339 ? -11.664 -44.969 -21.188 1 95.81 339 THR A O 1
ATOM 2747 N N . LEU A 1 340 ? -12.438 -45.406 -23.156 1 96.56 340 LEU A N 1
ATOM 2748 C CA . LEU A 1 340 ? -12.266 -44.062 -23.672 1 96.56 340 LEU A CA 1
ATOM 2749 C C . LEU A 1 340 ? -13.234 -43.094 -22.984 1 96.56 340 LEU A C 1
ATOM 2751 O O . LEU A 1 340 ? -14.453 -43.25 -23.094 1 96.56 340 LEU A O 1
ATOM 2755 N N . ALA A 1 341 ? -12.719 -42.188 -22.328 1 96.81 341 ALA A N 1
ATOM 2756 C CA . ALA A 1 341 ? -13.531 -41.219 -21.594 1 96.81 341 ALA A CA 1
ATOM 2757 C C . ALA A 1 341 ? -13.391 -39.812 -22.188 1 96.81 341 ALA A C 1
ATOM 2759 O O . ALA A 1 341 ? -14.258 -38.969 -22 1 96.81 341 ALA A O 1
ATOM 2760 N N . CYS A 1 342 ? -12.289 -39.594 -22.891 1 96.06 342 CYS A N 1
ATOM 2761 C CA . CYS A 1 342 ? -12.039 -38.281 -23.453 1 96.06 342 CYS A CA 1
ATOM 2762 C C . CYS A 1 342 ? -11.539 -38.406 -24.891 1 96.06 342 CYS A C 1
ATOM 2764 O O . CYS A 1 342 ? -10.664 -39.219 -25.188 1 96.06 342 CYS A O 1
ATOM 2766 N N . PHE A 1 343 ? -12.133 -37.562 -25.734 1 94.5 343 PHE A N 1
ATOM 2767 C CA . PHE A 1 343 ? -11.711 -37.469 -27.125 1 94.5 343 PHE A CA 1
ATOM 2768 C C . PHE A 1 343 ? -11.688 -36.031 -27.578 1 94.5 343 PHE A C 1
ATOM 2770 O O . PHE A 1 343 ? -12.719 -35.344 -27.562 1 94.5 343 PHE A O 1
ATOM 2777 N N . GLU A 1 344 ? -10.438 -35.594 -27.922 1 91.06 344 GLU A N 1
ATOM 2778 C CA . GLU A 1 344 ? -10.281 -34.219 -28.406 1 91.06 344 GLU A CA 1
ATOM 2779 C C . GLU A 1 344 ? -9.547 -34.219 -29.75 1 91.06 344 GLU A C 1
ATOM 2781 O O . GLU A 1 344 ? -8.594 -34.969 -29.953 1 91.06 344 GLU A O 1
ATOM 2786 N N . CYS A 1 345 ? -10.047 -33.312 -30.594 1 89.19 345 CYS A N 1
ATOM 2787 C CA . CYS A 1 345 ? -9.414 -33.156 -31.906 1 89.19 345 CYS A CA 1
ATOM 2788 C C . CYS A 1 345 ? -9.289 -31.688 -32.281 1 89.19 345 CYS A C 1
ATOM 2790 O O . CYS A 1 345 ? -10.297 -30.984 -32.375 1 89.19 345 CYS A O 1
ATOM 2792 N N . TYR A 1 346 ? -8.062 -31.266 -32.5 1 83.19 346 TYR A N 1
ATOM 2793 C CA . TYR A 1 346 ? -7.805 -29.859 -32.812 1 83.19 346 TYR A CA 1
ATOM 2794 C C . TYR A 1 346 ? -7.402 -29.688 -34.281 1 83.19 346 TYR A C 1
ATOM 2796 O O . TYR A 1 346 ? -6.996 -28.594 -34.688 1 83.19 346 TYR A O 1
ATOM 2804 N N . GLY A 1 347 ? -7.621 -30.625 -35.031 1 76.12 347 GLY A N 1
ATOM 2805 C CA . GLY A 1 347 ? -7.301 -30.547 -36.438 1 76.12 347 GLY A CA 1
ATOM 2806 C C . GLY A 1 347 ? -8.352 -29.828 -37.25 1 76.12 347 GLY A C 1
ATOM 2807 O O . GLY A 1 347 ? -9.516 -29.75 -36.84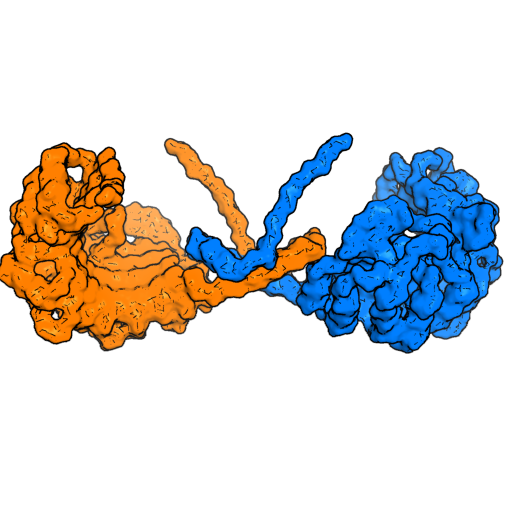4 1 76.12 347 GLY A O 1
ATOM 2808 N N . GLU A 1 348 ? -8.078 -29.016 -38.281 1 67.19 348 GLU A N 1
ATOM 2809 C CA . GLU A 1 348 ? -8.961 -28.172 -39.062 1 67.19 348 GLU A CA 1
ATOM 2810 C C . GLU A 1 348 ? -9.984 -29 -39.844 1 67.19 348 GLU A C 1
ATOM 2812 O O . GLU A 1 348 ? -11.141 -28.594 -39.969 1 67.19 348 GLU A O 1
ATOM 2817 N N . GLU A 1 349 ? -9.648 -29.953 -40.781 1 60.06 349 GLU A N 1
ATOM 2818 C CA . GLU A 1 349 ? -10.547 -30.5 -41.781 1 60.06 349 GLU A CA 1
ATOM 2819 C C . GLU A 1 349 ? -11.039 -31.891 -41.406 1 60.06 349 GLU A C 1
ATOM 2821 O O . GLU A 1 349 ? -10.453 -32.906 -41.812 1 60.06 349 GLU A O 1
ATOM 2826 N N . VAL A 1 350 ? -11.82 -31.906 -40.344 1 62.19 350 VAL A N 1
ATOM 2827 C CA . VAL A 1 350 ? -12.156 -33.281 -40.031 1 62.19 350 VAL A CA 1
ATOM 2828 C C . VAL A 1 350 ? -13.531 -33.625 -40.594 1 62.19 350 VAL A C 1
ATOM 2830 O O . VAL A 1 350 ? -14.539 -33.062 -40.156 1 62.19 350 VAL A O 1
ATOM 2833 N N . ASP A 1 351 ? -13.594 -34.094 -41.906 1 70.25 351 ASP A N 1
ATOM 2834 C CA . ASP A 1 351 ? -14.836 -34.625 -42.438 1 70.25 351 ASP A CA 1
ATOM 2835 C C . ASP A 1 351 ? -15.148 -36 -41.781 1 70.25 351 ASP A C 1
ATOM 2837 O O . ASP A 1 351 ? -15.102 -37.031 -42.469 1 70.25 351 ASP A O 1
ATOM 2841 N N . LEU A 1 352 ? -15.312 -36 -40.531 1 80.31 352 LEU A N 1
ATOM 2842 C CA . LEU A 1 352 ? -15.477 -37.25 -39.75 1 80.31 352 LEU A C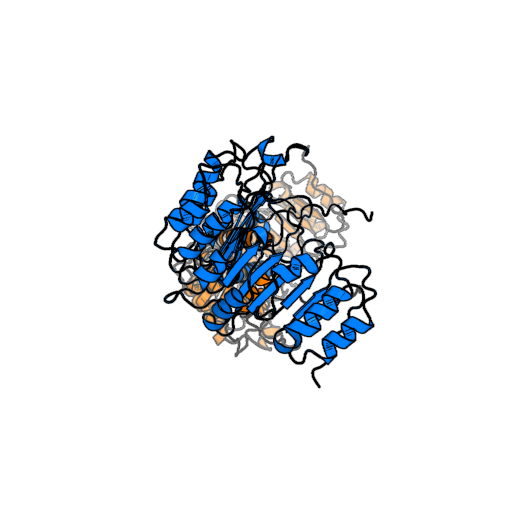A 1
ATOM 2843 C C . LEU A 1 352 ? -16.859 -37.312 -39.125 1 80.31 352 LEU A C 1
ATOM 2845 O O . LEU A 1 352 ? -17.047 -37.938 -38.094 1 80.31 352 LEU A O 1
ATOM 2849 N N . GLY A 1 353 ? -17.797 -36.812 -39.844 1 80.62 353 GLY A N 1
ATOM 2850 C CA . GLY A 1 353 ? -19.125 -36.688 -39.25 1 80.62 353 GLY A CA 1
ATOM 2851 C C . GLY A 1 353 ? -19.703 -38 -38.781 1 80.62 353 GLY A C 1
ATOM 2852 O O . GLY A 1 353 ? -19.984 -38.188 -37.594 1 80.62 353 GLY A O 1
ATOM 2853 N N . ASN A 1 354 ? -19.75 -39.062 -39.625 1 87.12 354 ASN A N 1
ATOM 2854 C CA . ASN A 1 354 ? -20.375 -40.312 -39.25 1 87.12 354 ASN A CA 1
ATOM 2855 C C . ASN A 1 354 ? -19.547 -41.094 -38.219 1 87.12 354 ASN A C 1
ATOM 2857 O O . ASN A 1 354 ? -20.094 -41.688 -37.312 1 87.12 354 ASN A O 1
ATOM 2861 N N . GLU A 1 355 ? -18.328 -41.031 -38.344 1 90.25 355 GLU A N 1
ATOM 2862 C CA . GLU A 1 355 ? -17.438 -41.75 -37.438 1 90.25 355 GLU A CA 1
ATOM 2863 C C . GLU A 1 355 ? -17.469 -41.156 -36.031 1 90.25 355 GLU A C 1
ATOM 2865 O O . GLU A 1 355 ? -17.438 -41.875 -35.031 1 90.25 355 GLU A O 1
ATOM 2870 N N . LEU A 1 356 ? -17.625 -39.906 -35.938 1 89.5 356 LEU A N 1
ATOM 2871 C CA . LEU A 1 356 ? -17.656 -39.219 -34.656 1 89.5 356 LEU A CA 1
ATOM 2872 C C . LEU A 1 356 ? -18.969 -39.5 -33.938 1 89.5 356 LEU A C 1
ATOM 2874 O O . LEU A 1 356 ? -18.984 -39.656 -32.719 1 89.5 356 LEU A O 1
ATOM 2878 N N . VAL A 1 357 ? -19.969 -39.5 -34.75 1 89.94 357 VAL A N 1
ATOM 2879 C CA . VAL A 1 357 ? -21.266 -39.844 -34.156 1 89.94 357 VAL A CA 1
ATOM 2880 C C . VAL A 1 357 ? -21.234 -41.25 -33.594 1 89.94 357 VAL A C 1
ATOM 2882 O O . VAL A 1 357 ? -21.703 -41.5 -32.5 1 89.94 357 VAL A O 1
ATOM 2885 N N . SER A 1 358 ? -20.703 -42.188 -34.406 1 92.25 358 SER A N 1
ATOM 2886 C CA . SER A 1 358 ? -20.562 -43.562 -33.969 1 92.25 358 SER A CA 1
ATOM 2887 C C . SER A 1 358 ? -19.734 -43.656 -32.688 1 92.25 358 SER A C 1
ATOM 2889 O O . SER A 1 358 ? -20.062 -44.438 -31.781 1 92.25 358 SER A O 1
ATOM 2891 N N . LEU A 1 359 ? -18.688 -42.906 -32.594 1 93.31 359 LEU A N 1
ATOM 2892 C CA . LEU A 1 359 ? -17.812 -42.906 -31.422 1 93.31 359 LEU A CA 1
ATOM 2893 C C . LEU A 1 359 ? -18.578 -42.5 -30.156 1 93.31 359 LEU A C 1
ATOM 2895 O O . LEU A 1 359 ? -18.484 -43.156 -29.125 1 93.31 359 LEU A O 1
ATOM 2899 N N . VAL A 1 360 ? -19.359 -41.469 -30.25 1 92.25 360 VAL A N 1
ATOM 2900 C CA . VAL A 1 360 ? -20.109 -40.938 -29.109 1 92.25 360 VAL A CA 1
ATOM 2901 C C . VAL A 1 360 ? -21.188 -41.938 -28.719 1 92.25 360 VAL A C 1
ATOM 2903 O O . VAL A 1 360 ? -21.406 -42.188 -27.531 1 92.25 360 VAL A O 1
ATOM 2906 N N . GLU A 1 361 ? -21.797 -42.594 -29.688 1 93.5 361 GLU A N 1
ATOM 2907 C CA . GLU A 1 361 ? -22.906 -43.5 -29.438 1 93.5 361 GLU A CA 1
ATOM 2908 C C . GLU A 1 361 ? -22.406 -44.812 -28.797 1 93.5 361 GLU A C 1
ATOM 2910 O O . GLU A 1 361 ? -23.094 -45.375 -27.938 1 93.5 361 GLU A O 1
ATOM 2915 N N . LYS A 1 362 ? -21.281 -45.219 -29.203 1 95.06 362 LYS A N 1
ATOM 2916 C CA . LYS A 1 362 ? -20.797 -46.531 -28.812 1 95.06 362 LYS A CA 1
ATOM 2917 C C . LYS A 1 362 ? -19.906 -46.438 -27.578 1 95.06 362 LYS A C 1
ATOM 2919 O O . LYS A 1 362 ? -19.484 -47.438 -27.031 1 95.06 362 LYS A O 1
ATOM 2924 N N . SER A 1 363 ? -19.547 -45.312 -27.156 1 94.06 363 SER A N 1
ATOM 2925 C CA . SER A 1 363 ? -18.641 -45.125 -26.016 1 94.06 363 SER A CA 1
ATOM 2926 C C . SER A 1 363 ? -19.391 -44.594 -24.797 1 94.06 363 SER A C 1
ATOM 2928 O O . SER A 1 363 ? -19.391 -43.375 -24.547 1 94.06 363 SER A O 1
ATOM 2930 N N . PRO A 1 364 ? -19.875 -45.344 -24.016 1 93.56 364 PRO A N 1
ATOM 2931 C CA . PRO A 1 364 ? -20.734 -44.906 -22.906 1 93.56 364 PRO A CA 1
ATOM 2932 C C . PRO A 1 364 ? -19.969 -44.125 -21.859 1 93.56 364 PRO A C 1
ATOM 2934 O O . PRO A 1 364 ? -20.562 -43.344 -21.109 1 93.56 364 PRO A O 1
ATOM 2937 N N . ASN A 1 365 ? -18.719 -44.312 -21.797 1 93.69 365 ASN A N 1
ATOM 2938 C CA . ASN A 1 365 ? -17.953 -43.656 -20.75 1 93.69 365 ASN A CA 1
ATOM 2939 C C . ASN A 1 365 ? -17.359 -42.344 -21.234 1 93.69 365 ASN A C 1
ATOM 2941 O O . ASN A 1 365 ? -16.625 -41.688 -20.5 1 93.69 365 ASN A O 1
ATOM 2945 N N . LEU A 1 366 ? -17.641 -42 -22.406 1 92.88 366 LEU A N 1
ATOM 2946 C CA . LEU A 1 366 ? -17.125 -40.75 -22.984 1 92.88 366 LEU A CA 1
ATOM 2947 C C . LEU A 1 366 ? -17.734 -39.562 -22.297 1 92.88 366 LEU A C 1
ATOM 2949 O O . LEU A 1 366 ? -18.938 -39.344 -22.391 1 92.88 366 LEU A O 1
ATOM 2953 N N . ILE A 1 367 ? -16.922 -38.812 -21.594 1 92.06 367 ILE A N 1
ATOM 2954 C CA . ILE A 1 367 ? -17.438 -37.688 -20.812 1 92.06 367 ILE A CA 1
ATOM 2955 C C . ILE A 1 367 ? -17 -36.375 -21.453 1 92.06 367 ILE A C 1
ATOM 2957 O O . ILE A 1 367 ? -17.688 -35.375 -21.344 1 92.06 367 ILE A O 1
ATOM 2961 N N . ASN A 1 368 ? -15.859 -36.375 -22.031 1 92 368 ASN A N 1
ATOM 2962 C CA . ASN A 1 368 ? -15.344 -35.188 -22.672 1 92 368 ASN A CA 1
ATOM 2963 C C . ASN A 1 368 ? -15.133 -35.406 -24.172 1 92 368 ASN A C 1
ATOM 2965 O O . ASN A 1 368 ? -14.383 -36.281 -24.578 1 92 368 ASN A O 1
ATOM 2969 N N . PHE A 1 369 ? -15.844 -34.625 -24.891 1 90.56 369 PHE A N 1
ATOM 2970 C CA . PHE A 1 369 ? -15.781 -34.688 -26.359 1 90.56 369 PHE A CA 1
ATOM 2971 C C . PHE A 1 369 ? -15.617 -33.312 -26.969 1 90.56 369 PHE A C 1
ATOM 2973 O O . PHE A 1 369 ? -16.453 -32.438 -26.766 1 90.56 369 PHE A O 1
ATOM 2980 N N . TYR A 1 370 ? -14.406 -33.094 -27.672 1 87.81 370 TYR A N 1
ATOM 2981 C CA . TYR A 1 370 ? -14.148 -31.766 -28.266 1 87.81 370 TYR A CA 1
ATOM 2982 C C . TYR A 1 370 ? -13.617 -31.906 -29.688 1 87.81 370 TYR A C 1
ATOM 2984 O O . TYR A 1 370 ? -12.727 -32.719 -29.938 1 87.81 370 TYR A O 1
ATOM 2992 N N . ILE A 1 371 ? -14.219 -31.094 -30.641 1 84.88 371 ILE A N 1
ATOM 2993 C CA . ILE A 1 371 ? -13.742 -30.984 -32 1 84.88 371 ILE A CA 1
ATOM 2994 C C . ILE A 1 371 ? -13.609 -29.516 -32.406 1 84.88 371 ILE A C 1
ATOM 2996 O O . ILE A 1 371 ? -14.562 -28.75 -32.25 1 84.88 371 ILE A O 1
ATOM 3000 N N . MET A 1 372 ? -12.25 -29.062 -32.719 1 76.44 372 MET A N 1
ATOM 3001 C CA . MET A 1 372 ? -12.062 -27.672 -33.125 1 76.44 372 MET A CA 1
ATOM 3002 C C . MET A 1 372 ? -12.891 -27.359 -34.375 1 76.44 372 MET A C 1
ATOM 3004 O O . MET A 1 372 ? -12.898 -28.141 -35.312 1 76.44 372 MET A O 1
ATOM 3008 N N . GLY A 1 373 ? -13.414 -26.094 -34.562 1 62.12 373 GLY A N 1
ATOM 3009 C CA . GLY A 1 373 ? -14.336 -25.609 -35.562 1 62.12 373 GLY A CA 1
ATOM 3010 C C . GLY A 1 373 ? -15.781 -25.984 -35.281 1 62.12 373 GLY A C 1
ATOM 3011 O O . GLY A 1 373 ? -16.703 -25.344 -35.781 1 62.12 373 GLY A O 1
ATOM 3012 N N . LYS A 1 374 ? -16.047 -27.172 -34.844 1 54.06 374 LYS A N 1
ATOM 3013 C CA . LYS A 1 374 ? -17.438 -27.531 -34.531 1 54.06 374 LYS A CA 1
ATOM 3014 C C . LYS A 1 374 ? -17.641 -27.609 -33.031 1 54.06 374 LYS A C 1
ATOM 3016 O O . LYS A 1 374 ? -17.062 -28.469 -32.375 1 54.06 374 LYS A O 1
ATOM 3021 N N . SER A 1 375 ? -17.516 -26.531 -32.281 1 46.34 375 SER A N 1
ATOM 3022 C CA . SER A 1 375 ? -17.703 -26.641 -30.859 1 46.34 375 SER A CA 1
ATOM 3023 C C . SER A 1 375 ? -18.984 -27.406 -30.516 1 46.34 375 SER A C 1
ATOM 3025 O O . SER A 1 375 ? -20.078 -26.969 -30.875 1 46.34 375 SER A O 1
ATOM 3027 N N . VAL A 1 376 ? -19.125 -28.594 -30.703 1 39.84 376 VAL A N 1
ATOM 3028 C CA . VAL A 1 376 ? -20.328 -29.141 -30.109 1 39.84 376 VAL A CA 1
ATOM 3029 C C . VAL A 1 376 ? -20.266 -29 -28.578 1 39.84 376 VAL A C 1
ATOM 3031 O O . VAL A 1 376 ? -19.312 -29.453 -27.953 1 39.84 376 VAL A O 1
ATOM 3034 N N . ALA A 1 377 ? -20.953 -28.031 -27.938 1 37.97 377 ALA A N 1
ATOM 3035 C CA . ALA A 1 377 ? -21.297 -27.75 -26.547 1 37.97 377 ALA A CA 1
ATOM 3036 C C . ALA A 1 377 ? -21.453 -29.031 -25.75 1 37.97 377 ALA A C 1
ATOM 3038 O O . ALA A 1 377 ? -21.781 -30.094 -26.312 1 37.97 377 ALA A O 1
ATOM 3039 N N . GLU A 1 378 ? -21.094 -28.984 -24.422 1 36.81 378 GLU A N 1
ATOM 3040 C CA . GLU A 1 378 ? -21.359 -29.812 -23.266 1 36.81 378 GLU A CA 1
ATOM 3041 C C . GLU A 1 378 ? -22.719 -30.5 -23.391 1 36.81 378 GLU A C 1
ATOM 3043 O O . GLU A 1 378 ? -23.75 -29.844 -23.594 1 36.81 378 GLU A O 1
ATOM 3048 N N . THR A 1 379 ? -22.828 -31.609 -23.938 1 33.56 379 THR A N 1
ATOM 3049 C CA . THR A 1 379 ? -24.078 -32.312 -23.672 1 33.56 379 THR A CA 1
ATOM 3050 C C . THR A 1 379 ? -24.453 -32.219 -22.203 1 33.56 379 THR A C 1
ATOM 3052 O O . THR A 1 379 ? -23.641 -32.531 -21.328 1 33.56 379 THR A O 1
ATOM 3055 N N . SER A 1 380 ? -25.391 -31.312 -21.781 1 31.36 380 SER A N 1
ATOM 3056 C CA . SER A 1 380 ? -26.219 -31.328 -20.594 1 31.36 380 SER A CA 1
ATOM 3057 C C . SER A 1 380 ? -26.547 -32.75 -20.156 1 31.36 380 SER A C 1
ATOM 3059 O O . SER A 1 380 ? -26.984 -33.562 -20.984 1 31.36 380 SER A O 1
ATOM 3061 N N . SER A 1 381 ? -25.688 -33.375 -19.266 1 27.34 381 SER A N 1
ATOM 3062 C CA . SER A 1 381 ? -26.281 -34.469 -18.531 1 27.34 381 SER A CA 1
ATOM 3063 C C . SER A 1 381 ? -27.781 -34.281 -18.328 1 27.34 381 SER A C 1
ATOM 3065 O O . SER A 1 381 ? -28.203 -33.312 -17.719 1 27.34 381 SER A O 1
ATOM 3067 N N . VAL A 1 382 ? -28.656 -34.75 -19.25 1 21.91 382 VAL A N 1
ATOM 3068 C CA . VAL A 1 382 ? -29.938 -35.25 -18.766 1 21.91 382 VAL A CA 1
ATOM 3069 C C . VAL A 1 382 ? -29.703 -36.438 -17.828 1 21.91 382 VAL A C 1
ATOM 3071 O O . VAL A 1 382 ? -28.922 -37.312 -18.141 1 21.91 382 VAL A O 1
ATOM 3074 N N . MET B 1 1 ? -25.016 27.891 -10.766 1 19.19 1 MET B N 1
ATOM 3075 C CA . MET B 1 1 ? -25.234 26.781 -9.836 1 19.19 1 MET B CA 1
ATOM 3076 C C . MET B 1 1 ? -24.703 25.469 -10.43 1 19.19 1 MET B C 1
ATOM 3078 O O . MET B 1 1 ? -25.453 24.734 -11.078 1 19.19 1 MET B O 1
ATOM 3082 N N . ALA B 1 2 ? -23.656 25.547 -11.102 1 30.17 2 ALA B N 1
ATOM 3083 C CA . ALA B 1 2 ? -23.094 24.312 -11.648 1 30.17 2 ALA B CA 1
ATOM 3084 C C . ALA B 1 2 ? -23.094 23.203 -10.609 1 30.17 2 ALA B C 1
ATOM 3086 O O . ALA B 1 2 ? -22.781 23.438 -9.438 1 30.17 2 ALA B O 1
ATOM 3087 N N . GLY B 1 3 ? -23.922 22.203 -10.844 1 28.81 3 GLY B N 1
ATOM 3088 C CA . GLY B 1 3 ? -24.266 21.078 -10 1 28.81 3 GLY B CA 1
ATOM 3089 C C . GLY B 1 3 ? -23.062 20.453 -9.312 1 28.81 3 GLY B C 1
ATOM 3090 O O . GLY B 1 3 ? -21.984 20.391 -9.898 1 28.81 3 GLY B O 1
ATOM 3091 N N . VAL B 1 4 ? -22.969 20.578 -7.941 1 35.25 4 VAL B N 1
ATOM 3092 C CA . VAL B 1 4 ? -22.016 19.812 -7.133 1 35.25 4 VAL B CA 1
ATOM 3093 C C . VAL B 1 4 ? -21.953 18.375 -7.629 1 35.25 4 VAL B C 1
ATOM 3095 O O . VAL B 1 4 ? -22.922 17.625 -7.5 1 35.25 4 VAL B O 1
ATOM 3098 N N . GLU B 1 5 ? -21.641 18.109 -8.828 1 37.19 5 GLU B N 1
ATOM 3099 C CA . GLU B 1 5 ? -21.484 16.75 -9.336 1 37.19 5 GLU B CA 1
ATOM 3100 C C . GLU B 1 5 ? -21.078 15.781 -8.219 1 37.19 5 GLU B C 1
ATOM 3102 O O . GLU B 1 5 ? -20.094 16 -7.531 1 37.19 5 GLU B O 1
ATOM 3107 N N . GLU B 1 6 ? -22.016 15.211 -7.523 1 40.88 6 GLU B N 1
ATOM 3108 C CA . GLU B 1 6 ? -21.969 14.164 -6.512 1 40.88 6 GLU B CA 1
ATOM 3109 C C . GLU B 1 6 ? -20.844 13.164 -6.812 1 40.88 6 GLU B C 1
ATOM 3111 O O . GLU B 1 6 ? -20.984 12.328 -7.707 1 40.88 6 GLU B O 1
ATOM 3116 N N . LEU B 1 7 ? -19.641 13.461 -6.836 1 44.19 7 LEU B N 1
ATOM 3117 C CA . LEU B 1 7 ? -18.547 12.508 -7.012 1 44.19 7 LEU B CA 1
ATOM 3118 C C . LEU B 1 7 ? -18.812 11.227 -6.234 1 44.19 7 LEU B C 1
ATOM 3120 O O . LEU B 1 7 ? -19.203 11.273 -5.062 1 44.19 7 LEU B O 1
ATOM 3124 N N . THR B 1 8 ? -19.391 10.25 -6.754 1 49.22 8 THR B N 1
ATOM 3125 C CA . THR B 1 8 ? -19.578 8.914 -6.195 1 49.22 8 THR B CA 1
ATOM 3126 C C . THR B 1 8 ? -18.469 8.594 -5.188 1 49.22 8 THR B C 1
ATOM 3128 O O . THR B 1 8 ? -17.297 8.844 -5.441 1 49.22 8 THR B O 1
ATOM 3131 N N . PRO B 1 9 ? -18.891 8.508 -3.904 1 57.34 9 PRO B N 1
ATOM 3132 C CA . PRO B 1 9 ? -17.891 8.297 -2.848 1 57.34 9 PRO B CA 1
ATOM 3133 C C . PRO B 1 9 ? -16.859 7.238 -3.211 1 57.34 9 PRO B C 1
ATOM 3135 O O . PRO B 1 9 ? -17.203 6.184 -3.75 1 57.34 9 PRO B O 1
ATOM 3138 N N . GLU B 1 10 ? -15.75 7.602 -3.619 1 65.25 10 GLU B N 1
ATOM 3139 C CA . GLU B 1 10 ? -14.641 6.691 -3.883 1 65.25 10 GLU B CA 1
ATOM 3140 C C . GLU B 1 10 ? -14.625 5.543 -2.877 1 65.25 10 GLU B C 1
ATOM 3142 O O . GLU B 1 10 ? -14.914 5.738 -1.695 1 65.25 10 GLU B O 1
ATOM 3147 N N . PRO B 1 11 ? -14.758 4.312 -3.242 1 73.88 11 PRO B N 1
ATOM 3148 C CA . PRO B 1 11 ? -14.719 3.178 -2.316 1 73.88 11 PRO B CA 1
ATOM 3149 C C . PRO B 1 11 ? -13.586 3.279 -1.299 1 73.88 11 PRO B C 1
ATOM 3151 O O . PRO B 1 11 ? -12.5 3.768 -1.625 1 73.88 11 PRO B O 1
ATOM 3154 N N . ASP B 1 12 ? -13.953 3.08 -0.028 1 80.12 12 ASP B N 1
ATOM 3155 C CA . ASP B 1 12 ? -12.953 3.062 1.036 1 80.12 12 ASP B CA 1
ATOM 3156 C C . ASP B 1 12 ? -12.289 1.692 1.143 1 80.12 12 ASP B C 1
ATOM 3158 O O . ASP B 1 12 ? -12.844 0.774 1.751 1 80.12 12 ASP B O 1
ATOM 3162 N N . PHE B 1 13 ? -11.102 1.48 0.589 1 82.69 13 PHE B N 1
ATOM 3163 C CA . PHE B 1 13 ? -10.359 0.223 0.547 1 82.69 13 PHE B CA 1
ATOM 3164 C C . PHE B 1 13 ? -9.828 -0.139 1.928 1 82.69 13 PHE B C 1
ATOM 3166 O O . PHE B 1 13 ? -9.43 -1.28 2.166 1 82.69 13 PHE B O 1
ATOM 3173 N N . SER B 1 14 ? -9.938 0.809 2.811 1 81.75 14 SER B N 1
ATOM 3174 C CA . SER B 1 14 ? -9.398 0.551 4.141 1 81.75 14 SER B CA 1
ATOM 3175 C C . SER B 1 14 ? -10.312 -0.375 4.938 1 81.75 14 SER B C 1
ATOM 3177 O O . SER B 1 14 ? -9.898 -0.938 5.953 1 81.75 14 SER B O 1
ATOM 3179 N N . ASP B 1 15 ? -11.438 -0.523 4.41 1 82.81 15 ASP B N 1
ATOM 3180 C CA . ASP B 1 15 ? -12.398 -1.346 5.145 1 82.81 15 ASP B CA 1
ATOM 3181 C C . ASP B 1 15 ? -12.398 -2.781 4.621 1 82.81 15 ASP B C 1
ATOM 3183 O O . ASP B 1 15 ? -13.031 -3.66 5.211 1 82.81 15 ASP B O 1
ATOM 3187 N N . LEU B 1 16 ? -11.711 -3.135 3.568 1 88.44 16 LEU B N 1
ATOM 3188 C CA . LEU B 1 16 ? -11.695 -4.477 2.996 1 88.44 16 LEU B CA 1
ATOM 3189 C C . LEU B 1 16 ? -10.898 -5.434 3.873 1 88.44 16 LEU B C 1
ATOM 3191 O O . LEU B 1 16 ? -9.781 -5.125 4.273 1 88.44 16 LEU B O 1
ATOM 3195 N N . PRO B 1 17 ? -11.57 -6.562 4.156 1 90.06 17 PRO B N 1
ATOM 3196 C CA . PRO B 1 17 ? -10.828 -7.562 4.922 1 90.06 17 PRO B CA 1
ATOM 3197 C C . PRO B 1 17 ? -9.594 -8.078 4.18 1 90.06 17 PRO B C 1
ATOM 3199 O O . PRO B 1 17 ? -9.57 -8.086 2.945 1 90.06 17 PRO B O 1
ATOM 3202 N N . THR B 1 18 ? -8.656 -8.57 4.898 1 91.38 18 THR B N 1
ATOM 3203 C CA . THR B 1 18 ? -7.395 -9.047 4.355 1 91.38 18 THR B CA 1
ATOM 3204 C C . THR B 1 18 ? -7.625 -10.188 3.369 1 91.38 18 THR B C 1
ATOM 3206 O O . THR B 1 18 ? -6.98 -10.25 2.318 1 91.38 18 THR B O 1
ATOM 3209 N N . MET B 1 19 ? -8.625 -11.055 3.637 1 92.88 19 MET B N 1
ATOM 3210 C CA . MET B 1 19 ? -8.859 -12.219 2.789 1 92.88 19 MET B CA 1
ATOM 3211 C C . MET B 1 19 ? -9.375 -11.805 1.418 1 92.88 19 MET B C 1
ATOM 3213 O O . MET B 1 19 ? -9.102 -12.461 0.415 1 92.88 19 MET B O 1
ATOM 3217 N N . VAL B 1 20 ? -10.086 -10.766 1.448 1 93.62 20 VAL B N 1
ATOM 3218 C CA . VAL B 1 20 ? -10.57 -10.242 0.174 1 93.62 20 VAL B CA 1
ATOM 3219 C C . VAL B 1 20 ? -9.391 -9.742 -0.659 1 93.62 20 VAL B C 1
ATOM 3221 O O . VAL B 1 20 ? -9.344 -9.953 -1.873 1 93.62 20 VAL B O 1
ATOM 3224 N N . TRP B 1 21 ? -8.406 -9.086 0.022 1 93.38 21 TRP B N 1
ATOM 3225 C CA . TRP B 1 21 ? -7.207 -8.641 -0.669 1 93.38 21 TRP B CA 1
ATOM 3226 C C . TRP B 1 21 ? -6.434 -9.82 -1.241 1 93.38 21 TRP B C 1
ATOM 3228 O O . TRP B 1 21 ? -5.969 -9.773 -2.383 1 93.38 21 TRP B O 1
ATOM 3238 N N . VAL B 1 22 ? -6.336 -10.875 -0.482 1 95.25 22 VAL B N 1
ATOM 3239 C CA . VAL B 1 22 ? -5.625 -12.062 -0.944 1 95.25 22 VAL B CA 1
ATOM 3240 C C . VAL B 1 22 ? -6.297 -12.609 -2.203 1 95.25 22 VAL B C 1
ATOM 3242 O O . VAL B 1 22 ? -5.621 -12.938 -3.184 1 95.25 22 VAL B O 1
ATOM 3245 N N . ASN B 1 23 ? -7.574 -12.719 -2.229 1 94.38 23 ASN B N 1
ATOM 3246 C CA . ASN B 1 23 ? -8.328 -13.227 -3.371 1 94.38 23 ASN B CA 1
ATOM 3247 C C . ASN B 1 23 ? -8.109 -12.367 -4.613 1 94.38 23 ASN B C 1
ATOM 3249 O O . ASN B 1 23 ? -7.945 -12.891 -5.715 1 94.38 23 ASN B O 1
ATOM 3253 N N . ILE B 1 24 ? -8.141 -11.078 -4.395 1 93.12 24 ILE B N 1
ATOM 3254 C CA . ILE B 1 24 ? -7.926 -10.156 -5.504 1 93.12 24 ILE B CA 1
ATOM 3255 C C . ILE B 1 24 ? -6.512 -10.328 -6.051 1 93.12 24 ILE B C 1
ATOM 3257 O O . ILE B 1 24 ? -6.32 -10.453 -7.262 1 93.12 24 ILE B O 1
ATOM 3261 N N . LEU B 1 25 ? -5.535 -10.359 -5.145 1 93.62 25 LEU B N 1
ATOM 3262 C CA . LEU B 1 25 ? -4.125 -10.406 -5.523 1 93.62 25 LEU B CA 1
ATOM 3263 C C . LEU B 1 25 ? -3.781 -11.742 -6.168 1 93.62 25 LEU B C 1
ATOM 3265 O O . LEU B 1 25 ? -2.828 -11.836 -6.945 1 93.62 25 LEU B O 1
ATOM 3269 N N . ASP B 1 26 ? -4.562 -12.742 -5.844 1 93.94 26 ASP B N 1
ATOM 3270 C CA . ASP B 1 26 ? -4.32 -14.07 -6.395 1 93.94 26 ASP B CA 1
ATOM 3271 C C . ASP B 1 26 ? -4.637 -14.109 -7.891 1 93.94 26 ASP B C 1
ATOM 3273 O O . ASP B 1 26 ? -4.234 -15.039 -8.586 1 93.94 26 ASP B O 1
ATOM 3277 N N . HIS B 1 27 ? -5.324 -13.172 -8.445 1 93.5 27 HIS B N 1
ATOM 3278 C CA . HIS B 1 27 ? -5.66 -13.109 -9.867 1 93.5 27 HIS B CA 1
ATOM 3279 C C . HIS B 1 27 ? -4.684 -12.211 -10.625 1 93.5 27 HIS B C 1
ATOM 3281 O O . HIS B 1 27 ? -4.805 -12.047 -11.836 1 93.5 27 HIS B O 1
ATOM 3287 N N . VAL B 1 28 ? -3.773 -11.633 -9.938 1 91.19 28 VAL B N 1
ATOM 3288 C CA . VAL B 1 28 ? -2.781 -10.75 -10.547 1 91.19 28 VAL B CA 1
ATOM 3289 C C . VAL B 1 28 ? -1.535 -11.547 -10.914 1 91.19 28 VAL B C 1
ATOM 3291 O O . VAL B 1 28 ? -1.169 -12.5 -10.219 1 91.19 28 VAL B O 1
ATOM 3294 N N . ASN B 1 29 ? -0.917 -11.234 -12.062 1 92.25 29 ASN B N 1
ATOM 3295 C CA . ASN B 1 29 ? 0.278 -11.961 -12.477 1 92.25 29 ASN B CA 1
ATOM 3296 C C . ASN B 1 29 ? 1.422 -11.773 -11.484 1 92.25 29 ASN B C 1
ATOM 3298 O O . ASN B 1 29 ? 1.407 -10.836 -10.688 1 92.25 29 ASN B O 1
ATOM 3302 N N . LEU B 1 30 ? 2.385 -12.555 -11.453 1 92.5 30 LEU B N 1
ATOM 3303 C CA . LEU B 1 30 ? 3.445 -12.648 -10.461 1 92.5 30 LEU B CA 1
ATOM 3304 C C . LEU B 1 30 ? 4.25 -11.352 -10.391 1 92.5 30 LEU B C 1
ATOM 3306 O O . LEU B 1 30 ? 4.543 -10.852 -9.305 1 92.5 30 LEU B O 1
ATOM 3310 N N . VAL B 1 31 ? 4.602 -10.852 -11.547 1 87.81 31 VAL B N 1
ATOM 3311 C CA . VAL B 1 31 ? 5.453 -9.672 -11.602 1 87.81 31 VAL B CA 1
ATOM 3312 C C . VAL B 1 31 ? 4.723 -8.477 -10.984 1 87.81 31 VAL B C 1
ATOM 3314 O O . VAL B 1 31 ? 5.293 -7.738 -10.18 1 87.81 31 VAL B O 1
ATOM 3317 N N . THR B 1 32 ? 3.492 -8.328 -11.375 1 89.69 32 THR B N 1
ATOM 3318 C CA . THR B 1 32 ? 2.688 -7.242 -10.82 1 89.69 32 THR B CA 1
ATOM 3319 C C . THR B 1 32 ? 2.482 -7.426 -9.32 1 89.69 32 THR B C 1
ATOM 3321 O O . THR B 1 32 ? 2.574 -6.465 -8.555 1 89.69 32 THR B O 1
ATOM 3324 N N . ARG B 1 33 ? 2.197 -8.633 -8.914 1 93 33 ARG B N 1
ATOM 3325 C CA . ARG B 1 33 ? 2.043 -8.945 -7.5 1 93 33 ARG B CA 1
ATOM 3326 C C . ARG B 1 33 ? 3.297 -8.562 -6.715 1 93 33 ARG B C 1
ATOM 3328 O O . ARG B 1 33 ? 3.207 -7.969 -5.641 1 93 33 ARG B O 1
ATOM 3335 N N . TYR B 1 34 ? 4.41 -8.875 -7.242 1 92.56 34 TYR B N 1
ATOM 3336 C CA . TYR B 1 34 ? 5.684 -8.539 -6.617 1 92.56 34 TYR B CA 1
ATOM 3337 C C . TYR B 1 34 ? 5.863 -7.031 -6.516 1 92.56 34 TYR B C 1
ATOM 3339 O O . TYR B 1 34 ? 6.227 -6.512 -5.457 1 92.56 34 TYR B O 1
ATOM 3347 N N . ARG B 1 35 ? 5.605 -6.336 -7.566 1 90.44 35 ARG B N 1
ATOM 3348 C CA . ARG B 1 35 ? 5.781 -4.887 -7.594 1 90.44 35 ARG B CA 1
ATOM 3349 C C . ARG B 1 35 ? 4.891 -4.207 -6.562 1 90.44 35 ARG B C 1
ATOM 3351 O O . ARG B 1 35 ? 5.324 -3.285 -5.867 1 90.44 35 ARG B O 1
ATOM 3358 N N . VAL B 1 36 ? 3.652 -4.613 -6.52 1 92.38 36 VAL B N 1
ATOM 3359 C CA . VAL B 1 36 ? 2.715 -4.031 -5.566 1 92.38 36 VAL B CA 1
ATOM 3360 C C . VAL B 1 36 ? 3.172 -4.332 -4.141 1 92.38 36 VAL B C 1
ATOM 3362 O O . VAL B 1 36 ? 3.074 -3.477 -3.256 1 92.38 36 VAL B O 1
ATOM 3365 N N . SER B 1 37 ? 3.705 -5.555 -3.934 1 92.94 37 SER B N 1
ATOM 3366 C CA . SER B 1 37 ? 4.172 -5.934 -2.602 1 92.94 37 SER B CA 1
ATOM 3367 C C . SER B 1 37 ? 5.332 -5.051 -2.152 1 92.94 37 SER B C 1
ATOM 3369 O O . SER B 1 37 ? 5.371 -4.605 -1.004 1 92.94 37 SER B O 1
ATOM 3371 N N . VAL B 1 38 ? 6.273 -4.785 -3.021 1 90.56 38 VAL B N 1
ATOM 3372 C CA . VAL B 1 38 ? 7.426 -3.951 -2.701 1 90.56 38 VAL B CA 1
ATOM 3373 C C . VAL B 1 38 ? 6.973 -2.514 -2.453 1 90.56 38 VAL B C 1
ATOM 3375 O O . VAL B 1 38 ? 7.422 -1.87 -1.502 1 90.56 38 VAL B O 1
ATOM 3378 N N . THR B 1 39 ? 6.141 -2.061 -3.318 1 91.12 39 THR B N 1
ATOM 3379 C CA . THR B 1 39 ? 5.613 -0.708 -3.166 1 91.12 39 THR B CA 1
ATOM 3380 C C . THR B 1 39 ? 4.883 -0.56 -1.834 1 91.12 39 THR B C 1
ATOM 3382 O O . THR B 1 39 ? 5.078 0.426 -1.12 1 91.12 39 THR B O 1
ATOM 3385 N N . CYS B 1 40 ? 4.055 -1.518 -1.546 1 91.44 40 CYS B N 1
ATOM 3386 C CA . CYS B 1 40 ? 3.316 -1.49 -0.289 1 91.44 40 CYS B CA 1
ATOM 3387 C C . CYS B 1 40 ? 4.266 -1.492 0.903 1 91.44 40 CYS B C 1
ATOM 3389 O O . CYS B 1 40 ? 4.02 -0.814 1.901 1 91.44 40 CYS B O 1
ATOM 3391 N N . SER B 1 41 ? 5.293 -2.264 0.815 1 90.25 41 SER B N 1
ATOM 3392 C CA . SER B 1 41 ? 6.281 -2.309 1.888 1 90.25 41 SER B CA 1
ATOM 3393 C C . SER B 1 41 ? 6.949 -0.951 2.08 1 90.25 41 SER B C 1
ATOM 3395 O O . SER B 1 41 ? 7.113 -0.487 3.209 1 90.25 41 SER B O 1
ATOM 3397 N N . LYS B 1 42 ? 7.328 -0.324 1.05 1 90.06 42 LYS B N 1
ATOM 3398 C CA . LYS B 1 42 ? 7.945 0.998 1.108 1 90.06 42 LYS B CA 1
ATOM 3399 C C . LYS B 1 42 ? 6.973 2.033 1.668 1 90.06 42 LYS B C 1
ATOM 3401 O O . LYS B 1 42 ? 7.363 2.9 2.451 1 90.06 42 LYS B O 1
ATOM 3406 N N . LEU B 1 43 ? 5.742 1.935 1.192 1 92.31 43 LEU B N 1
ATOM 3407 C CA . LEU B 1 43 ? 4.711 2.836 1.697 1 92.31 43 LEU B CA 1
ATOM 3408 C C . LEU B 1 43 ? 4.5 2.635 3.195 1 92.31 43 LEU B C 1
ATOM 3410 O O . LEU B 1 43 ? 4.367 3.605 3.943 1 92.31 43 LEU B O 1
ATOM 3414 N N . ASN B 1 44 ? 4.434 1.409 3.566 1 90.88 44 ASN B N 1
ATOM 3415 C CA . ASN B 1 44 ? 4.281 1.119 4.988 1 90.88 44 ASN B CA 1
ATOM 3416 C C . ASN B 1 44 ? 5.414 1.731 5.812 1 90.88 44 ASN B C 1
ATOM 3418 O O . ASN B 1 44 ? 5.184 2.23 6.914 1 90.88 44 ASN B O 1
ATOM 3422 N N . GLU B 1 45 ? 6.609 1.657 5.305 1 90.5 45 GLU B N 1
ATOM 3423 C CA . GLU B 1 45 ? 7.746 2.303 5.957 1 90.5 45 GLU B CA 1
ATOM 3424 C C . GLU B 1 45 ? 7.578 3.82 5.977 1 90.5 45 GLU B C 1
ATOM 3426 O O . GLU B 1 45 ? 7.855 4.469 6.988 1 90.5 45 GLU B O 1
ATOM 3431 N N . ALA B 1 46 ? 7.156 4.359 4.891 1 93.62 46 ALA B N 1
ATOM 3432 C CA . ALA B 1 46 ? 6.977 5.801 4.762 1 93.62 46 ALA B CA 1
ATOM 3433 C C . ALA B 1 46 ? 5.957 6.316 5.777 1 93.62 46 ALA B C 1
ATOM 3435 O O . ALA B 1 46 ? 6.137 7.395 6.352 1 93.62 46 ALA B O 1
ATOM 3436 N N . PHE B 1 47 ? 4.902 5.578 6.051 1 93.94 47 PHE B N 1
ATOM 3437 C CA . PHE B 1 47 ? 3.834 6.004 6.949 1 93.94 47 PHE B CA 1
ATOM 3438 C C . PHE B 1 47 ? 4.324 6.055 8.391 1 93.94 47 PHE B C 1
ATOM 3440 O O . PHE B 1 47 ? 3.666 6.629 9.258 1 93.94 47 PHE B O 1
ATOM 3447 N N . ASN B 1 48 ? 5.492 5.496 8.648 1 91.56 48 ASN B N 1
ATOM 3448 C CA . ASN B 1 48 ? 6.062 5.562 9.984 1 91.56 48 ASN B CA 1
ATOM 3449 C C . ASN B 1 48 ? 7.012 6.746 10.133 1 91.56 48 ASN B C 1
ATOM 3451 O O . ASN B 1 48 ? 7.676 6.891 11.156 1 91.56 48 ASN B O 1
ATOM 3455 N N . HIS B 1 49 ? 7.047 7.527 9.141 1 94.06 49 HIS B N 1
ATOM 3456 C CA . HIS B 1 49 ? 7.863 8.734 9.219 1 94.06 49 HIS B CA 1
ATOM 3457 C C . HIS B 1 49 ? 7.125 9.852 9.961 1 94.06 49 HIS B C 1
ATOM 3459 O O . HIS B 1 49 ? 5.996 10.195 9.602 1 94.06 49 HIS B O 1
ATOM 3465 N N . PRO B 1 50 ? 7.715 10.531 10.859 1 93.75 50 PRO B N 1
ATOM 3466 C CA . PRO B 1 50 ? 7.062 11.523 11.719 1 93.75 50 PRO B CA 1
ATOM 3467 C C . PRO B 1 50 ? 6.559 12.734 10.938 1 93.75 50 PRO B C 1
ATOM 3469 O O . PRO B 1 50 ? 5.551 13.336 11.32 1 93.75 50 PRO B O 1
ATOM 3472 N N . THR B 1 51 ? 7.145 13.109 9.875 1 94 51 THR B N 1
ATOM 3473 C CA . THR B 1 51 ? 6.789 14.281 9.086 1 94 51 THR B CA 1
ATOM 3474 C C . THR B 1 51 ? 5.332 14.211 8.633 1 94 51 THR B C 1
ATOM 3476 O O . THR B 1 51 ? 4.664 15.242 8.5 1 94 51 THR B O 1
ATOM 3479 N N . LEU B 1 52 ? 4.832 13.031 8.523 1 95.31 52 LEU B N 1
ATOM 3480 C CA . LEU B 1 52 ? 3.498 12.859 7.957 1 95.31 52 LEU B CA 1
ATOM 3481 C C . LEU B 1 52 ? 2.422 13.109 9.008 1 95.31 52 LEU B C 1
ATOM 3483 O O . LEU B 1 52 ? 1.262 13.352 8.664 1 95.31 52 LEU B O 1
ATOM 3487 N N . TRP B 1 53 ? 2.836 13.016 10.258 1 96.44 53 TRP B N 1
ATOM 3488 C CA . TRP B 1 53 ? 1.805 12.992 11.289 1 96.44 53 TRP B CA 1
ATOM 3489 C C . TRP B 1 53 ? 2.053 14.078 12.328 1 96.44 53 TRP B C 1
ATOM 3491 O O . TRP B 1 53 ? 1.29 14.211 13.289 1 96.44 53 TRP B O 1
ATOM 3501 N N . ARG B 1 54 ? 3.072 14.859 12.156 1 96.31 54 ARG B N 1
ATOM 3502 C CA . ARG B 1 54 ? 3.469 15.875 13.133 1 96.31 54 ARG B CA 1
ATOM 3503 C C . ARG B 1 54 ? 2.326 16.844 13.398 1 96.31 54 ARG B C 1
ATOM 3505 O O . ARG B 1 54 ? 2.16 17.328 14.523 1 96.31 54 ARG B O 1
ATOM 3512 N N . LYS B 1 55 ? 1.63 17.172 12.453 1 96.12 55 LYS B N 1
ATOM 3513 C CA . LYS B 1 55 ? 0.47 18.062 12.547 1 96.12 55 LYS B CA 1
ATOM 3514 C C . LYS B 1 55 ? -0.827 17.297 12.312 1 96.12 55 LYS B C 1
ATOM 3516 O O . LYS B 1 55 ? -0.941 16.547 11.344 1 96.12 55 LYS B O 1
ATOM 3521 N N . MET B 1 56 ? -1.733 17.406 13.25 1 96.25 56 MET B N 1
ATOM 3522 C CA . MET B 1 56 ? -3.004 16.688 13.133 1 96.25 56 MET B CA 1
ATOM 3523 C C . MET B 1 56 ? -4.172 17.594 13.516 1 96.25 56 MET B C 1
ATOM 3525 O O . MET B 1 56 ? -4.078 18.359 14.484 1 96.25 56 MET B O 1
ATOM 3529 N N . THR B 1 57 ? -5.188 17.609 12.695 1 95.69 57 THR B N 1
ATOM 3530 C CA . THR B 1 57 ? -6.43 18.312 13.008 1 95.69 57 THR B CA 1
ATOM 3531 C C . THR B 1 57 ? -7.586 17.328 13.156 1 95.69 57 THR B C 1
ATOM 3533 O O . THR B 1 57 ? -7.891 16.594 12.219 1 95.69 57 THR B O 1
ATOM 3536 N N . LEU B 1 58 ? -8.188 17.297 14.305 1 95.44 58 LEU B N 1
ATOM 3537 C CA . LEU B 1 58 ? -9.336 16.422 14.57 1 95.44 58 LEU B CA 1
ATOM 3538 C C . LEU B 1 58 ? -10.641 17.219 14.523 1 95.44 58 LEU B C 1
ATOM 3540 O O . LEU B 1 58 ? -10.828 18.156 15.312 1 95.44 58 LEU B O 1
ATOM 3544 N N . HIS B 1 59 ? -11.492 16.844 13.625 1 91.62 59 HIS B N 1
ATOM 3545 C CA . HIS B 1 59 ? -12.797 17.484 13.508 1 91.62 59 HIS B CA 1
ATOM 3546 C C . HIS B 1 59 ? -13.883 16.656 14.195 1 91.62 59 HIS B C 1
ATOM 3548 O O . HIS B 1 59 ? -13.945 15.43 14.008 1 91.62 59 HIS B O 1
ATOM 3554 N N . VAL B 1 60 ? -14.617 17.25 14.977 1 90.38 60 VAL B N 1
ATOM 3555 C CA . VAL B 1 60 ? -15.75 16.625 15.656 1 90.38 60 VAL B CA 1
ATOM 3556 C C . VAL B 1 60 ? -17 17.469 15.438 1 90.38 60 VAL B C 1
ATOM 3558 O O . VAL B 1 60 ? -16.938 18.703 15.445 1 90.38 60 VAL B O 1
ATOM 3561 N N . THR B 1 61 ? -18.078 16.797 15.195 1 86.5 61 THR B N 1
ATOM 3562 C CA . THR B 1 61 ? -19.328 17.5 14.961 1 86.5 61 THR B CA 1
ATOM 3563 C C . THR B 1 61 ? -20.234 17.406 16.172 1 86.5 61 THR B C 1
ATOM 3565 O O . THR B 1 61 ? -20.594 16.312 16.609 1 86.5 61 THR B O 1
ATOM 3568 N N . GLY B 1 62 ? -20.5 18.625 16.719 1 84.06 62 GLY B N 1
ATOM 3569 C CA . GLY B 1 62 ? -21.438 18.688 17.828 1 84.06 62 GLY B CA 1
ATOM 3570 C C . GLY B 1 62 ? -22.859 19.016 17.375 1 84.06 62 GLY B C 1
ATOM 3571 O O . GLY B 1 62 ? -23.219 18.797 16.219 1 84.06 62 GLY B O 1
ATOM 3572 N N . ASN B 1 63 ? -23.734 19.172 18.281 1 75.44 63 ASN B N 1
ATOM 3573 C CA . ASN B 1 63 ? -25.141 19.453 18 1 75.44 63 ASN B CA 1
ATOM 3574 C C . ASN B 1 63 ? -25.344 20.906 17.531 1 75.44 63 ASN B C 1
ATOM 3576 O O . ASN B 1 63 ? -24.609 21.797 17.938 1 75.44 63 ASN B O 1
ATOM 3580 N N . VAL B 1 64 ? -26 21.062 16.422 1 64.94 64 VAL B N 1
ATOM 3581 C CA . VAL B 1 64 ? -26.188 22.375 15.828 1 64.94 64 VAL B CA 1
ATOM 3582 C C . VAL B 1 64 ? -26.984 23.266 16.781 1 64.94 64 VAL B C 1
ATOM 3584 O O . VAL B 1 64 ? -27.703 22.781 17.641 1 64.94 64 VAL B O 1
ATOM 3587 N N . THR B 1 65 ? -26.703 24.625 16.594 1 57.88 65 THR B N 1
ATOM 3588 C CA . THR B 1 65 ? -27.219 25.75 17.375 1 57.88 65 THR B CA 1
ATOM 3589 C C . THR B 1 65 ? -28.734 25.75 17.359 1 57.88 65 THR B C 1
ATOM 3591 O O . THR B 1 65 ? -29.359 24.984 16.625 1 57.88 65 THR B O 1
ATOM 3594 N N . ASN B 1 66 ? -29.438 26.625 18.156 1 54.34 66 ASN B N 1
ATOM 3595 C CA . ASN B 1 66 ? -30.844 26.859 18.422 1 54.34 66 ASN B CA 1
ATOM 3596 C C . ASN B 1 66 ? -31.688 26.797 17.141 1 54.34 66 ASN B C 1
ATOM 3598 O O . ASN B 1 66 ? -32.906 26.609 17.203 1 54.34 66 ASN B O 1
ATOM 3602 N N . TYR B 1 67 ? -31.047 27.172 16.094 1 50.22 67 TYR B N 1
ATOM 3603 C CA . TYR B 1 67 ? -31.953 27.297 14.953 1 50.22 67 TYR B CA 1
ATOM 3604 C C . TYR B 1 67 ? -31.672 26.219 13.906 1 50.22 67 TYR B C 1
ATOM 3606 O O . TYR B 1 67 ? -32.375 26.141 12.891 1 50.22 67 TYR B O 1
ATOM 3614 N N . GLY B 1 68 ? -30.641 25.469 14.07 1 54.09 68 GLY B N 1
ATOM 3615 C CA . GLY B 1 68 ? -30.375 24.609 12.93 1 54.09 68 GLY B CA 1
ATOM 3616 C C . GLY B 1 68 ? -30.719 23.156 13.18 1 54.09 68 GLY B C 1
ATOM 3617 O O . GLY B 1 68 ? -30.953 22.766 14.32 1 54.09 68 GLY B O 1
ATOM 3618 N N . TRP B 1 69 ? -31.219 22.469 12.102 1 50.94 69 TRP B N 1
ATOM 3619 C CA . TRP B 1 69 ? -31.516 21.031 12.086 1 50.94 69 TRP B CA 1
ATOM 3620 C C . TRP B 1 69 ? -30.344 20.234 12.594 1 50.94 69 TRP B C 1
ATOM 3622 O O . TRP B 1 69 ? -29.188 20.562 12.32 1 50.94 69 TRP B O 1
ATOM 3632 N N . SER B 1 70 ? -30.656 19.469 13.656 1 50.94 70 SER B N 1
ATOM 3633 C CA . SER B 1 70 ? -29.766 18.625 14.453 1 50.94 70 SER B CA 1
ATOM 3634 C C . SER B 1 70 ? -28.891 17.766 13.57 1 50.94 70 SER B C 1
ATOM 3636 O O . SER B 1 70 ? -29.391 17.047 12.695 1 50.94 70 SER B O 1
ATOM 3638 N N . LYS B 1 71 ? -27.766 18.266 13.234 1 55.62 71 LYS B N 1
ATOM 3639 C CA . LYS B 1 71 ? -26.906 17.234 12.664 1 55.62 71 LYS B CA 1
ATOM 3640 C C . LYS B 1 71 ? -26.406 16.281 13.742 1 55.62 71 LYS B C 1
ATOM 3642 O O . LYS B 1 71 ? -26.281 16.656 14.914 1 55.62 71 LYS B O 1
ATOM 3647 N N . GLN B 1 72 ? -26.594 14.977 13.492 1 59.31 72 GLN B N 1
ATOM 3648 C CA . GLN B 1 72 ? -26.109 13.883 14.328 1 59.31 72 GLN B CA 1
ATOM 3649 C C . GLN B 1 72 ? -24.656 14.133 14.773 1 59.31 72 GLN B C 1
ATOM 3651 O O . GLN B 1 72 ? -23.812 14.508 13.961 1 59.31 72 GLN B O 1
ATOM 3656 N N . MET B 1 73 ? -24.469 14.281 16.125 1 62.25 73 MET B N 1
ATOM 3657 C CA . MET B 1 73 ? -23.172 14.367 16.781 1 62.25 73 MET B CA 1
ATOM 3658 C C . MET B 1 73 ? -22.281 13.195 16.375 1 62.25 73 MET B C 1
ATOM 3660 O O . MET B 1 73 ? -22.719 12.047 16.406 1 62.25 73 MET B O 1
ATOM 3664 N N . VAL B 1 74 ? -21.281 13.484 15.789 1 74.75 74 VAL B N 1
ATOM 3665 C CA . VAL B 1 74 ? -20.453 12.367 15.336 1 74.75 74 VAL B CA 1
ATOM 3666 C C . VAL B 1 74 ? -19 12.594 15.734 1 74.75 74 VAL B C 1
ATOM 3668 O O . VAL B 1 74 ? -18.438 13.648 15.438 1 74.75 74 VAL B O 1
ATOM 3671 N N . VAL B 1 75 ? -18.516 11.805 16.734 1 81.75 75 VAL B N 1
ATOM 3672 C CA . VAL B 1 75 ? -17.078 11.594 16.828 1 81.75 75 VAL B CA 1
ATOM 3673 C C . VAL B 1 75 ? -16.656 10.484 15.859 1 81.75 75 VAL B C 1
ATOM 3675 O O . VAL B 1 75 ? -16.859 9.305 16.141 1 81.75 75 VAL B O 1
ATOM 3678 N N . PRO B 1 76 ? -16.125 10.906 14.836 1 84.12 76 PRO B N 1
ATOM 3679 C CA . PRO B 1 76 ? -15.742 9.859 13.883 1 84.12 76 PRO B CA 1
ATOM 3680 C C . PRO B 1 76 ? -14.812 8.812 14.492 1 84.12 76 PRO B C 1
ATOM 3682 O O . PRO B 1 76 ? -13.82 9.164 15.133 1 84.12 76 PRO B O 1
ATOM 3685 N N . ALA B 1 77 ? -15.125 7.559 14.305 1 85.94 77 ALA B N 1
ATOM 3686 C CA . ALA B 1 77 ? -14.289 6.469 14.805 1 85.94 77 ALA B CA 1
ATOM 3687 C C . ALA B 1 77 ? -12.859 6.598 14.289 1 85.94 77 ALA B C 1
ATOM 3689 O O . ALA B 1 77 ? -11.906 6.223 14.984 1 85.94 77 ALA B O 1
ATOM 3690 N N . ARG B 1 78 ? -12.695 7.242 13.188 1 88.06 78 ARG B N 1
ATOM 3691 C CA . ARG B 1 78 ? -11.383 7.418 12.57 1 88.06 78 ARG B CA 1
ATOM 3692 C C . ARG B 1 78 ? -10.477 8.281 13.438 1 88.06 78 ARG B C 1
ATOM 3694 O O . ARG B 1 78 ? -9.258 8.086 13.453 1 88.06 78 ARG B O 1
ATOM 3701 N N . ASN B 1 79 ? -11.047 9.203 14.148 1 92.44 79 ASN B N 1
ATOM 3702 C CA . ASN B 1 79 ? -10.234 10.07 14.992 1 92.44 79 ASN B CA 1
ATOM 3703 C C . ASN B 1 79 ? -9.492 9.273 16.062 1 92.44 79 ASN B C 1
ATOM 3705 O O . ASN B 1 79 ? -8.305 9.5 16.297 1 92.44 79 ASN B O 1
ATOM 3709 N N . ILE B 1 80 ? -10.211 8.336 16.625 1 92.75 80 ILE B N 1
ATOM 3710 C CA . ILE B 1 80 ? -9.609 7.523 17.672 1 92.75 80 ILE B CA 1
ATOM 3711 C C . ILE B 1 80 ? -8.516 6.637 17.078 1 92.75 80 ILE B C 1
ATOM 3713 O O . ILE B 1 80 ? -7.438 6.488 17.656 1 92.75 80 ILE B O 1
ATOM 3717 N N . GLN B 1 81 ? -8.734 6.109 15.945 1 91.5 81 GLN B N 1
ATOM 3718 C CA . GLN B 1 81 ? -7.781 5.227 15.289 1 91.5 81 GLN B CA 1
ATOM 3719 C C . GLN B 1 81 ? -6.531 5.992 14.859 1 91.5 81 GLN B C 1
ATOM 3721 O O . GLN B 1 81 ? -5.414 5.488 15 1 91.5 81 GLN B O 1
ATOM 3726 N N . LEU B 1 82 ? -6.77 7.184 14.398 1 93.06 82 LEU B N 1
ATOM 3727 C CA . LEU B 1 82 ? -5.66 8.047 14.008 1 93.06 82 LEU B CA 1
ATOM 3728 C C . LEU B 1 82 ? -4.715 8.281 15.18 1 93.06 82 LEU B C 1
ATOM 3730 O O . LEU B 1 82 ? -3.5 8.141 15.039 1 93.06 82 LEU B O 1
ATOM 3734 N N . VAL B 1 83 ? -5.316 8.586 16.266 1 95.69 83 VAL B N 1
ATOM 3735 C CA . VAL B 1 83 ? -4.516 8.898 17.453 1 95.69 83 VAL B CA 1
ATOM 3736 C C . VAL B 1 83 ? -3.855 7.621 17.969 1 95.69 83 VAL B C 1
ATOM 3738 O O . VAL B 1 83 ? -2.689 7.637 18.375 1 95.69 83 VAL B O 1
ATOM 3741 N N . ARG B 1 84 ? -4.551 6.57 17.953 1 93.62 84 ARG B N 1
ATOM 3742 C CA . ARG B 1 84 ? -4.02 5.301 18.438 1 93.62 84 ARG B CA 1
ATOM 3743 C C . ARG B 1 84 ? -2.799 4.875 17.625 1 93.62 84 ARG B C 1
ATOM 3745 O O . ARG B 1 84 ? -1.808 4.406 18.203 1 93.62 84 ARG B O 1
ATOM 3752 N N . HIS B 1 85 ? -2.826 5.098 16.344 1 91.94 85 HIS B N 1
ATOM 3753 C CA . HIS B 1 85 ? -1.782 4.578 15.469 1 91.94 85 HIS B CA 1
ATOM 3754 C C . HIS B 1 85 ? -0.639 5.578 15.32 1 91.94 85 HIS B C 1
ATOM 3756 O O . HIS B 1 85 ? 0.528 5.184 15.25 1 91.94 85 HIS B O 1
ATOM 3762 N N . PHE B 1 86 ? -0.988 6.863 15.289 1 95.19 86 PHE B N 1
ATOM 3763 C CA . PHE B 1 86 ? 0.041 7.812 14.883 1 95.19 86 PHE B CA 1
ATOM 3764 C C . PHE B 1 86 ? 0.205 8.914 15.93 1 95.19 86 PHE B C 1
ATOM 3766 O O . PHE B 1 86 ? 0.965 9.867 15.719 1 95.19 86 PHE B O 1
ATOM 3773 N N . GLY B 1 87 ? -0.516 8.82 17.062 1 96.5 87 GLY B N 1
ATOM 3774 C CA . GLY B 1 87 ? -0.488 9.844 18.094 1 96.5 87 GLY B CA 1
ATOM 3775 C C . GLY B 1 87 ? 0.906 10.117 18.625 1 96.5 87 GLY B C 1
ATOM 3776 O O . GLY B 1 87 ? 1.229 11.25 18.984 1 96.5 87 GLY B O 1
ATOM 3777 N N . LYS B 1 88 ? 1.81 9.102 18.594 1 96.06 88 LYS B N 1
ATOM 3778 C CA . LYS B 1 88 ? 3.16 9.234 19.141 1 96.06 88 LYS B CA 1
ATOM 3779 C C . LYS B 1 88 ? 3.98 10.234 18.328 1 96.06 88 LYS B C 1
ATOM 3781 O O . LYS B 1 88 ? 4.969 10.781 18.828 1 96.06 88 LYS B O 1
ATOM 3786 N N . TYR B 1 89 ? 3.523 10.523 17.078 1 96.31 89 TYR B N 1
ATOM 3787 C CA . TYR B 1 89 ? 4.277 11.414 16.203 1 96.31 89 TYR B CA 1
ATOM 3788 C C . TYR B 1 89 ? 3.717 12.828 16.25 1 96.31 89 TYR B C 1
ATOM 3790 O O . TYR B 1 89 ? 4.336 13.766 15.75 1 96.31 89 TYR B O 1
ATOM 3798 N N . VAL B 1 90 ? 2.496 13 16.844 1 97.38 90 VAL B N 1
ATOM 3799 C CA . VAL B 1 90 ? 1.778 14.273 16.781 1 97.38 90 VAL B CA 1
ATOM 3800 C C . VAL B 1 90 ? 2.393 15.266 17.75 1 97.38 90 VAL B C 1
ATOM 3802 O O . VAL B 1 90 ? 2.52 14.969 18.953 1 97.38 90 VAL B O 1
ATOM 3805 N N . GLN B 1 91 ? 2.793 16.422 17.234 1 97.38 91 GLN B N 1
ATOM 3806 C CA . GLN B 1 91 ? 3.322 17.5 18.062 1 97.38 91 GLN B CA 1
ATOM 3807 C C . GLN B 1 91 ? 2.41 18.719 18.031 1 97.38 91 GLN B C 1
ATOM 3809 O O . GLN B 1 91 ? 2.371 19.516 18.984 1 97.38 91 GLN B O 1
ATOM 3814 N N . ASN B 1 92 ? 1.771 18.953 16.953 1 97.94 92 ASN B N 1
ATOM 3815 C CA . ASN B 1 92 ? 0.836 20.047 16.75 1 97.94 92 ASN B CA 1
ATOM 3816 C C . ASN B 1 92 ? -0.585 19.547 16.516 1 97.94 92 ASN B C 1
ATOM 3818 O O . ASN B 1 92 ? -0.919 19.094 15.43 1 97.94 92 ASN B O 1
ATOM 3822 N N . LEU B 1 93 ? -1.4 19.688 17.531 1 97.94 93 LEU B N 1
ATOM 3823 C CA . LEU B 1 93 ? -2.748 19.125 17.469 1 97.94 93 LEU B CA 1
ATOM 3824 C C . LEU B 1 93 ? -3.793 20.234 17.469 1 97.94 93 LEU B C 1
ATOM 3826 O O . LEU B 1 93 ? -3.686 21.203 18.234 1 97.94 93 LEU B O 1
ATOM 3830 N N . SER B 1 94 ? -4.727 20.219 16.547 1 96.56 94 SER B N 1
ATOM 3831 C CA . SER B 1 94 ? -5.91 21.078 16.547 1 96.56 94 SER B CA 1
ATOM 3832 C C . SER B 1 94 ? -7.184 20.25 16.734 1 96.56 94 SER B C 1
ATOM 3834 O O . SER B 1 94 ? -7.398 19.266 16.016 1 96.56 94 SER B O 1
ATOM 3836 N N . ILE B 1 95 ? -7.93 20.562 17.734 1 95.88 95 ILE B N 1
ATOM 3837 C CA . ILE B 1 95 ? -9.234 19.938 17.938 1 95.88 95 ILE B CA 1
ATOM 3838 C C . ILE B 1 95 ? -10.336 20.953 17.641 1 95.88 95 ILE B C 1
ATOM 3840 O O . ILE B 1 95 ? -10.484 21.953 18.359 1 95.88 95 ILE B O 1
ATOM 3844 N N . LEU B 1 96 ? -11.086 20.703 16.609 1 93.19 96 LEU B N 1
ATOM 3845 C CA . LEU B 1 96 ? -12.148 21.594 16.156 1 93.19 96 LEU B CA 1
ATOM 3846 C C . LEU B 1 96 ? -13.516 20.953 16.328 1 93.19 96 LEU B C 1
ATOM 3848 O O . LEU B 1 96 ? -13.82 19.953 15.656 1 93.19 96 LEU B O 1
ATOM 3852 N N . ILE B 1 97 ? -14.273 21.453 17.172 1 90.31 97 ILE B N 1
ATOM 3853 C CA . ILE B 1 97 ? -15.609 20.922 17.438 1 90.31 97 ILE B CA 1
ATOM 3854 C C . ILE B 1 97 ? -16.656 21.906 16.938 1 90.31 97 ILE B C 1
ATOM 3856 O O . ILE B 1 97 ? -16.719 23.047 17.406 1 90.31 97 ILE B O 1
ATOM 3860 N N . SER B 1 98 ? -17.484 21.406 16.062 1 84.62 98 SER B N 1
ATOM 3861 C CA . SER B 1 98 ? -18.562 22.25 15.586 1 84.62 98 SER B CA 1
ATOM 3862 C C . SER B 1 98 ? -19.812 22.094 16.453 1 84.62 98 SER B C 1
ATOM 3864 O O . SER B 1 98 ? -20.109 21 16.938 1 84.62 98 SER B O 1
ATOM 3866 N N . GLY B 1 99 ? -20.469 23.109 16.719 1 81.19 99 GLY B N 1
ATOM 3867 C CA . GLY B 1 99 ? -21.703 23.062 17.484 1 81.19 99 GLY B CA 1
ATOM 3868 C C . GLY B 1 99 ? -21.469 22.891 18.969 1 81.19 99 GLY B C 1
ATOM 3869 O O . GLY B 1 99 ? -20.406 23.234 19.5 1 81.19 99 GLY B O 1
ATOM 3870 N N . TYR B 1 100 ? -22.578 22.438 19.703 1 81.62 100 TYR B N 1
ATOM 3871 C CA . TYR B 1 100 ? -22.5 22.266 21.141 1 81.62 100 TYR B CA 1
ATOM 3872 C C . TYR B 1 100 ? -22.25 20.812 21.5 1 81.62 100 TYR B C 1
ATOM 3874 O O . TYR B 1 100 ? -22.688 19.891 20.781 1 81.62 100 TYR B O 1
ATOM 3882 N N . LEU B 1 101 ? -21.484 20.656 22.578 1 83 101 LEU B N 1
ATOM 3883 C CA . LEU B 1 101 ? -21.25 19.297 23.094 1 83 101 LEU B CA 1
ATOM 3884 C C . LEU B 1 101 ? -22.453 18.844 23.922 1 83 101 LEU B C 1
ATOM 3886 O O . LEU B 1 101 ? -22.609 19.25 25.078 1 83 101 LEU B O 1
ATOM 3890 N N . ASP B 1 102 ? -23.219 17.969 23.297 1 79 102 ASP B N 1
ATOM 3891 C CA . ASP B 1 102 ? -24.406 17.484 23.984 1 79 102 ASP B CA 1
ATOM 3892 C C . ASP B 1 102 ? -24.047 16.391 24.984 1 79 102 ASP B C 1
ATOM 3894 O O . ASP B 1 102 ? -22.875 16.078 25.188 1 79 102 ASP B O 1
ATOM 3898 N N . ASP B 1 103 ? -25.078 15.789 25.625 1 76.88 103 ASP B N 1
ATOM 3899 C CA . ASP B 1 103 ? -24.906 14.805 26.688 1 76.88 103 ASP B CA 1
ATOM 3900 C C . ASP B 1 103 ? -24.297 13.516 26.141 1 76.88 103 ASP B C 1
ATOM 3902 O O . ASP B 1 103 ? -23.359 12.977 26.719 1 76.88 103 ASP B O 1
ATOM 3906 N N . ASP B 1 104 ? -24.859 13.055 25.047 1 77.38 104 ASP B N 1
ATOM 3907 C CA . ASP B 1 104 ? -24.344 11.82 24.469 1 77.38 104 ASP B CA 1
ATOM 3908 C C . ASP B 1 104 ? -23.391 12.109 23.328 1 77.38 104 ASP B C 1
ATOM 3910 O O . ASP B 1 104 ? -23.797 12.242 22.172 1 77.38 104 ASP B O 1
ATOM 3914 N N . PHE B 1 105 ? -22.203 12.242 23.734 1 79.94 105 PHE B N 1
ATOM 3915 C CA . PHE B 1 105 ? -21.234 12.625 22.719 1 79.94 105 PHE B CA 1
ATOM 3916 C C . PHE B 1 105 ? -20.312 11.453 22.375 1 79.94 105 PHE B C 1
ATOM 3918 O O . PHE B 1 105 ? -19.094 11.625 22.266 1 79.94 105 PHE B O 1
ATOM 3925 N N . GLY B 1 106 ? -20.812 10.195 22.391 1 78.19 106 GLY B N 1
ATOM 3926 C CA . GLY B 1 106 ? -20.188 9 21.875 1 78.19 106 GLY B CA 1
ATOM 3927 C C . GLY B 1 106 ? -18.844 8.703 22.516 1 78.19 106 GLY B C 1
ATOM 3928 O O . GLY B 1 106 ? -18.734 8.688 23.75 1 78.19 106 GLY B O 1
ATOM 3929 N N . ASP B 1 107 ? -17.781 8.617 21.609 1 86.12 107 ASP B N 1
ATOM 3930 C CA . ASP B 1 107 ? -16.453 8.195 22.031 1 86.12 107 ASP B CA 1
ATOM 3931 C C . ASP B 1 107 ? -15.562 9.398 22.359 1 86.12 107 ASP B C 1
ATOM 3933 O O . ASP B 1 107 ? -14.344 9.32 22.25 1 86.12 107 ASP B O 1
ATOM 3937 N N . TRP B 1 108 ? -16.219 10.445 22.766 1 91.19 108 TRP B N 1
ATOM 3938 C CA . TRP B 1 108 ? -15.508 11.688 23.016 1 91.19 108 TRP B CA 1
ATOM 3939 C C . TRP B 1 108 ? -14.5 11.516 24.156 1 91.19 108 TRP B C 1
ATOM 3941 O O . TRP B 1 108 ? -13.32 11.852 24 1 91.19 108 TRP B O 1
ATOM 3951 N N . ASN B 1 109 ? -14.938 10.914 25.203 1 90.81 109 ASN B N 1
ATOM 3952 C CA . ASN B 1 109 ? -14.031 10.688 26.328 1 90.81 109 ASN B CA 1
ATOM 3953 C C . ASN B 1 109 ? -12.875 9.773 25.953 1 90.81 109 ASN B C 1
ATOM 3955 O O . ASN B 1 109 ? -11.734 10 26.359 1 90.81 109 ASN B O 1
ATOM 3959 N N . ASP B 1 110 ? -13.172 8.852 25.203 1 92.12 110 ASP B N 1
ATOM 3960 C CA . ASP B 1 110 ? -12.148 7.922 24.75 1 92.12 110 ASP B CA 1
ATOM 3961 C C . ASP B 1 110 ? -11.117 8.633 23.859 1 92.12 110 ASP B C 1
ATOM 3963 O O . ASP B 1 110 ? -9.914 8.367 23.969 1 92.12 110 ASP B O 1
ATOM 3967 N N . LEU B 1 111 ? -11.594 9.484 23.016 1 94.62 111 LEU B N 1
ATOM 3968 C CA . LEU B 1 111 ? -10.703 10.203 22.109 1 94.62 111 LEU B CA 1
ATOM 3969 C C . LEU B 1 111 ? -9.727 11.078 22.891 1 94.62 111 LEU B C 1
ATOM 3971 O O . LEU B 1 111 ? -8.516 11.016 22.656 1 94.62 111 LEU B O 1
ATOM 3975 N N . ILE B 1 112 ? -10.219 11.828 23.844 1 95.31 112 ILE B N 1
ATOM 3976 C CA . ILE B 1 112 ? -9.367 12.742 24.609 1 95.31 112 ILE B CA 1
ATOM 3977 C C . ILE B 1 112 ? -8.398 11.953 25.469 1 95.31 112 ILE B C 1
ATOM 3979 O O . ILE B 1 112 ? -7.234 12.336 25.625 1 95.31 112 ILE B O 1
ATOM 3983 N N . THR B 1 113 ? -8.867 10.836 25.969 1 93.06 113 THR B N 1
ATOM 3984 C CA . THR B 1 113 ? -7.996 9.969 26.75 1 93.06 113 THR B CA 1
ATOM 3985 C C . THR B 1 113 ? -6.859 9.422 25.891 1 93.06 113 THR B C 1
ATOM 3987 O O . THR B 1 113 ? -5.707 9.383 26.328 1 93.06 113 THR B O 1
ATOM 3990 N N . GLU B 1 114 ? -7.203 9.062 24.703 1 94.62 114 GLU B N 1
ATOM 3991 C CA . GLU B 1 114 ? -6.195 8.531 23.797 1 94.62 114 GLU B CA 1
ATOM 3992 C C . GLU B 1 114 ? -5.172 9.609 23.422 1 94.62 114 GLU B C 1
ATOM 3994 O O . GLU B 1 114 ? -3.979 9.32 23.312 1 94.62 114 GLU B O 1
ATOM 3999 N N . VAL B 1 115 ? -5.691 10.797 23.188 1 96 115 VAL B N 1
ATOM 4000 C CA . VAL B 1 115 ? -4.812 11.914 22.859 1 96 115 VAL B CA 1
ATOM 4001 C C . VAL B 1 115 ? -3.844 12.156 24.016 1 96 115 VAL B C 1
ATOM 4003 O O . VAL B 1 115 ? -2.637 12.297 23.812 1 96 115 VAL B O 1
ATOM 4006 N N . ALA B 1 116 ? -4.34 12.125 25.203 1 93.88 116 ALA B N 1
ATOM 4007 C CA . ALA B 1 116 ? -3.529 12.383 26.406 1 93.88 116 ALA B CA 1
ATOM 4008 C C . ALA B 1 116 ? -2.473 11.297 26.578 1 93.88 116 ALA B C 1
ATOM 4010 O O . ALA B 1 116 ? -1.347 11.586 27 1 93.88 116 ALA B O 1
ATOM 4011 N N . ASN B 1 117 ? -2.779 10.141 26.234 1 93.19 117 ASN B N 1
ATOM 4012 C CA . ASN B 1 117 ? -1.895 9.008 26.453 1 93.19 117 ASN B CA 1
ATOM 4013 C C . ASN B 1 117 ? -0.832 8.906 25.359 1 93.19 117 ASN B C 1
ATOM 4015 O O . ASN B 1 117 ? 0.312 8.539 25.641 1 93.19 117 ASN B O 1
ATOM 4019 N N . LYS B 1 118 ? -1.216 9.289 24.172 1 94.81 118 LYS B N 1
ATOM 4020 C CA . LYS B 1 118 ? -0.366 8.945 23.031 1 94.81 118 LYS B CA 1
ATOM 4021 C C . LYS B 1 118 ? 0.436 10.156 22.562 1 94.81 118 LYS B C 1
ATOM 4023 O O . LYS B 1 118 ? 1.544 10.008 22.047 1 94.81 118 LYS B O 1
ATOM 4028 N N . CYS B 1 119 ? -0.157 11.312 22.719 1 94.94 119 CYS B N 1
ATOM 4029 C CA . CYS B 1 119 ? 0.442 12.484 22.078 1 94.94 119 CYS B CA 1
ATOM 4030 C C . CYS B 1 119 ? 1.331 13.242 23.047 1 94.94 119 CYS B C 1
ATOM 4032 O O . CYS B 1 119 ? 1.021 13.336 24.234 1 94.94 119 CYS B O 1
ATOM 4034 N N . ARG B 1 120 ? 2.488 13.641 22.641 1 94.31 120 ARG B N 1
ATOM 4035 C CA . ARG B 1 120 ? 3.369 14.586 23.312 1 94.31 120 ARG B CA 1
ATOM 4036 C C . ARG B 1 120 ? 3.385 15.93 22.594 1 94.31 120 ARG B C 1
ATOM 4038 O O . ARG B 1 120 ? 4.277 16.203 21.797 1 94.31 120 ARG B O 1
ATOM 4045 N N . LEU B 1 121 ? 2.465 16.781 23 1 96.88 121 LEU B N 1
ATOM 4046 C CA . LEU B 1 121 ? 2.105 17.953 22.203 1 96.88 121 LEU B CA 1
ATOM 4047 C C . LEU B 1 121 ? 2.994 19.141 22.547 1 96.88 121 LEU B C 1
ATOM 4049 O O . LEU B 1 121 ? 3.318 19.359 23.719 1 96.88 121 LEU B O 1
ATOM 4053 N N . GLU B 1 122 ? 3.379 19.875 21.562 1 97.31 122 GLU B N 1
ATOM 4054 C CA . GLU B 1 122 ? 4.031 21.172 21.688 1 97.31 122 GLU B CA 1
ATOM 4055 C C . GLU B 1 122 ? 3.043 22.312 21.453 1 97.31 122 GLU B C 1
ATOM 4057 O O . GLU B 1 122 ? 3.182 23.391 22.031 1 97.31 122 GLU B O 1
ATOM 4062 N N . THR B 1 123 ? 2.117 22.078 20.641 1 98.12 123 THR B N 1
ATOM 4063 C CA . THR B 1 123 ? 1.102 23.078 20.328 1 98.12 123 THR B CA 1
ATOM 4064 C C . THR B 1 123 ? -0.295 22.453 20.375 1 98.12 123 THR B C 1
ATOM 4066 O O . THR B 1 123 ? -0.498 21.328 19.938 1 98.12 123 THR B O 1
ATOM 4069 N N . LEU B 1 124 ? -1.215 23.156 20.953 1 97.75 124 LEU B N 1
ATOM 4070 C CA . LEU B 1 124 ? -2.615 22.75 21 1 97.75 124 LEU B CA 1
ATOM 4071 C C . LEU B 1 124 ? -3.529 23.891 20.562 1 97.75 124 LEU B C 1
ATOM 4073 O O . LEU B 1 124 ? -3.453 24.984 21.125 1 97.75 124 LEU B O 1
ATOM 4077 N N . ALA B 1 125 ? -4.262 23.719 19.578 1 96.69 125 ALA B N 1
ATOM 4078 C CA . ALA B 1 125 ? -5.301 24.641 19.141 1 96.69 125 ALA B CA 1
ATOM 4079 C C . ALA B 1 125 ? -6.691 24.062 19.375 1 96.69 125 ALA B C 1
ATOM 4081 O O . ALA B 1 125 ? -6.965 22.922 19 1 96.69 125 ALA B O 1
ATOM 4082 N N . LEU B 1 126 ? -7.547 24.844 20.031 1 95.38 126 LEU B N 1
ATOM 4083 C CA . LEU B 1 126 ? -8.867 24.359 20.406 1 95.38 126 LEU B CA 1
ATOM 4084 C C . LEU B 1 126 ? -9.961 25.297 19.891 1 95.38 126 LEU B C 1
ATOM 4086 O O . LEU B 1 126 ? -9.852 26.516 20.031 1 95.38 126 LEU B O 1
ATOM 4090 N N . SER B 1 127 ? -10.891 24.766 19.25 1 92.25 127 SER B N 1
ATOM 4091 C CA . SER B 1 127 ? -12.148 25.438 18.938 1 92.25 127 SER B CA 1
ATOM 4092 C C . SER B 1 127 ? -13.344 24.609 19.422 1 92.25 127 SER B C 1
ATOM 4094 O O . SER B 1 127 ? -13.672 23.578 18.828 1 92.25 127 SER B O 1
ATOM 4096 N N . VAL B 1 128 ? -13.922 24.984 20.469 1 90.44 128 VAL B N 1
ATOM 4097 C CA . VAL B 1 128 ? -15.062 24.266 21.031 1 90.44 128 VAL B CA 1
ATOM 4098 C C . VAL B 1 128 ? -16.344 25.078 20.797 1 90.44 128 VAL B C 1
ATOM 4100 O O . VAL B 1 128 ? -16.672 25.953 21.578 1 90.44 128 VAL B O 1
ATOM 4103 N N . GLY B 1 129 ? -16.984 24.734 19.672 1 82.88 129 GLY B N 1
ATOM 4104 C CA . GLY B 1 129 ? -18.156 25.484 19.266 1 82.88 129 GLY B CA 1
ATOM 4105 C C . GLY B 1 129 ? -17.828 26.844 18.688 1 82.88 129 GLY B C 1
ATOM 4106 O O . GLY B 1 129 ? -16.688 27.094 18.297 1 82.88 129 GLY B O 1
ATOM 4107 N N . THR B 1 130 ? -18.875 27.625 18.578 1 78.06 130 THR B N 1
ATOM 4108 C CA . THR B 1 130 ? -18.703 29 18.141 1 78.06 130 THR B CA 1
ATOM 4109 C C . THR B 1 130 ? -18.406 29.922 19.312 1 78.06 130 THR B C 1
ATOM 4111 O O . THR B 1 130 ? -18.688 29.578 20.469 1 78.06 130 THR B O 1
ATOM 4114 N N . PRO B 1 131 ? -17.688 30.969 19.016 1 79.94 131 PRO B N 1
ATOM 4115 C CA . PRO B 1 131 ? -17.547 31.938 20.109 1 79.94 131 PRO B CA 1
ATOM 4116 C C . PRO B 1 131 ? -18.875 32.281 20.781 1 79.94 131 PRO B C 1
ATOM 4118 O O . PRO B 1 131 ? -19.828 32.656 20.094 1 79.94 131 PRO B O 1
ATOM 4121 N N . THR B 1 132 ? -18.953 32.156 22.062 1 80.12 132 THR B N 1
ATOM 4122 C CA . THR B 1 132 ? -20.188 32.281 22.828 1 80.12 132 THR B CA 1
ATOM 4123 C C . THR B 1 132 ? -20.688 33.719 22.781 1 80.12 132 THR B C 1
ATOM 4125 O O . THR B 1 132 ? -19.906 34.656 22.969 1 80.12 132 THR B O 1
ATOM 4128 N N . THR B 1 133 ? -21.938 33.812 22.469 1 81.5 133 THR B N 1
ATOM 4129 C CA . THR B 1 133 ? -22.594 35.094 22.516 1 81.5 133 THR B CA 1
ATOM 4130 C C . THR B 1 133 ? -23.688 35.125 23.578 1 81.5 133 THR B C 1
ATOM 4132 O O . THR B 1 133 ? -24 34.094 24.172 1 81.5 133 THR B O 1
ATOM 4135 N N . ALA B 1 134 ? -24.219 36.312 23.812 1 77.62 134 ALA B N 1
ATOM 4136 C CA . ALA B 1 134 ? -25.297 36.438 24.797 1 77.62 134 ALA B CA 1
ATOM 4137 C C . ALA B 1 134 ? -26.469 35.531 24.453 1 77.62 134 ALA B C 1
ATOM 4139 O O . ALA B 1 134 ? -27.156 35.031 25.328 1 77.62 134 ALA B O 1
ATOM 4140 N N . TYR B 1 135 ? -26.641 35.312 23.172 1 73.69 135 TYR B N 1
ATOM 4141 C CA . TYR B 1 135 ? -27.734 34.5 22.703 1 73.69 135 TYR B CA 1
ATOM 4142 C C . TYR B 1 135 ? -27.578 33.062 23.156 1 73.69 135 TYR B C 1
ATOM 4144 O O . TYR B 1 135 ? -28.578 32.344 23.328 1 73.69 135 TYR B O 1
ATOM 4152 N N . HIS B 1 136 ? -26.406 32.719 23.406 1 75.88 136 HIS B N 1
ATOM 4153 C CA . HIS B 1 136 ? -26.125 31.328 23.766 1 75.88 136 HIS B CA 1
ATOM 4154 C C . HIS B 1 136 ? -26.453 31.062 25.234 1 75.88 136 HIS B C 1
ATOM 4156 O O . HIS B 1 136 ? -26.547 29.922 25.672 1 75.88 136 HIS B O 1
ATOM 4162 N N . TYR B 1 137 ? -26.656 32.125 25.953 1 77.69 137 TYR B N 1
ATOM 4163 C CA . TYR B 1 137 ? -26.984 31.969 27.375 1 77.69 137 TYR B CA 1
ATOM 4164 C C . TYR B 1 137 ? -28.422 31.516 27.547 1 77.69 137 TYR B C 1
ATOM 4166 O O . TYR B 1 137 ? -28.781 30.922 28.578 1 77.69 137 TYR B O 1
ATOM 4174 N N . ILE B 1 138 ? -29.234 31.828 26.531 1 76.06 138 ILE B N 1
ATOM 4175 C CA . ILE B 1 138 ? -30.641 31.484 26.609 1 76.06 138 ILE B CA 1
ATOM 4176 C C . ILE B 1 138 ? -30.906 30.188 25.844 1 76.06 138 ILE B C 1
ATOM 4178 O O . ILE B 1 138 ? -31.875 29.484 26.125 1 76.06 138 ILE B O 1
ATOM 4182 N N . GLY B 1 139 ? -29.953 29.75 25.047 1 72.94 139 GLY B N 1
ATOM 4183 C CA . GLY B 1 139 ? -30.156 28.578 24.203 1 72.94 139 GLY B CA 1
ATOM 4184 C C . GLY B 1 139 ? -29.516 27.328 24.766 1 72.94 139 GLY B C 1
ATOM 4185 O O . GLY B 1 139 ? -29.406 27.188 25.984 1 72.94 139 GLY B O 1
ATOM 4186 N N . ASN B 1 140 ? -29.266 26.422 23.844 1 74.38 140 ASN B N 1
ATOM 4187 C CA . ASN B 1 140 ? -28.594 25.172 24.219 1 74.38 140 ASN B CA 1
ATOM 4188 C C . ASN B 1 140 ? -27.141 25.406 24.609 1 74.38 140 ASN B C 1
ATOM 4190 O O . ASN B 1 140 ? -26.453 26.234 24 1 74.38 140 ASN B O 1
ATOM 4194 N N . LYS B 1 141 ? -26.797 24.797 25.625 1 78.81 141 LYS B N 1
ATOM 4195 C CA . LYS B 1 141 ? -25.422 24.906 26.141 1 78.81 141 LYS B CA 1
ATOM 4196 C C . LYS B 1 141 ? -24.703 23.562 26.062 1 78.81 141 LYS B C 1
ATOM 4198 O O . LYS B 1 141 ? -25.344 22.516 26.094 1 78.81 141 LYS B O 1
ATOM 4203 N N . SER B 1 142 ? -23.422 23.703 25.953 1 83.75 142 SER B N 1
ATOM 4204 C CA . SER B 1 142 ? -22.625 22.484 26 1 83.75 142 SER B CA 1
ATOM 4205 C C . SER B 1 142 ? -22.719 21.812 27.359 1 83.75 142 SER B C 1
ATOM 4207 O O . SER B 1 142 ? -22.719 22.484 28.391 1 83.75 142 SER B O 1
ATOM 4209 N N . CYS B 1 143 ? -22.797 20.516 27.25 1 85.5 143 CYS B N 1
ATOM 4210 C CA . CYS B 1 143 ? -22.875 19.734 28.484 1 85.5 143 CYS B CA 1
ATOM 4211 C C . CYS B 1 143 ? -21.562 19.797 29.25 1 85.5 143 CYS B C 1
ATOM 4213 O O . CYS B 1 143 ? -20.5 19.531 28.688 1 85.5 143 CYS B O 1
ATOM 4215 N N . ARG B 1 144 ? -21.719 20.094 30.5 1 87.62 144 ARG B N 1
ATOM 4216 C CA . ARG B 1 144 ? -20.562 20.234 31.375 1 87.62 144 ARG B CA 1
ATOM 4217 C C . ARG B 1 144 ? -19.719 18.953 31.375 1 87.62 144 ARG B C 1
ATOM 4219 O O . ARG B 1 144 ? -18.484 19.016 31.359 1 87.62 144 ARG B O 1
ATOM 4226 N N . ARG B 1 145 ? -20.344 17.812 31.422 1 88.25 145 ARG B N 1
ATOM 4227 C CA . ARG B 1 145 ? -19.672 16.516 31.516 1 88.25 145 ARG B CA 1
ATOM 4228 C C . ARG B 1 145 ? -18.719 16.328 30.344 1 88.25 145 ARG B C 1
ATOM 4230 O O . ARG B 1 145 ? -17.672 15.68 30.5 1 88.25 145 ARG B O 1
ATOM 4237 N N . ASN B 1 146 ? -19.047 16.922 29.25 1 90.19 146 ASN B N 1
ATOM 4238 C CA . ASN B 1 146 ? -18.266 16.688 28.047 1 90.19 146 ASN B CA 1
ATOM 4239 C C . ASN B 1 146 ? -17.203 17.766 27.859 1 90.19 146 ASN B C 1
ATOM 4241 O O . ASN B 1 146 ? -16.391 17.703 26.938 1 90.19 146 ASN B O 1
ATOM 4245 N N . LEU B 1 147 ? -17.172 18.75 28.734 1 92.25 147 LEU B N 1
ATOM 4246 C CA . LEU B 1 147 ? -16.094 19.719 28.766 1 92.25 147 LEU B CA 1
ATOM 4247 C C . LEU B 1 147 ? -14.977 19.281 29.719 1 92.25 147 LEU B C 1
ATOM 4249 O O . LEU B 1 147 ? -13.828 19.688 29.562 1 92.25 147 LEU B O 1
ATOM 4253 N N . ILE B 1 148 ? -15.336 18.406 30.625 1 92.69 148 ILE B N 1
ATOM 4254 C CA . ILE B 1 148 ? -14.445 17.984 31.703 1 92.69 148 ILE B CA 1
ATOM 4255 C C . ILE B 1 148 ? -13.203 17.328 31.125 1 92.69 148 ILE B C 1
ATOM 4257 O O . ILE B 1 148 ? -12.078 17.609 31.531 1 92.69 148 ILE B O 1
ATOM 4261 N N . PRO B 1 149 ? -13.391 16.453 30.141 1 93.44 149 PRO B N 1
ATOM 4262 C CA . PRO B 1 149 ? -12.195 15.805 29.594 1 93.44 149 PRO B CA 1
ATOM 4263 C C . PRO B 1 149 ? -11.18 16.797 29.047 1 93.44 149 PRO B C 1
ATOM 4265 O O . PRO B 1 149 ? -9.977 16.609 29.203 1 93.44 149 PRO B O 1
ATOM 4268 N N . LEU B 1 150 ? -11.625 17.875 28.391 1 94.81 150 LEU B N 1
ATOM 4269 C CA . LEU B 1 150 ? -10.719 18.875 27.844 1 94.81 150 LEU B CA 1
ATOM 4270 C C . LEU B 1 150 ? -10.055 19.672 28.953 1 94.81 150 LEU B C 1
ATOM 4272 O O . LEU B 1 150 ? -8.859 19.969 28.875 1 94.81 150 LEU B O 1
ATOM 4276 N N . VAL B 1 151 ? -10.828 20.031 29.938 1 95.56 151 VAL B N 1
ATOM 4277 C CA . VAL B 1 151 ? -10.305 20.766 31.078 1 95.56 151 VAL B CA 1
ATOM 4278 C C . VAL B 1 151 ? -9.242 19.938 31.797 1 95.56 151 VAL B C 1
ATOM 4280 O O . VAL B 1 151 ? -8.156 20.453 32.094 1 95.56 151 VAL B O 1
ATOM 4283 N N . ASN B 1 152 ? -9.547 18.688 32 1 94 152 ASN B N 1
ATOM 4284 C CA . ASN B 1 152 ? -8.594 17.781 32.625 1 94 152 ASN B CA 1
ATOM 4285 C C . ASN B 1 152 ? -7.336 17.625 31.781 1 94 152 ASN B C 1
ATOM 4287 O O . ASN B 1 152 ? -6.227 17.531 32.312 1 94 152 ASN B O 1
ATOM 4291 N N . PHE B 1 153 ? -7.559 17.578 30.594 1 95.12 153 PHE B N 1
ATOM 4292 C CA . PHE B 1 153 ? -6.441 17.438 29.672 1 95.12 153 PHE B CA 1
ATOM 4293 C C . PHE B 1 153 ? -5.473 18.609 29.812 1 95.12 153 PHE B C 1
ATOM 4295 O O . PHE B 1 153 ? -4.262 18.406 29.906 1 95.12 153 PHE B O 1
ATOM 4302 N N . ILE B 1 154 ? -6 19.812 29.844 1 95.62 154 ILE B N 1
ATOM 4303 C CA . ILE B 1 154 ? -5.176 21.016 29.984 1 95.62 154 ILE B CA 1
ATOM 4304 C C . ILE B 1 154 ? -4.508 21.031 31.344 1 95.62 154 ILE B C 1
ATOM 4306 O O . ILE B 1 154 ? -3.342 21.406 31.469 1 95.62 154 ILE B O 1
ATOM 4310 N N . GLN B 1 155 ? -5.215 20.578 32.281 1 93.44 155 GLN B N 1
ATOM 4311 C CA . GLN B 1 155 ? -4.703 20.578 33.656 1 93.44 155 GLN B CA 1
ATOM 4312 C C . GLN B 1 155 ? -3.496 19.656 33.781 1 93.44 155 GLN B C 1
ATOM 4314 O O . GLN B 1 155 ? -2.611 19.891 34.594 1 93.44 155 GLN B O 1
ATOM 4319 N N . LYS B 1 156 ? -3.459 18.688 32.906 1 92.44 156 LYS B N 1
ATOM 4320 C CA . LYS B 1 156 ? -2.402 17.688 33.031 1 92.44 156 LYS B CA 1
ATOM 4321 C C . LYS B 1 156 ? -1.406 17.797 31.875 1 92.44 156 LYS B C 1
ATOM 4323 O O . LYS B 1 156 ? -0.468 17.016 31.781 1 92.44 156 LYS B O 1
ATOM 4328 N N . ALA B 1 157 ? -1.656 18.719 31.016 1 92.94 157 ALA B N 1
ATOM 4329 C CA . ALA B 1 157 ? -0.785 18.891 29.859 1 92.94 157 ALA B CA 1
ATOM 4330 C C . ALA B 1 157 ? 0.648 19.188 30.281 1 92.94 157 ALA B C 1
ATOM 4332 O O . ALA B 1 157 ? 0.874 19.844 31.297 1 92.94 157 ALA B O 1
ATOM 4333 N N . PHE B 1 158 ? 1.537 18.531 29.484 1 91.12 158 PHE B N 1
ATOM 4334 C CA . PHE B 1 158 ? 2.951 18.75 29.766 1 91.12 158 PHE B CA 1
ATOM 4335 C C . PHE B 1 158 ? 3.705 19.094 28.484 1 91.12 158 PHE B C 1
ATOM 4337 O O . PHE B 1 158 ? 3.271 18.75 27.375 1 91.12 158 PHE B O 1
ATOM 4344 N N . ARG B 1 159 ? 4.598 19.938 28.422 1 88.62 159 ARG B N 1
ATOM 4345 C CA . ARG B 1 159 ? 5.504 20.266 27.328 1 88.62 159 ARG B CA 1
ATOM 4346 C C . ARG B 1 159 ? 4.855 21.25 26.359 1 88.62 159 ARG B C 1
ATOM 4348 O O . ARG B 1 159 ? 5.371 21.469 25.266 1 88.62 159 ARG B O 1
ATOM 4355 N N . LEU B 1 160 ? 3.598 21.688 26.656 1 95.75 160 LEU B N 1
ATOM 4356 C CA . LEU B 1 160 ? 2.91 22.609 25.766 1 95.75 160 LEU B CA 1
ATOM 4357 C C . LEU B 1 160 ? 3.639 23.953 25.703 1 95.75 160 LEU B C 1
ATOM 4359 O O . LEU B 1 160 ? 3.906 24.562 26.734 1 95.75 160 LEU B O 1
ATOM 4363 N N . LYS B 1 161 ? 3.992 24.375 24.531 1 97.38 161 LYS B N 1
ATOM 4364 C CA . LYS B 1 161 ? 4.648 25.656 24.312 1 97.38 161 LYS B CA 1
ATOM 4365 C C . LYS B 1 161 ? 3.672 26.688 23.734 1 97.38 161 LYS B C 1
ATOM 4367 O O . LYS B 1 161 ? 3.854 27.891 23.922 1 97.38 161 LYS B O 1
ATOM 4372 N N . LYS B 1 162 ? 2.723 26.188 23.062 1 98.19 162 LYS B N 1
ATOM 4373 C CA . LYS B 1 162 ? 1.747 27.062 22.422 1 98.19 162 LYS B CA 1
ATOM 4374 C C . LYS B 1 162 ? 0.321 26.594 22.688 1 98.19 162 LYS B C 1
ATOM 4376 O O . LYS B 1 162 ? 0.014 25.406 22.531 1 98.19 162 LYS B O 1
ATOM 4381 N N . LEU B 1 163 ? -0.531 27.438 23.156 1 97.56 163 LEU B N 1
ATOM 4382 C CA . LEU B 1 163 ? -1.94 27.156 23.406 1 97.56 163 LEU B CA 1
ATOM 4383 C C . LEU B 1 163 ? -2.83 28.188 22.719 1 97.56 163 LEU B C 1
ATOM 4385 O O . LEU B 1 163 ? -2.748 29.375 23 1 97.56 163 LEU B O 1
ATOM 4389 N N . HIS B 1 164 ? -3.574 27.781 21.781 1 96.31 164 HIS B N 1
ATOM 4390 C CA . HIS B 1 164 ? -4.504 28.641 21.031 1 96.31 164 HIS B CA 1
ATOM 4391 C C . HIS B 1 164 ? -5.949 28.219 21.297 1 96.31 164 HIS B C 1
ATOM 4393 O O . HIS B 1 164 ? -6.359 27.109 20.938 1 96.31 164 HIS B O 1
ATOM 4399 N N . VAL B 1 165 ? -6.684 29.031 21.922 1 95.31 165 VAL B N 1
ATOM 4400 C CA . VAL B 1 165 ? -8.102 28.781 22.156 1 95.31 165 VAL B CA 1
ATOM 4401 C C . VAL B 1 165 ? -8.945 29.719 21.281 1 95.31 165 VAL B C 1
ATOM 4403 O O . VAL B 1 165 ? -9.188 30.875 21.641 1 95.31 165 VAL B O 1
ATOM 4406 N N . MET B 1 166 ? -9.445 29.203 20.234 1 92.12 166 MET B N 1
ATOM 4407 C CA . MET B 1 166 ? -10.195 30 19.281 1 92.12 166 MET B CA 1
ATOM 4408 C C . MET B 1 166 ? -11.625 30.234 19.75 1 92.12 166 MET B C 1
ATOM 4410 O O . MET B 1 166 ? -12.203 31.297 19.5 1 92.12 166 MET B O 1
ATOM 4414 N N . SER B 1 167 ? -12.172 29.281 20.375 1 90.62 167 SER B N 1
ATOM 4415 C CA . SER B 1 167 ? -13.5 29.406 20.969 1 90.62 167 SER B CA 1
ATOM 4416 C C . SER B 1 167 ? -13.672 28.438 22.141 1 90.62 167 SER B C 1
ATOM 4418 O O . SER B 1 167 ? -13.07 27.359 22.172 1 90.62 167 SER B O 1
ATOM 4420 N N . TRP B 1 168 ? -14.438 28.812 23.062 1 92.25 168 TRP B N 1
ATOM 4421 C CA . TRP B 1 168 ? -14.781 28.062 24.266 1 92.25 168 TRP B CA 1
ATOM 4422 C C . TRP B 1 168 ? -16.156 28.438 24.781 1 92.25 168 TRP B C 1
ATOM 4424 O O . TRP B 1 168 ? -16.531 29.625 24.734 1 92.25 168 TRP B O 1
ATOM 4434 N N . PRO B 1 169 ? -16.906 27.484 25.234 1 89.38 169 PRO B N 1
ATOM 4435 C CA . PRO B 1 169 ? -18.203 27.812 25.797 1 89.38 169 PRO B CA 1
ATOM 4436 C C . PRO B 1 169 ? -18.109 28.547 27.125 1 89.38 169 PRO B C 1
ATOM 4438 O O . PRO B 1 169 ? -18.078 27.922 28.188 1 89.38 169 PRO B O 1
ATOM 4441 N N . MET B 1 170 ? -18.328 29.859 27.141 1 87.75 170 MET B N 1
ATOM 4442 C CA . MET B 1 170 ? -18.156 30.719 28.312 1 87.75 170 MET B CA 1
ATOM 4443 C C . MET B 1 170 ? -19.406 30.719 29.188 1 87.75 170 MET B C 1
ATOM 4445 O O . MET B 1 170 ? -19.391 31.266 30.281 1 87.75 170 MET B O 1
ATOM 4449 N N . ASP B 1 171 ? -20.422 30.078 28.719 1 80.5 171 ASP B N 1
ATOM 4450 C CA . ASP B 1 171 ? -21.672 30.016 29.469 1 80.5 171 ASP B CA 1
ATOM 4451 C C . ASP B 1 171 ? -21.594 28.969 30.578 1 80.5 171 ASP B C 1
ATOM 4453 O O . ASP B 1 171 ? -22.5 28.844 31.391 1 80.5 171 ASP B O 1
ATOM 4457 N N . ASN B 1 172 ? -20.5 28.25 30.578 1 75.19 172 ASN B N 1
ATOM 4458 C CA . ASN B 1 172 ? -20.266 27.266 31.625 1 75.19 172 ASN B CA 1
ATOM 4459 C C . ASN B 1 172 ? -19.219 27.734 32.625 1 75.19 172 ASN B C 1
ATOM 4461 O O . ASN B 1 172 ? -18.031 27.719 32.312 1 75.19 172 ASN B O 1
ATOM 4465 N N . GLU B 1 173 ? -19.641 28.156 33.75 1 69.12 173 GLU B N 1
ATOM 4466 C CA . GLU B 1 173 ? -18.734 28.781 34.688 1 69.12 173 GLU B CA 1
ATOM 4467 C C . GLU B 1 173 ? -17.891 27.75 35.438 1 69.12 173 GLU B C 1
ATOM 4469 O O . GLU B 1 173 ? -16.734 28.016 35.75 1 69.12 173 GLU B O 1
ATOM 4474 N N . ASP B 1 174 ? -18.312 26.641 35.562 1 76.75 174 ASP B N 1
ATOM 4475 C CA . ASP B 1 174 ? -17.625 25.641 36.375 1 76.75 174 ASP B CA 1
ATOM 4476 C C . ASP B 1 174 ? -16.438 25.062 35.625 1 76.75 174 ASP B C 1
ATOM 4478 O O . ASP B 1 174 ? -15.375 24.828 36.219 1 76.75 174 ASP B O 1
ATOM 4482 N N . GLU B 1 175 ? -16.688 24.891 34.375 1 83.12 175 GLU B N 1
ATOM 4483 C CA . GLU B 1 175 ? -15.594 24.312 33.594 1 83.12 175 GLU B CA 1
ATOM 4484 C C . GLU B 1 175 ? -14.867 25.391 32.781 1 83.12 175 GLU B C 1
ATOM 4486 O O . GLU B 1 175 ? -15.219 25.656 31.641 1 83.12 175 GLU B O 1
ATOM 4491 N N . ASN B 1 176 ? -13.898 25.938 33.406 1 89.69 176 ASN B N 1
ATOM 4492 C CA . ASN B 1 176 ? -13.117 27.031 32.812 1 89.69 176 ASN B CA 1
ATOM 4493 C C . ASN B 1 176 ? -11.734 26.562 32.406 1 89.69 176 ASN B C 1
ATOM 4495 O O . ASN B 1 176 ? -10.875 26.281 33.219 1 89.69 176 ASN B O 1
ATOM 4499 N N . ILE B 1 177 ? -11.516 26.547 31.125 1 93.56 177 ILE B N 1
ATOM 4500 C CA . ILE B 1 177 ? -10.273 26.031 30.578 1 93.56 177 ILE B CA 1
ATOM 4501 C C . ILE B 1 177 ? -9.117 26.969 30.953 1 93.56 177 ILE B C 1
ATOM 4503 O O . ILE B 1 177 ? -7.969 26.531 31.062 1 93.56 177 ILE B O 1
ATOM 4507 N N . PHE B 1 178 ? -9.328 28.219 31.219 1 94.31 178 PHE B N 1
ATOM 4508 C CA . PHE B 1 178 ? -8.297 29.188 31.562 1 94.31 178 PHE B CA 1
ATOM 4509 C C . PHE B 1 178 ? -7.797 28.969 32.969 1 94.31 178 PHE B C 1
ATOM 4511 O O . PHE B 1 178 ? -6.59 29.016 33.219 1 94.31 178 PHE B O 1
ATOM 4518 N N . GLU B 1 179 ? -8.75 28.719 33.844 1 93.31 179 GLU B N 1
ATOM 4519 C CA . GLU B 1 179 ? -8.359 28.375 35.188 1 93.31 179 GLU B CA 1
ATOM 4520 C C . GLU B 1 179 ? -7.551 27.094 35.25 1 93.31 179 GLU B C 1
ATOM 4522 O O . GLU B 1 179 ? -6.617 26.953 36.031 1 93.31 179 GLU B O 1
ATOM 4527 N N . ALA B 1 180 ? -7.992 26.156 34.438 1 94.56 180 ALA B N 1
ATOM 4528 C CA . ALA B 1 180 ? -7.262 24.906 34.344 1 94.56 180 ALA B CA 1
ATOM 4529 C C . ALA B 1 180 ? -5.824 25.125 33.875 1 94.56 180 ALA B C 1
ATOM 4531 O O . ALA B 1 180 ? -4.895 24.516 34.406 1 94.56 180 ALA B O 1
ATOM 4532 N N . ALA B 1 181 ? -5.609 25.984 32.906 1 95.31 181 ALA B N 1
ATOM 4533 C CA . ALA B 1 181 ? -4.277 26.297 32.375 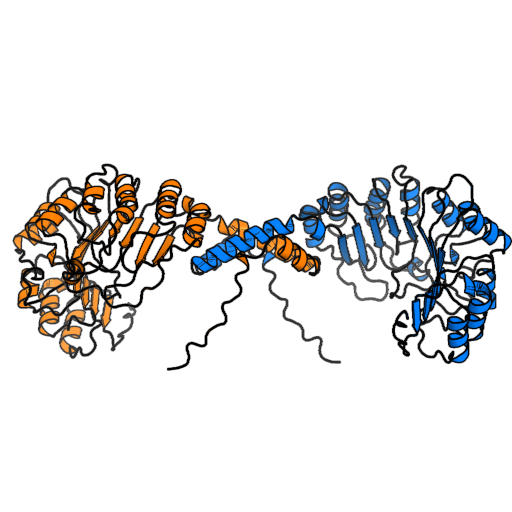1 95.31 181 ALA B CA 1
ATOM 4534 C C . ALA B 1 181 ? -3.418 26.969 33.438 1 95.31 181 ALA B C 1
ATOM 4536 O O . ALA B 1 181 ? -2.234 26.656 33.594 1 95.31 181 ALA B O 1
ATOM 4537 N N . VAL B 1 182 ? -4.02 27.891 34.219 1 95.19 182 VAL B N 1
ATOM 4538 C CA . VAL B 1 182 ? -3.303 28.641 35.25 1 95.19 182 VAL B CA 1
ATOM 4539 C C . VAL B 1 182 ? -2.916 27.703 36.375 1 95.19 182 VAL B C 1
ATOM 4541 O O . VAL B 1 182 ? -1.834 27.844 36.969 1 95.19 182 VAL B O 1
ATOM 4544 N N . SER B 1 183 ? -3.742 26.781 36.656 1 93.81 183 SER B N 1
ATOM 4545 C CA . SER B 1 183 ? -3.523 25.891 37.781 1 93.81 183 SER B CA 1
ATOM 4546 C C . SER B 1 183 ? -2.486 24.812 37.469 1 93.81 183 SER B C 1
ATOM 4548 O O . SER B 1 183 ? -1.982 24.141 38.344 1 93.81 183 SER B O 1
ATOM 4550 N N . ASN B 1 184 ? -2.119 24.656 36.219 1 95.75 184 ASN B N 1
ATOM 4551 C CA . ASN B 1 184 ? -1.132 23.672 35.812 1 95.75 184 ASN B CA 1
ATOM 4552 C C . ASN B 1 184 ? 0.286 24.219 35.844 1 95.75 184 ASN B C 1
ATOM 4554 O O . ASN B 1 184 ? 0.677 25.031 35 1 95.75 184 ASN B O 1
ATOM 4558 N N . PRO B 1 185 ? 1.072 23.859 36.75 1 94.19 185 PRO B N 1
ATOM 4559 C CA . PRO B 1 185 ? 2.416 24.422 36.875 1 94.19 185 PRO B CA 1
ATOM 4560 C C . PRO B 1 185 ? 3.322 24.094 35.719 1 94.19 185 PRO B C 1
ATOM 4562 O O . PRO B 1 185 ? 4.293 24.812 35.438 1 94.19 185 PRO B O 1
ATOM 4565 N N . LYS B 1 186 ? 3.018 23.078 35.062 1 93.94 186 LYS B N 1
ATOM 4566 C CA . LYS B 1 186 ? 3.859 22.656 33.938 1 93.94 186 LYS B CA 1
ATOM 4567 C C . LYS B 1 186 ? 3.658 23.562 32.719 1 93.94 186 LYS B C 1
ATOM 4569 O O . LYS B 1 186 ? 4.441 23.531 31.781 1 93.94 186 LYS B O 1
ATOM 4574 N N . LEU B 1 187 ? 2.611 24.422 32.75 1 94.69 187 LEU B N 1
ATOM 4575 C CA . LEU B 1 187 ? 2.34 25.328 31.641 1 94.69 187 LEU B CA 1
ATOM 4576 C C . LEU B 1 187 ? 2.941 26.703 31.906 1 94.69 187 LEU B C 1
ATOM 4578 O O . LEU B 1 187 ? 2.732 27.625 31.125 1 94.69 187 LEU B O 1
ATOM 4582 N N . LYS B 1 188 ? 3.693 26.875 32.844 1 91.94 188 LYS B N 1
ATOM 4583 C CA . LYS B 1 188 ? 4.293 28.156 33.219 1 91.94 188 LYS B CA 1
ATOM 4584 C C . LYS B 1 188 ? 5.234 28.656 32.125 1 91.94 188 LYS B C 1
ATOM 4586 O O . LYS B 1 188 ? 5.434 29.859 31.953 1 91.94 188 LYS B O 1
ATOM 4591 N N . ASP B 1 189 ? 5.781 27.719 31.391 1 93.12 189 ASP B N 1
ATOM 4592 C CA . ASP B 1 189 ? 6.77 28.062 30.359 1 93.12 189 ASP B CA 1
ATOM 4593 C C . ASP B 1 189 ? 6.105 28.266 29 1 93.12 189 ASP B C 1
ATOM 4595 O O . ASP B 1 189 ? 6.773 28.219 27.969 1 93.12 189 ASP B O 1
ATOM 4599 N N . LEU B 1 190 ? 4.816 28.422 28.984 1 96.94 190 LEU B N 1
ATOM 4600 C CA . LEU B 1 190 ? 4.102 28.703 27.75 1 96.94 190 LEU B CA 1
ATOM 4601 C C . LEU B 1 190 ? 4.723 29.891 27.031 1 96.94 190 LEU B C 1
ATOM 4603 O O . LEU B 1 190 ? 5.008 30.922 27.641 1 96.94 190 LEU B O 1
ATOM 4607 N N . GLU B 1 191 ? 4.93 29.75 25.734 1 98.19 191 GLU B N 1
ATOM 4608 C CA . GLU B 1 191 ? 5.59 30.797 24.953 1 98.19 191 GLU B CA 1
ATOM 4609 C C . GLU B 1 191 ? 4.594 31.547 24.078 1 98.19 191 GLU B C 1
ATOM 4611 O O . GLU B 1 191 ? 4.848 32.688 23.672 1 98.19 191 GLU B O 1
ATOM 4616 N N . GLU B 1 192 ? 3.57 30.906 23.766 1 98.31 192 GLU B N 1
ATOM 4617 C CA . GLU B 1 192 ? 2.574 31.531 22.891 1 98.31 192 GLU B CA 1
ATOM 4618 C C . GLU B 1 192 ? 1.158 31.25 23.391 1 98.31 192 GLU B C 1
ATOM 4620 O O . GLU B 1 192 ? 0.835 30.109 23.75 1 98.31 192 GLU B O 1
ATOM 4625 N N . LEU B 1 193 ? 0.366 32.25 23.469 1 97.88 193 LEU B N 1
ATOM 4626 C CA . LEU B 1 193 ? -1.024 32.188 23.906 1 97.88 193 LEU B CA 1
ATOM 4627 C C . LEU B 1 193 ? -1.928 33 23 1 97.88 193 LEU B C 1
ATOM 4629 O O . LEU B 1 193 ? -1.656 34.188 22.75 1 97.88 193 LEU B O 1
ATOM 4633 N N . SER B 1 194 ? -2.846 32.375 22.406 1 96.62 194 SER B N 1
ATOM 4634 C CA . SER B 1 194 ? -3.842 33.062 21.578 1 96.62 194 SER B CA 1
ATOM 4635 C C . SER B 1 194 ? -5.254 32.781 22.094 1 96.62 194 SER B C 1
ATOM 4637 O O . SER B 1 194 ? -5.676 31.641 22.188 1 96.62 194 SER B O 1
ATOM 4639 N N . LEU B 1 195 ? -5.973 33.844 22.344 1 95.5 195 LEU B N 1
ATOM 4640 C CA . LEU B 1 195 ? -7.305 33.688 22.906 1 95.5 195 LEU B CA 1
ATOM 4641 C C . LEU B 1 195 ? -8.352 34.375 22.031 1 95.5 195 LEU B C 1
ATOM 4643 O O . LEU B 1 195 ? -8.297 35.594 21.812 1 95.5 195 LEU B O 1
ATOM 4647 N N . PHE B 1 196 ? -9.281 33.562 21.531 1 92.94 196 PHE B N 1
ATOM 4648 C CA . PHE B 1 196 ? -10.477 34 20.812 1 92.94 196 PHE B CA 1
ATOM 4649 C C . PHE B 1 196 ? -10.109 34.75 19.547 1 92.94 196 PHE B C 1
ATOM 4651 O O . PHE B 1 196 ? -10.789 35.719 19.172 1 92.94 196 PHE B O 1
ATOM 4658 N N . CYS B 1 197 ? -9.016 34.438 19.141 1 88.94 197 CYS B N 1
ATOM 4659 C CA . CYS B 1 197 ? -8.578 35 17.875 1 88.94 197 CYS B CA 1
ATOM 4660 C C . CYS B 1 197 ? -8.68 33.969 16.75 1 88.94 197 CYS B C 1
ATOM 4662 O O . CYS B 1 197 ? -8.414 32.812 16.953 1 88.94 197 CYS B O 1
ATOM 4664 N N . ALA B 1 198 ? -9.539 34.25 15.82 1 70.94 198 ALA B N 1
ATOM 4665 C CA . ALA B 1 198 ? -9.68 33.312 14.703 1 70.94 198 ALA B CA 1
ATOM 4666 C C . ALA B 1 198 ? -8.508 33.438 13.734 1 70.94 198 ALA B C 1
ATOM 4668 O O . ALA B 1 198 ? -7.75 34.406 13.789 1 70.94 198 ALA B O 1
ATOM 4669 N N . THR B 1 199 ? -8.273 32.375 13.109 1 57.53 199 THR B N 1
ATOM 4670 C CA . THR B 1 199 ? -7.281 32.406 12.039 1 57.53 199 THR B CA 1
ATOM 4671 C C . THR B 1 199 ? -7.734 33.375 10.93 1 57.53 199 THR B C 1
ATOM 4673 O O . THR B 1 199 ? -8.914 33.719 10.844 1 57.53 199 THR B O 1
ATOM 4676 N N . GLU B 1 200 ? -6.777 34.188 10.297 1 51.91 200 GLU B N 1
ATOM 4677 C CA . GLU B 1 200 ? -6.836 35.375 9.461 1 51.91 200 GLU B CA 1
ATOM 4678 C C . GLU B 1 200 ? -8.172 35.5 8.734 1 51.91 200 GLU B C 1
ATOM 4680 O O . GLU B 1 200 ? -8.719 36.594 8.578 1 51.91 200 GLU B O 1
ATOM 4685 N N . LYS B 1 201 ? -8.617 34.438 7.855 1 47.97 201 LYS B N 1
ATOM 4686 C CA . LYS B 1 201 ? -9.633 34.688 6.844 1 47.97 201 LYS B CA 1
ATOM 4687 C C . LYS B 1 201 ? -11.039 34.469 7.402 1 47.97 201 LYS B C 1
ATOM 4689 O O . LYS B 1 201 ? -12.031 34.781 6.738 1 47.97 201 LYS B O 1
ATOM 4694 N N . ASP B 1 202 ? -11.164 34 8.75 1 53.03 202 ASP B N 1
ATOM 4695 C CA . ASP B 1 202 ? -12.516 33.531 9.07 1 53.03 202 ASP B CA 1
ATOM 4696 C C . ASP B 1 202 ? -13.227 34.5 10.008 1 53.03 202 ASP B C 1
ATOM 4698 O O . ASP B 1 202 ? -12.602 35.094 10.891 1 53.03 202 ASP B O 1
ATOM 4702 N N . TRP B 1 203 ? -14.297 34.938 9.57 1 55.38 203 TRP B N 1
ATOM 4703 C CA . TRP B 1 203 ? -15.289 35.656 10.344 1 55.38 203 TRP B CA 1
ATOM 4704 C C . TRP B 1 203 ? -15.547 34.969 11.688 1 55.38 203 TRP B C 1
ATOM 4706 O O . TRP B 1 203 ? -15.531 33.75 11.773 1 55.38 203 TRP B O 1
ATOM 4716 N N . THR B 1 204 ? -15.227 35.688 12.711 1 69.94 204 THR B N 1
ATOM 4717 C CA . THR B 1 204 ? -15.609 35.219 14.039 1 69.94 204 THR B CA 1
ATOM 4718 C C . THR B 1 204 ? -16.75 36.062 14.602 1 69.94 204 THR B C 1
ATOM 4720 O O . THR B 1 204 ? -17.062 37.125 14.07 1 69.94 204 THR B O 1
ATOM 4723 N N . SER B 1 205 ? -17.375 35.562 15.531 1 78.56 205 SER B N 1
ATOM 4724 C CA . SER B 1 205 ? -18.5 36.25 16.141 1 78.56 205 SER B CA 1
ATOM 4725 C C . SER B 1 205 ? -18.094 37.656 16.562 1 78.56 205 SER B C 1
ATOM 4727 O O . SER B 1 205 ? -17 37.875 17.094 1 78.56 205 SER B O 1
ATOM 4729 N N . ARG B 1 206 ? -19.031 38.625 16.312 1 78.94 206 ARG B N 1
ATOM 4730 C CA . ARG B 1 206 ? -18.781 40.031 16.609 1 78.94 206 ARG B CA 1
ATOM 4731 C C . ARG B 1 206 ? -19.016 40.312 18.094 1 78.94 206 ARG B C 1
ATOM 4733 O O . ARG B 1 206 ? -18.516 41.312 18.625 1 78.94 206 ARG B O 1
ATOM 4740 N N . GLN B 1 207 ? -19.781 39.5 18.672 1 86.94 207 GLN B N 1
ATOM 4741 C CA . GLN B 1 207 ? -20.125 39.812 20.062 1 86.94 207 GLN B CA 1
ATOM 4742 C C . GLN B 1 207 ? -19.922 38.562 20.938 1 86.94 207 GLN B C 1
ATOM 4744 O O . GLN B 1 207 ? -20.828 38.188 21.688 1 86.94 207 GLN B O 1
ATOM 4749 N N . PRO B 1 208 ? -18.781 38.125 20.938 1 89.38 208 PRO B N 1
ATOM 4750 C CA . PRO B 1 208 ? -18.547 36.969 21.828 1 89.38 208 PRO B CA 1
ATOM 4751 C C . PRO B 1 208 ? -18.391 37.406 23.281 1 89.38 208 PRO B C 1
ATOM 4753 O O . PRO B 1 208 ? -18.016 38.531 23.562 1 89.38 208 PRO B O 1
ATOM 4756 N N . VAL B 1 209 ? -18.75 36.469 24.125 1 90.19 209 VAL B N 1
ATOM 4757 C CA . VAL B 1 209 ? -18.438 36.688 25.531 1 90.19 209 VAL B CA 1
ATOM 4758 C C . VAL B 1 209 ? -16.953 36.469 25.781 1 90.19 209 VAL B C 1
ATOM 4760 O O . VAL B 1 209 ? -16.422 35.375 25.531 1 90.19 209 VAL B O 1
ATOM 4763 N N . LEU B 1 210 ? -16.281 37.469 26.188 1 92.75 210 LEU B N 1
ATOM 4764 C CA . LEU B 1 210 ? -14.836 37.438 26.375 1 92.75 210 LEU B CA 1
ATOM 4765 C C . LEU B 1 210 ? -14.469 37.625 27.844 1 92.75 210 LEU B C 1
ATOM 4767 O O . LEU B 1 210 ? -15.242 38.219 28.609 1 92.75 210 LEU B O 1
ATOM 4771 N N . PRO B 1 211 ? -13.328 37.094 28.234 1 93.06 211 PRO B N 1
ATOM 4772 C CA . PRO B 1 211 ? -12.828 37.5 29.547 1 93.06 211 PRO B CA 1
ATOM 4773 C C . PRO B 1 211 ? -12.609 39 29.656 1 93.06 211 PRO B C 1
ATOM 4775 O O . PRO B 1 211 ? -12.164 39.656 28.688 1 93.06 211 PRO B O 1
ATOM 4778 N N . SER B 1 212 ? -12.961 39.562 30.828 1 93.69 212 SER B N 1
ATOM 4779 C CA . SER B 1 212 ? -12.719 40.969 31.062 1 93.69 212 SER B CA 1
ATOM 4780 C C . SER B 1 212 ? -11.227 41.281 31.047 1 93.69 212 SER B C 1
ATOM 4782 O O . SER B 1 212 ? -10.391 40.375 31.172 1 93.69 212 SER B O 1
ATOM 4784 N N . PRO B 1 213 ? -10.922 42.594 30.922 1 96.69 213 PRO B N 1
ATOM 4785 C CA . PRO B 1 213 ? -9.508 42.938 30.984 1 96.69 213 PRO B CA 1
ATOM 4786 C C . PRO B 1 213 ? -8.836 42.5 32.281 1 96.69 213 PRO B C 1
ATOM 4788 O O . PRO B 1 213 ? -7.68 42.094 32.281 1 96.69 213 PRO B O 1
ATOM 4791 N N . THR B 1 214 ? -9.539 42.562 33.375 1 96.19 214 THR B N 1
ATOM 4792 C CA . THR B 1 214 ? -9 42.156 34.688 1 96.19 214 THR B CA 1
ATOM 4793 C C . THR B 1 214 ? -8.719 40.656 34.688 1 96.19 214 THR B C 1
ATOM 4795 O O . THR B 1 214 ? -7.668 40.219 35.156 1 96.19 214 THR B O 1
ATOM 4798 N N . GLU B 1 215 ? -9.656 39.969 34.219 1 94.88 215 GLU B N 1
ATOM 4799 C CA . GLU B 1 215 ? -9.5 38.5 34.156 1 94.88 215 GLU B CA 1
ATOM 4800 C C . GLU B 1 215 ? -8.359 38.125 33.219 1 94.88 215 GLU B C 1
ATOM 4802 O O . GLU B 1 215 ? -7.578 37.219 33.5 1 94.88 215 GLU B O 1
ATOM 4807 N N . THR B 1 216 ? -8.328 38.781 32.094 1 97.31 216 THR B N 1
ATOM 4808 C CA . THR B 1 216 ? -7.27 38.531 31.109 1 97.31 216 THR B CA 1
ATOM 4809 C C . THR B 1 216 ? -5.902 38.844 31.719 1 97.31 216 THR B C 1
ATOM 4811 O O . THR B 1 216 ? -4.945 38.094 31.516 1 97.31 216 THR B O 1
ATOM 4814 N N . THR B 1 217 ? -5.812 39.938 32.438 1 97.56 217 THR B N 1
ATOM 4815 C CA . THR B 1 217 ? -4.562 40.312 33.094 1 97.56 217 THR B CA 1
ATOM 4816 C C . THR B 1 217 ? -4.113 39.25 34.094 1 97.56 217 THR B C 1
ATOM 4818 O O . THR B 1 217 ? -2.926 38.938 34.156 1 97.56 217 THR B O 1
ATOM 4821 N N . TYR B 1 218 ? -5.078 38.781 34.781 1 95.5 218 TYR B N 1
ATOM 4822 C CA . TYR B 1 218 ? -4.781 37.719 35.719 1 95.5 218 TYR B CA 1
ATOM 4823 C C . TYR B 1 218 ? -4.199 36.5 35 1 95.5 218 TYR B C 1
ATOM 4825 O O . TYR B 1 218 ? -3.199 35.938 35.438 1 95.5 218 TYR B O 1
ATOM 4833 N N . LEU B 1 219 ? -4.77 36.094 33.969 1 95.12 219 LEU B N 1
ATOM 4834 C CA . LEU B 1 219 ? -4.355 34.938 33.156 1 95.12 219 LEU B CA 1
ATOM 4835 C C . LEU B 1 219 ? -2.959 35.156 32.594 1 95.12 219 LEU B C 1
ATOM 4837 O O . LEU B 1 219 ? -2.08 34.312 32.75 1 95.12 219 LEU B O 1
ATOM 4841 N N . VAL B 1 220 ? -2.744 36.25 31.938 1 96.06 220 VAL B N 1
ATOM 4842 C CA . VAL B 1 220 ? -1.501 36.562 31.234 1 96.06 220 VAL B CA 1
ATOM 4843 C C . VAL B 1 220 ? -0.365 36.719 32.25 1 96.06 220 VAL B C 1
ATOM 4845 O O . VAL B 1 220 ? 0.778 36.344 31.969 1 96.06 220 VAL B O 1
ATOM 4848 N N . ASN B 1 221 ? -0.727 37.25 33.406 1 95.12 221 ASN B N 1
ATOM 4849 C CA . ASN B 1 221 ? 0.278 37.438 34.438 1 95.12 221 ASN B CA 1
ATOM 4850 C C . ASN B 1 221 ? 0.863 36.125 34.906 1 95.12 221 ASN B C 1
ATOM 4852 O O . ASN B 1 221 ? 1.994 36.062 35.406 1 95.12 221 ASN B O 1
ATOM 4856 N N . HIS B 1 222 ? 0.155 35.125 34.844 1 94.94 222 HIS B N 1
ATOM 4857 C CA . HIS B 1 222 ? 0.603 33.812 35.281 1 94.94 222 HIS B CA 1
ATOM 4858 C C . HIS B 1 222 ? 1.664 33.25 34.312 1 94.94 222 HIS B C 1
ATOM 4860 O O . HIS B 1 222 ? 2.533 32.5 34.75 1 94.94 222 HIS B O 1
ATOM 4866 N N . PHE B 1 223 ? 1.616 33.531 33.094 1 96.38 223 PHE B N 1
ATOM 4867 C CA . PHE B 1 223 ? 2.529 33 32.094 1 96.38 223 PHE B CA 1
ATOM 4868 C C . PHE B 1 223 ? 3.652 33.969 31.797 1 96.38 223 PHE B C 1
ATOM 4870 O O . PHE B 1 223 ? 3.586 34.75 30.828 1 96.38 223 PHE B O 1
ATOM 4877 N N . CYS B 1 224 ? 4.766 33.875 32.438 1 95.06 224 CYS B N 1
ATOM 4878 C CA . CYS B 1 224 ? 5.816 34.875 32.438 1 95.06 224 CYS B CA 1
ATOM 4879 C C . CYS B 1 224 ? 6.762 34.688 31.266 1 95.06 224 CYS B C 1
ATOM 4881 O O . CYS B 1 224 ? 7.566 35.562 30.969 1 95.06 224 CYS B O 1
ATOM 4883 N N . HIS B 1 225 ? 6.598 33.625 30.562 1 96.62 225 HIS B N 1
ATOM 4884 C CA . HIS B 1 225 ? 7.543 33.344 29.5 1 96.62 225 HIS B CA 1
ATOM 4885 C C . HIS B 1 225 ? 6.898 33.562 28.125 1 96.62 225 HIS B C 1
ATOM 4887 O O . HIS B 1 225 ? 7.449 33.156 27.109 1 96.62 225 HIS B O 1
ATOM 4893 N N . LEU B 1 226 ? 5.75 34.156 28.078 1 97.5 226 LEU B N 1
ATOM 4894 C CA . LEU B 1 226 ? 5.047 34.438 26.828 1 97.5 226 LEU B CA 1
ATOM 4895 C C . LEU B 1 226 ? 5.879 35.312 25.906 1 97.5 226 LEU B C 1
ATOM 4897 O O . LEU B 1 226 ? 6.41 36.344 26.359 1 97.5 226 LEU B O 1
ATOM 4901 N N . ARG B 1 227 ? 6.035 34.938 24.719 1 98.12 227 ARG B N 1
ATOM 4902 C CA . ARG B 1 227 ? 6.707 35.75 23.703 1 98.12 227 ARG B CA 1
ATOM 4903 C C . ARG B 1 227 ? 5.715 36.25 22.656 1 98.12 227 ARG B C 1
ATOM 4905 O O . ARG B 1 227 ? 5.953 37.281 22 1 98.12 227 ARG B O 1
ATOM 4912 N N . ASN B 1 228 ? 4.711 35.469 22.484 1 98.38 228 ASN B N 1
ATOM 4913 C CA . ASN B 1 228 ? 3.641 35.844 21.562 1 98.38 228 ASN B CA 1
ATOM 4914 C C . ASN B 1 228 ? 2.275 35.812 22.234 1 98.38 228 ASN B C 1
ATOM 4916 O O . ASN B 1 228 ? 1.937 34.812 22.891 1 98.38 228 ASN B O 1
ATOM 4920 N N . LEU B 1 229 ? 1.544 36.844 22.078 1 98.31 229 LEU B N 1
ATOM 4921 C CA . LEU B 1 229 ? 0.232 36.969 22.719 1 98.31 229 LEU B CA 1
ATOM 4922 C C . LEU B 1 229 ? -0.794 37.531 21.734 1 98.31 229 LEU B C 1
ATOM 4924 O O . LEU B 1 229 ? -0.526 38.5 21.047 1 98.31 229 LEU B O 1
ATOM 4928 N N . SER B 1 230 ? -1.882 36.844 21.594 1 97.12 230 SER B N 1
ATOM 4929 C CA . SER B 1 230 ? -2.979 37.312 20.75 1 97.12 230 SER B CA 1
ATOM 4930 C C . SER B 1 230 ? -4.27 37.469 21.547 1 97.12 230 SER B C 1
ATOM 4932 O O . SER B 1 230 ? -4.719 36.5 22.188 1 97.12 230 SER B O 1
ATOM 4934 N N . LEU B 1 231 ? -4.844 38.594 21.469 1 96.88 231 LEU B N 1
ATOM 4935 C CA . LEU B 1 231 ? -6.062 38.906 22.219 1 96.88 231 LEU B CA 1
ATOM 4936 C C . LEU B 1 231 ? -7.031 39.719 21.359 1 96.88 231 LEU B C 1
ATOM 4938 O O . LEU B 1 231 ? -6.648 40.25 20.328 1 96.88 231 LEU B O 1
ATOM 4942 N N . ARG B 1 232 ? -8.227 39.812 21.844 1 93.94 232 ARG B N 1
ATOM 4943 C CA . ARG B 1 232 ? -9.172 40.781 21.297 1 93.94 232 ARG B CA 1
ATOM 4944 C C . ARG B 1 232 ? -9.086 42.125 22.031 1 93.94 232 ARG B C 1
ATOM 4946 O O . ARG B 1 232 ? -8.758 42.156 23.219 1 93.94 232 ARG B O 1
ATOM 4953 N N . SER B 1 233 ? -9.398 43.188 21.344 1 95.62 233 SER B N 1
ATOM 4954 C CA . SER B 1 233 ? -9.211 44.531 21.875 1 95.62 233 SER B CA 1
ATOM 4955 C C . SER B 1 233 ? -9.992 44.719 23.156 1 95.62 233 SER B C 1
ATOM 4957 O O . SER B 1 233 ? -9.508 45.344 24.109 1 95.62 233 SER B O 1
ATOM 4959 N N . PRO B 1 234 ? -11.211 44.125 23.266 1 94.94 234 PRO B N 1
ATOM 4960 C CA . PRO B 1 234 ? -11.953 44.344 24.516 1 94.94 234 PRO B CA 1
ATOM 4961 C C . PRO B 1 234 ? -11.32 43.688 25.719 1 94.94 234 PRO B C 1
ATOM 4963 O O . PRO B 1 234 ? -11.703 43.969 26.859 1 94.94 234 PRO B O 1
ATOM 4966 N N . MET B 1 235 ? -10.383 42.844 25.5 1 96.75 235 MET B N 1
ATOM 4967 C CA . MET B 1 235 ? -9.742 42.094 26.578 1 96.75 235 MET B CA 1
ATOM 4968 C C . MET B 1 235 ? -8.523 42.875 27.094 1 96.75 235 MET B C 1
ATOM 4970 O O . MET B 1 235 ? -7.887 42.438 28.062 1 96.75 235 MET B O 1
ATOM 4974 N N . ILE B 1 236 ? -8.195 43.938 26.531 1 97.88 236 ILE B N 1
ATOM 4975 C CA . ILE B 1 236 ? -6.949 44.656 26.812 1 97.88 236 ILE B CA 1
ATOM 4976 C C . ILE B 1 236 ? -7.25 45.969 27.531 1 97.88 236 ILE B C 1
ATOM 4978 O O . ILE B 1 236 ? -8.25 46.625 27.234 1 97.88 236 ILE B O 1
ATOM 4982 N N . ASN B 1 237 ? -6.469 46.344 28.438 1 96.56 237 ASN B N 1
ATOM 4983 C CA . ASN B 1 237 ? -6.48 47.656 29.078 1 96.56 237 ASN B CA 1
ATOM 4984 C C . ASN B 1 237 ? -5.078 48.062 29.516 1 96.56 237 ASN B C 1
ATOM 4986 O O . ASN B 1 237 ? -4.102 47.375 29.234 1 96.56 237 ASN B O 1
ATOM 4990 N N . SER B 1 238 ? -4.984 49.25 30.141 1 97.31 238 SER B N 1
ATOM 4991 C CA . SER B 1 238 ? -3.691 49.781 30.562 1 97.31 238 SER B CA 1
ATOM 4992 C C . SER B 1 238 ? -3.014 48.844 31.562 1 97.31 238 SER B C 1
ATOM 4994 O O . SER B 1 238 ? -1.795 48.688 31.516 1 97.31 238 SER B O 1
ATOM 4996 N N . GLU B 1 239 ? -3.801 48.281 32.406 1 97.06 239 GLU B N 1
ATOM 4997 C CA . GLU B 1 239 ? -3.26 47.406 33.406 1 97.06 239 GLU B CA 1
ATOM 4998 C C . GLU B 1 239 ? -2.6 46.156 32.781 1 97.06 239 GLU B C 1
ATOM 5000 O O . GLU B 1 239 ? -1.556 45.719 33.281 1 97.06 239 GLU B O 1
ATOM 5005 N N . LEU B 1 240 ? -3.217 45.656 31.828 1 98.06 240 LEU B N 1
ATOM 5006 C CA . LEU B 1 240 ? -2.652 44.5 31.141 1 98.06 240 LEU B CA 1
ATOM 5007 C C . LEU B 1 240 ? -1.29 44.844 30.547 1 98.06 240 LEU B C 1
ATOM 5009 O O . LEU B 1 240 ? -0.328 44.094 30.719 1 98.06 240 LEU B O 1
ATOM 5013 N N . LEU B 1 241 ? -1.207 45.969 29.828 1 98.06 241 LEU B N 1
ATOM 5014 C CA . LEU B 1 241 ? 0.048 46.344 29.203 1 98.06 241 LEU B CA 1
ATOM 5015 C C . LEU B 1 241 ? 1.115 46.625 30.25 1 98.06 241 LEU B C 1
ATOM 5017 O O . LEU B 1 241 ? 2.287 46.312 30.047 1 98.06 241 LEU B O 1
ATOM 5021 N N . THR B 1 242 ? 0.652 47.219 31.359 1 97.38 242 THR B N 1
ATOM 5022 C CA . THR B 1 242 ? 1.581 47.469 32.438 1 97.38 242 THR B CA 1
ATOM 5023 C C . THR B 1 242 ? 2.111 46.156 33.031 1 97.38 242 THR B C 1
ATOM 5025 O O . THR B 1 242 ? 3.299 46.031 33.344 1 97.38 242 THR B O 1
ATOM 5028 N N . THR B 1 243 ? 1.229 45.219 33.188 1 96.88 243 THR B N 1
ATOM 5029 C CA . THR B 1 243 ? 1.615 43.906 33.656 1 96.88 243 THR B CA 1
ATOM 5030 C C . THR B 1 243 ? 2.627 43.25 32.719 1 96.88 243 THR B C 1
ATOM 5032 O O . THR B 1 243 ? 3.566 42.594 33.188 1 96.88 243 THR B O 1
ATOM 5035 N N . LEU B 1 244 ? 2.492 43.438 31.453 1 97.38 244 LEU B N 1
ATOM 5036 C CA . LEU B 1 244 ? 3.385 42.844 30.453 1 97.38 244 LEU B CA 1
ATOM 5037 C C . LEU B 1 244 ? 4.727 43.594 30.438 1 97.38 244 LEU B C 1
ATOM 5039 O O . LEU B 1 244 ? 5.68 43.125 29.812 1 97.38 244 LEU B O 1
ATOM 5043 N N . SER B 1 245 ? 4.809 44.688 31.188 1 96.12 245 SER B N 1
ATOM 5044 C CA . SER B 1 245 ? 6.02 45.5 31.219 1 96.12 245 SER B CA 1
ATOM 5045 C C . SER B 1 245 ? 6.777 45.281 32.531 1 96.12 245 SER B C 1
ATOM 5047 O O . SER B 1 245 ? 7.777 45.969 32.781 1 96.12 245 SER B O 1
ATOM 5049 N N . VAL B 1 246 ? 6.312 44.406 33.25 1 93.5 246 VAL B N 1
ATOM 5050 C CA . VAL B 1 246 ? 6.945 44.156 34.562 1 93.5 246 VAL B CA 1
ATOM 5051 C C . VAL B 1 246 ? 8.281 43.438 34.344 1 93.5 246 VAL B C 1
ATOM 5053 O O . VAL B 1 246 ? 8.414 42.625 33.438 1 93.5 246 VAL B O 1
ATOM 5056 N N . LYS B 1 247 ? 9.219 43.719 35.219 1 91.31 247 LYS B N 1
ATOM 5057 C CA . LYS B 1 247 ? 10.539 43.125 35.156 1 91.31 247 LYS B CA 1
ATOM 5058 C C . LYS B 1 247 ? 10.477 41.625 35.5 1 91.31 247 LYS B C 1
ATOM 5060 O O . LYS B 1 247 ? 9.664 41.219 36.344 1 91.31 247 LYS B O 1
ATOM 5065 N N . GLY B 1 248 ? 11.305 40.844 34.938 1 92.19 248 GLY B N 1
ATOM 5066 C CA . GLY B 1 248 ? 11.352 39.438 35.25 1 92.19 248 GLY B CA 1
ATOM 5067 C C . GLY B 1 248 ? 10.641 38.562 34.219 1 92.19 248 GLY B C 1
ATOM 5068 O O . GLY B 1 248 ? 10.922 37.375 34.094 1 92.19 248 GLY B O 1
ATOM 5069 N N . ARG B 1 249 ? 9.734 39.125 33.5 1 94.06 249 ARG B N 1
ATOM 5070 C CA . ARG B 1 249 ? 9.023 38.406 32.469 1 94.06 249 ARG B CA 1
ATOM 5071 C C . ARG B 1 249 ? 9.82 38.406 31.156 1 94.06 249 ARG B C 1
ATOM 5073 O O . ARG B 1 249 ? 10.641 39.281 30.922 1 94.06 249 ARG B O 1
ATOM 5080 N N . ALA B 1 250 ? 9.625 37.375 30.422 1 96.25 250 ALA B N 1
ATOM 5081 C CA . ALA B 1 250 ? 10.219 37.375 29.094 1 96.25 250 ALA B CA 1
ATOM 5082 C C . ALA B 1 250 ? 9.656 38.469 28.234 1 96.25 250 ALA B C 1
ATOM 5084 O O . ALA B 1 250 ? 8.453 38.781 28.281 1 96.25 250 ALA B O 1
ATOM 5085 N N . PRO B 1 251 ? 10.484 39.156 27.5 1 97.12 251 PRO B N 1
ATOM 5086 C CA . PRO B 1 251 ? 9.969 40.219 26.609 1 97.12 251 PRO B CA 1
ATOM 5087 C C . PRO B 1 251 ? 9.086 39.656 25.5 1 97.12 251 PRO B C 1
ATOM 5089 O O . PRO B 1 251 ? 9.414 38.625 24.891 1 97.12 251 PRO B O 1
ATOM 5092 N N . LEU B 1 252 ? 8.031 40.312 25.219 1 97.94 252 LEU B N 1
ATOM 5093 C CA . LEU B 1 252 ? 7.141 39.938 24.125 1 97.94 252 LEU B CA 1
ATOM 5094 C C . LEU B 1 252 ? 7.773 40.25 22.766 1 97.94 252 LEU B C 1
ATOM 5096 O O . LEU B 1 252 ? 8.422 41.281 22.609 1 97.94 252 LEU B O 1
ATOM 5100 N N . ARG B 1 253 ? 7.625 39.375 21.938 1 98.31 253 ARG B N 1
ATOM 5101 C CA . ARG B 1 253 ? 8.047 39.594 20.562 1 98.31 253 ARG B CA 1
ATOM 5102 C C . ARG B 1 253 ? 6.895 40.125 19.703 1 98.31 253 ARG B C 1
ATOM 5104 O O . ARG B 1 253 ? 7.102 40.906 18.797 1 98.31 253 ARG B O 1
ATOM 5111 N N . ARG B 1 254 ? 5.75 39.594 20.062 1 98.38 254 ARG B N 1
ATOM 5112 C CA . ARG B 1 254 ? 4.594 40 19.266 1 98.38 254 ARG B CA 1
ATOM 5113 C C . ARG B 1 254 ? 3.338 40.094 20.125 1 98.38 254 ARG B C 1
ATOM 5115 O O . ARG B 1 254 ? 3.086 39.219 20.969 1 98.38 254 ARG B O 1
ATOM 5122 N N . LEU B 1 255 ? 2.619 41.094 19.922 1 98.31 255 LEU B N 1
ATOM 5123 C CA . LEU B 1 255 ? 1.273 41.281 20.469 1 98.31 255 LEU B CA 1
ATOM 5124 C C . LEU B 1 255 ? 0.258 41.438 19.344 1 98.31 255 LEU B C 1
ATOM 5126 O O . LEU B 1 255 ? 0.232 42.469 18.672 1 98.31 255 LEU B O 1
ATOM 5130 N N . GLN B 1 256 ? -0.49 40.469 19.156 1 97.31 256 GLN B N 1
ATOM 5131 C CA . GLN B 1 256 ? -1.536 40.531 18.141 1 97.31 256 GLN B CA 1
ATOM 5132 C C . GLN B 1 256 ? -2.875 40.938 18.75 1 97.31 256 GLN B C 1
ATOM 5134 O O . GLN B 1 256 ? -3.291 40.375 19.766 1 97.31 256 GLN B O 1
ATOM 5139 N N . VAL B 1 257 ? -3.508 41.812 18.094 1 96.25 257 VAL B N 1
ATOM 5140 C CA . VAL B 1 257 ? -4.781 42.312 18.609 1 96.25 257 VAL B CA 1
ATOM 5141 C C . VAL B 1 257 ? -5.844 42.219 17.516 1 96.25 257 VAL B C 1
ATOM 5143 O O . VAL B 1 257 ? -5.695 42.812 16.438 1 96.25 257 VAL B O 1
ATOM 5146 N N . LEU B 1 258 ? -6.812 41.469 17.766 1 94.06 258 LEU B N 1
ATOM 5147 C CA . LEU B 1 258 ? -8.016 41.5 16.938 1 94.06 258 LEU B CA 1
ATOM 5148 C C . LEU B 1 258 ? -8.953 42.594 17.391 1 94.06 258 LEU B C 1
ATOM 5150 O O . LEU B 1 258 ? -9.602 42.469 18.438 1 94.06 258 LEU B O 1
ATOM 5154 N N . VAL B 1 259 ? -9.039 43.594 16.609 1 93.69 259 VAL B N 1
ATOM 5155 C CA . VAL B 1 259 ? -9.812 44.781 16.984 1 93.69 259 VAL B CA 1
ATOM 5156 C C . VAL B 1 259 ? -11.289 44.531 16.688 1 93.69 259 VAL B C 1
ATOM 5158 O O . VAL B 1 259 ? -11.68 44.312 15.547 1 93.69 259 VAL B O 1
ATOM 5161 N N . ASN B 1 260 ? -11.961 44.562 17.75 1 91.06 260 ASN B N 1
ATOM 5162 C CA . ASN B 1 260 ? -13.398 44.344 17.734 1 91.06 260 ASN B CA 1
ATOM 5163 C C . ASN B 1 260 ? -14.156 45.469 18.422 1 91.06 260 ASN B C 1
ATOM 5165 O O . ASN B 1 260 ? -14.133 45.562 19.656 1 91.06 260 ASN B O 1
ATOM 5169 N N . TYR B 1 261 ? -14.922 46.25 17.609 1 93.38 261 TYR B N 1
ATOM 5170 C CA . TYR B 1 261 ? -15.609 47.438 18.125 1 93.38 261 TYR B CA 1
ATOM 5171 C C . TYR B 1 261 ? -17.094 47.406 17.75 1 93.38 261 TYR B C 1
ATOM 5173 O O . TYR B 1 261 ? -17.453 47.062 16.625 1 93.38 261 TYR B O 1
ATOM 5181 N N . ILE B 1 262 ? -17.875 47.688 18.828 1 91.12 262 ILE B N 1
ATOM 5182 C CA . ILE B 1 262 ? -19.312 47.875 18.641 1 91.12 262 ILE B CA 1
ATOM 5183 C C . ILE B 1 262 ? -19.75 49.125 19.406 1 91.12 262 ILE B C 1
ATOM 5185 O O . ILE B 1 262 ? -19.828 49.125 20.641 1 91.12 262 ILE B O 1
ATOM 5189 N N . GLY B 1 263 ? -20.125 50.188 18.734 1 88.69 263 GLY B N 1
ATOM 5190 C CA . GLY B 1 263 ? -20.359 51.5 19.281 1 88.69 263 GLY B CA 1
ATOM 5191 C C . GLY B 1 263 ? -21.391 51.531 20.391 1 88.69 263 GLY B C 1
ATOM 5192 O O . GLY B 1 263 ? -21.25 52.281 21.359 1 88.69 263 GLY B O 1
ATOM 5193 N N . GLN B 1 264 ? -22.422 50.719 20.281 1 88.69 264 GLN B N 1
ATOM 5194 C CA . GLN B 1 264 ? -23.531 50.781 21.234 1 88.69 264 GLN B CA 1
ATOM 5195 C C . GLN B 1 264 ? -23.359 49.781 22.359 1 88.69 264 GLN B C 1
ATOM 5197 O O . GLN B 1 264 ? -24.203 49.688 23.266 1 88.69 264 GLN B O 1
ATOM 5202 N N . GLU B 1 265 ? -22.188 49.156 22.406 1 90.38 265 GLU B N 1
ATOM 5203 C CA . GLU B 1 265 ? -21.969 48.125 23.406 1 90.38 265 GLU B CA 1
ATOM 5204 C C . GLU B 1 265 ? -20.734 48.438 24.25 1 90.38 265 GLU B C 1
ATOM 5206 O O . GLU B 1 265 ? -19.609 48.406 23.75 1 90.38 265 GLU B O 1
ATOM 5211 N N . ASP B 1 266 ? -20.906 48.594 25.469 1 91 266 ASP B N 1
ATOM 5212 C CA . ASP B 1 266 ? -19.844 48.969 26.375 1 91 266 ASP B CA 1
ATOM 5213 C C . ASP B 1 266 ? -18.719 47.938 26.391 1 91 266 ASP B C 1
ATOM 5215 O O . ASP B 1 266 ? -17.547 48.281 26.547 1 91 266 ASP B O 1
ATOM 5219 N N . GLU B 1 267 ? -19.078 46.719 26.234 1 91.25 267 GLU B N 1
ATOM 5220 C CA . GLU B 1 267 ? -18.125 45.625 26.344 1 91.25 267 GLU B CA 1
ATOM 5221 C C . GLU B 1 267 ? -17.188 45.594 25.141 1 91.25 267 GLU B C 1
ATOM 5223 O O . GLU B 1 267 ? -16.125 44.938 25.188 1 91.25 267 GLU B O 1
ATOM 5228 N N . PHE B 1 268 ? -17.547 46.281 24.109 1 94.19 268 PHE B N 1
ATOM 5229 C CA . PHE B 1 268 ? -16.766 46.219 22.875 1 94.19 268 PHE B CA 1
ATOM 5230 C C . PHE B 1 268 ? -16.25 47.594 22.484 1 94.19 268 PHE B C 1
ATOM 5232 O O . PHE B 1 268 ? -16.109 47.875 21.297 1 94.19 268 PHE B O 1
ATOM 5239 N N . GLN B 1 269 ? -16.062 48.344 23.422 1 93.94 269 GLN B N 1
ATOM 5240 C CA . GLN B 1 269 ? -15.406 49.625 23.188 1 93.94 269 GLN B CA 1
ATOM 5241 C C . GLN B 1 269 ? -13.898 49.469 23.078 1 93.94 269 GLN B C 1
ATOM 5243 O O . GLN B 1 269 ? -13.328 48.531 23.625 1 93.94 269 GLN B O 1
ATOM 5248 N N . ILE B 1 270 ? -13.312 50.344 22.422 1 95.56 270 ILE B N 1
ATOM 5249 C CA . ILE B 1 270 ? -11.859 50.344 22.328 1 95.56 270 ILE B CA 1
ATOM 5250 C C . ILE B 1 270 ? -11.258 50.844 23.641 1 95.56 270 ILE B C 1
ATOM 5252 O O . ILE B 1 270 ? -11.672 51.875 24.156 1 95.56 270 ILE B O 1
ATOM 5256 N N . PRO B 1 271 ? -10.367 50.031 24.141 1 94.81 271 PRO B N 1
ATOM 5257 C CA . PRO B 1 271 ? -9.781 50.469 25.406 1 94.81 271 PRO B CA 1
ATOM 5258 C C . PRO B 1 271 ? -8.938 51.719 25.25 1 94.81 271 PRO B C 1
ATOM 5260 O O . PRO B 1 271 ? -8.297 51.938 24.219 1 94.81 271 PRO B O 1
ATOM 5263 N N . GLU B 1 272 ? -8.961 52.469 26.297 1 94.62 272 GLU B N 1
ATOM 5264 C CA . GLU B 1 272 ? -8.094 53.656 26.328 1 94.62 272 GLU B CA 1
ATOM 5265 C C . GLU B 1 272 ? -6.75 53.344 26.969 1 94.62 272 GLU B C 1
ATOM 5267 O O . GLU B 1 272 ? -6.699 52.906 28.125 1 94.62 272 GLU B O 1
ATOM 5272 N N . VAL B 1 273 ? -5.734 53.594 26.266 1 97.19 273 VAL B N 1
ATOM 5273 C CA . VAL B 1 273 ? -4.375 53.375 26.75 1 97.19 273 VAL B CA 1
ATOM 5274 C C . VAL B 1 273 ? -3.535 54.625 26.531 1 97.19 273 VAL B C 1
ATOM 5276 O O . VAL B 1 273 ? -3.477 55.125 25.406 1 97.19 273 VAL B O 1
ATOM 5279 N N . SER B 1 274 ? -2.934 55.094 27.562 1 96.69 274 SER B N 1
ATOM 5280 C CA . SER B 1 274 ? -2.127 56.281 27.422 1 96.69 274 SER B CA 1
ATOM 5281 C C . SER B 1 274 ? -0.828 56 26.672 1 96.69 274 SER B C 1
ATOM 5283 O O . SER B 1 274 ? -0.378 54.875 26.609 1 96.69 274 SER B O 1
ATOM 5285 N N . ASP B 1 275 ? -0.301 57.094 26.141 1 97.12 275 ASP B N 1
ATOM 5286 C CA . ASP B 1 275 ? 0.96 56.969 25.422 1 97.12 275 ASP B CA 1
ATOM 5287 C C . ASP B 1 275 ? 2.088 56.562 26.344 1 97.12 275 ASP B C 1
ATOM 5289 O O . ASP B 1 275 ? 3.004 55.844 25.938 1 97.12 275 ASP B O 1
ATOM 5293 N N . ARG B 1 276 ? 2.025 56.969 27.562 1 97.38 276 ARG B N 1
ATOM 5294 C CA . ARG B 1 276 ? 3.033 56.594 28.562 1 97.38 276 ARG B CA 1
ATOM 5295 C C . ARG B 1 276 ? 3.072 55.094 28.797 1 97.38 276 ARG B C 1
ATOM 5297 O O . ARG B 1 276 ? 4.148 54.5 28.938 1 97.38 276 ARG B O 1
ATOM 5304 N N . VAL B 1 277 ? 1.918 54.562 28.812 1 97.69 277 VAL B N 1
ATOM 5305 C CA . VAL B 1 277 ? 1.823 53.125 29.031 1 97.69 277 VAL B CA 1
ATOM 5306 C C . VAL B 1 277 ? 2.451 52.375 27.844 1 97.69 277 VAL B C 1
ATOM 5308 O O . VAL B 1 277 ? 3.201 51.406 28.031 1 97.69 277 VAL B O 1
ATOM 5311 N N . TRP B 1 278 ? 2.223 52.812 26.656 1 97.81 278 TRP B N 1
ATOM 5312 C CA . TRP B 1 278 ? 2.822 52.188 25.469 1 97.81 278 TRP B CA 1
ATOM 5313 C C . TRP B 1 278 ? 4.336 52.375 25.469 1 97.81 278 TRP B C 1
ATOM 5315 O O . TRP B 1 278 ? 5.078 51.5 25.047 1 97.81 278 TRP B O 1
ATOM 5325 N N . GLU B 1 279 ? 4.762 53.562 25.922 1 97.56 279 GLU B N 1
ATOM 5326 C CA . GLU B 1 279 ? 6.195 53.812 26.016 1 97.56 279 GLU B CA 1
ATOM 5327 C C . GLU B 1 279 ? 6.887 52.812 26.938 1 97.56 279 GLU B C 1
ATOM 5329 O O . GLU B 1 279 ? 7.945 52.281 26.609 1 97.56 279 GLU B O 1
ATOM 5334 N N . GLU B 1 280 ? 6.293 52.656 28.047 1 97.44 280 GLU B N 1
ATOM 5335 C CA . GLU B 1 280 ? 6.848 51.688 29.016 1 97.44 280 GLU B CA 1
ATOM 5336 C C . GLU B 1 280 ? 6.832 50.281 28.453 1 97.44 280 GLU B C 1
ATOM 5338 O O . GLU B 1 280 ? 7.789 49.531 28.625 1 97.44 280 GLU B O 1
ATOM 5343 N N . PHE B 1 281 ? 5.758 49.938 27.828 1 97.75 281 PHE B N 1
ATOM 5344 C CA . PHE B 1 281 ? 5.59 48.625 27.203 1 97.75 281 PHE B CA 1
ATOM 5345 C C . PHE B 1 281 ? 6.676 48.375 26.172 1 97.75 281 PHE B C 1
ATOM 5347 O O . PHE B 1 281 ? 7.309 47.312 26.156 1 97.75 281 PHE B O 1
ATOM 5354 N N . THR B 1 282 ? 6.914 49.344 25.312 1 97.19 282 THR B N 1
ATOM 5355 C CA . THR B 1 282 ? 7.883 49.219 24.234 1 97.19 282 THR B CA 1
ATOM 5356 C C . THR B 1 282 ? 9.312 49.219 24.781 1 97.19 282 THR B C 1
ATOM 5358 O O . THR B 1 282 ? 10.18 48.531 24.234 1 97.19 282 THR B O 1
ATOM 5361 N N . ARG B 1 283 ? 9.516 49.969 25.797 1 96.44 283 ARG B N 1
ATOM 5362 C CA . ARG B 1 283 ? 10.844 50 26.406 1 96.44 283 ARG B CA 1
ATOM 5363 C C . ARG B 1 283 ? 11.203 48.656 27.031 1 96.44 283 ARG B C 1
ATOM 5365 O O . ARG B 1 283 ? 12.352 48.219 26.938 1 96.44 283 ARG B O 1
ATOM 5372 N N . LYS B 1 284 ? 10.219 48.094 27.672 1 96.81 284 LYS B N 1
ATOM 5373 C CA . LYS B 1 284 ? 10.453 46.812 28.312 1 96.81 284 LYS B CA 1
ATOM 5374 C C . LYS B 1 284 ? 10.547 45.688 27.266 1 96.81 284 LYS B C 1
ATOM 5376 O O . LYS B 1 284 ? 11.352 44.781 27.422 1 96.81 284 LYS B O 1
ATOM 5381 N N . ASN B 1 285 ? 9.703 45.719 26.281 1 97.69 285 ASN B N 1
ATOM 5382 C CA . ASN B 1 285 ? 9.656 44.719 25.219 1 97.69 285 ASN B CA 1
ATOM 5383 C C . ASN B 1 285 ? 10.336 45.188 23.953 1 97.69 285 ASN B C 1
ATOM 5385 O O . ASN B 1 285 ? 9.672 45.438 22.938 1 97.69 285 ASN B O 1
ATOM 5389 N N . LEU B 1 286 ? 11.609 45.219 24.031 1 95.44 286 LEU B N 1
ATOM 5390 C CA . LEU B 1 286 ? 12.383 45.75 22.922 1 95.44 286 LEU B CA 1
ATOM 5391 C C . LEU B 1 286 ? 12.125 45 21.641 1 95.44 286 LEU B C 1
ATOM 5393 O O . LEU B 1 286 ? 12.234 43.75 21.625 1 95.44 286 LEU B O 1
ATOM 5397 N N . GLY B 1 287 ? 11.703 45.75 20.641 1 95.19 287 GLY B N 1
ATOM 5398 C CA . GLY B 1 287 ? 11.523 45.156 19.344 1 95.19 287 GLY B CA 1
ATOM 5399 C C . GLY B 1 287 ? 10.156 44.531 19.156 1 95.19 287 GLY B C 1
ATOM 5400 O O . GLY B 1 287 ? 9.883 43.875 18.141 1 95.19 287 GLY B O 1
ATOM 5401 N N . VAL B 1 288 ? 9.305 44.656 20.094 1 97.88 288 VAL B N 1
ATOM 5402 C CA . VAL B 1 288 ? 7.973 44.062 20.047 1 97.88 288 VAL B CA 1
ATOM 5403 C C . VAL B 1 288 ? 7.215 44.594 18.828 1 97.88 288 VAL B C 1
ATOM 5405 O O . VAL B 1 288 ? 7.34 45.75 18.453 1 97.88 288 VAL B O 1
ATOM 5408 N N . GLN B 1 289 ? 6.539 43.656 18.219 1 98.06 289 GLN B N 1
ATOM 5409 C CA . GLN B 1 289 ? 5.684 44 17.078 1 98.06 289 GLN B CA 1
ATOM 5410 C C . GLN B 1 289 ? 4.207 43.906 17.453 1 98.06 289 GLN B C 1
ATOM 5412 O O . GLN B 1 289 ? 3.721 42.875 17.891 1 98.06 289 GLN B O 1
ATOM 5417 N N . VAL B 1 290 ? 3.572 44.969 17.297 1 98.12 290 VAL B N 1
ATOM 5418 C CA . VAL B 1 290 ? 2.129 45 17.5 1 98.12 290 VAL B CA 1
ATOM 5419 C C . VAL B 1 290 ? 1.412 44.812 16.172 1 98.12 290 VAL B C 1
ATOM 5421 O O . VAL B 1 290 ? 1.619 45.625 15.242 1 98.12 290 VAL B O 1
ATOM 5424 N N . VAL B 1 291 ? 0.642 43.781 16.094 1 96.88 291 VAL B N 1
ATOM 5425 C CA . VAL B 1 291 ? -0.077 43.469 14.859 1 96.88 291 VAL B CA 1
ATOM 5426 C C . VAL B 1 291 ? -1.579 43.625 15.086 1 96.88 291 VAL B C 1
ATOM 5428 O O . VAL B 1 291 ? -2.146 43.031 16.016 1 96.88 291 VAL B O 1
ATOM 5431 N N . LEU B 1 292 ? -2.18 44.375 14.18 1 95.69 292 LEU B N 1
ATOM 5432 C CA . LEU B 1 292 ? -3.602 44.656 14.328 1 95.69 292 LEU B CA 1
ATOM 5433 C C . LEU B 1 292 ? -4.406 44.031 13.188 1 95.69 292 LEU B C 1
ATOM 5435 O O . LEU B 1 292 ? -4.008 44.125 12.023 1 95.69 292 LEU B O 1
ATOM 5439 N N . THR B 1 293 ? -5.391 43.375 13.539 1 93.12 293 THR B N 1
ATOM 5440 C CA . THR B 1 293 ? -6.43 42.969 12.602 1 93.12 293 THR B CA 1
ATOM 5441 C C . THR B 1 293 ? -7.758 43.625 12.938 1 93.12 293 THR B C 1
ATOM 5443 O O . THR B 1 293 ? -8.336 43.375 14 1 93.12 293 THR B O 1
ATOM 5446 N N . ILE B 1 294 ? -8.203 44.438 12.07 1 92.38 294 ILE B N 1
ATOM 5447 C CA . ILE B 1 294 ? -9.43 45.188 12.305 1 92.38 294 ILE B CA 1
ATOM 5448 C C . ILE B 1 294 ? -10.625 44.406 11.758 1 92.38 294 ILE B C 1
ATOM 5450 O O . ILE B 1 294 ? -10.828 44.344 10.547 1 92.38 294 ILE B O 1
ATOM 5454 N N . LEU B 1 295 ? -11.438 43.906 12.648 1 89.12 295 LEU B N 1
ATOM 5455 C CA . LEU B 1 295 ? -12.547 43.031 12.305 1 89.12 295 LEU B CA 1
ATOM 5456 C C . LEU B 1 295 ? -13.773 43.812 11.875 1 89.12 295 LEU B C 1
ATOM 5458 O O . LEU B 1 295 ? -14.445 43.469 10.906 1 89.12 295 LEU B O 1
ATOM 5462 N N . THR B 1 296 ? -14.031 44.844 12.656 1 87.44 296 THR B N 1
ATOM 5463 C CA . THR B 1 296 ? -15.234 45.625 12.43 1 87.44 296 THR B CA 1
ATOM 5464 C C . THR B 1 296 ? -14.867 47.094 12.148 1 87.44 296 THR B C 1
ATOM 5466 O O . THR B 1 296 ? -13.742 47.531 12.414 1 87.44 296 THR B O 1
ATOM 5469 N N . ARG B 1 297 ? -15.883 47.812 11.68 1 89.38 297 ARG B N 1
ATOM 5470 C CA . ARG B 1 297 ? -15.672 49.219 11.461 1 89.38 297 ARG B CA 1
ATOM 5471 C C . ARG B 1 297 ? -15.438 49.969 12.781 1 89.38 297 ARG B C 1
ATOM 5473 O O . ARG B 1 297 ? -16.203 49.812 13.727 1 89.38 297 ARG B O 1
ATOM 5480 N N . VAL B 1 298 ? -14.344 50.719 12.773 1 93.62 298 VAL B N 1
ATOM 5481 C CA . VAL B 1 298 ? -13.992 51.438 13.977 1 93.62 298 VAL B CA 1
ATOM 5482 C C . VAL B 1 298 ? -13.641 52.906 13.609 1 93.62 298 VAL B C 1
ATOM 5484 O O . VAL B 1 298 ? -12.758 53.125 12.773 1 93.62 298 VAL B O 1
ATOM 5487 N N . PRO B 1 299 ? -14.383 53.844 14.227 1 93.38 299 PRO B N 1
ATOM 5488 C CA . PRO B 1 299 ? -14.008 55.219 13.969 1 93.38 299 PRO B CA 1
ATOM 5489 C C . PRO B 1 299 ? -12.586 55.562 14.43 1 93.38 299 PRO B C 1
ATOM 5491 O O . PRO B 1 299 ? -12.133 55.031 15.453 1 93.38 299 PRO B O 1
ATOM 5494 N N . LEU B 1 300 ? -11.977 56.469 13.75 1 94.31 300 LEU B N 1
ATOM 5495 C CA . LEU B 1 300 ? -10.594 56.844 14.039 1 94.31 300 LEU B CA 1
ATOM 5496 C C . LEU B 1 300 ? -10.453 57.375 15.461 1 94.31 300 LEU B C 1
ATOM 5498 O O . LEU B 1 300 ? -9.469 57.094 16.141 1 94.31 300 LEU B O 1
ATOM 5502 N N . HIS B 1 301 ? -11.406 58.156 15.914 1 92.69 301 HIS B N 1
ATOM 5503 C CA . HIS B 1 301 ? -11.297 58.75 17.234 1 92.69 301 HIS B CA 1
ATOM 5504 C C . HIS B 1 301 ? -11.312 57.688 18.328 1 92.69 301 HIS B C 1
ATOM 5506 O O . HIS B 1 301 ? -10.711 57.875 19.391 1 92.69 301 HIS B O 1
ATOM 5512 N N . GLU B 1 302 ? -11.977 56.594 18.078 1 94.19 302 GLU B N 1
ATOM 5513 C CA . GLU B 1 302 ? -11.969 55.469 19.016 1 94.19 302 GLU B CA 1
ATOM 5514 C C . GLU B 1 302 ? -10.656 54.719 18.953 1 94.19 302 GLU B C 1
ATOM 5516 O O . GLU B 1 302 ? -10.055 54.406 20 1 94.19 302 GLU B O 1
ATOM 5521 N N . LEU B 1 303 ? -10.258 54.438 17.781 1 94.81 303 LEU B N 1
ATOM 5522 C CA . LEU B 1 303 ? -9.047 53.625 17.594 1 94.81 303 LEU B CA 1
ATOM 5523 C C . LEU B 1 303 ? -7.824 54.375 18.109 1 94.81 303 LEU B C 1
ATOM 5525 O O . LEU B 1 303 ? -6.883 53.781 18.609 1 94.81 303 LEU B O 1
ATOM 5529 N N . SER B 1 304 ? -7.852 55.688 17.953 1 94.44 304 SER B N 1
ATOM 5530 C CA . SER B 1 304 ? -6.723 56.531 18.375 1 94.44 304 SER B CA 1
ATOM 5531 C C . SER B 1 304 ? -6.586 56.531 19.891 1 94.44 304 SER B C 1
ATOM 5533 O O . SER B 1 304 ? -5.543 56.906 20.422 1 94.44 304 SER B O 1
ATOM 5535 N N . ASN B 1 305 ? -7.617 56.094 20.625 1 93.38 305 ASN B N 1
ATOM 5536 C CA . ASN B 1 305 ? -7.531 55.906 22.062 1 93.38 305 ASN B CA 1
ATOM 5537 C C . ASN B 1 305 ? -6.605 54.781 22.438 1 93.38 305 ASN B C 1
ATOM 5539 O O . ASN B 1 305 ? -6.062 54.75 23.547 1 93.38 305 ASN B O 1
ATOM 5543 N N . PHE B 1 306 ? -6.516 53.969 21.531 1 95.75 306 PHE B N 1
ATOM 5544 C CA . PHE B 1 306 ? -5.727 52.75 21.75 1 95.75 306 PHE B CA 1
ATOM 5545 C C . PHE B 1 306 ? -4.383 52.844 21.031 1 95.75 306 PHE B C 1
ATOM 5547 O O . PHE B 1 306 ? -3.34 52.562 21.609 1 95.75 306 PHE B O 1
ATOM 5554 N N . LEU B 1 307 ? -4.473 53.281 19.828 1 95.31 307 LEU B N 1
ATOM 5555 C CA . LEU B 1 307 ? -3.289 53.344 18.984 1 95.31 307 LEU B CA 1
ATOM 5556 C C . LEU B 1 307 ? -2.604 54.719 19.156 1 95.31 307 LEU B C 1
ATOM 5558 O O . LEU B 1 307 ? -2.709 55.562 18.281 1 95.31 307 LEU B O 1
ATOM 5562 N N . LYS B 1 308 ? -1.848 54.781 20.141 1 96.12 308 LYS B N 1
ATOM 5563 C CA . LYS B 1 308 ? -1.075 56 20.406 1 96.12 308 LYS B CA 1
ATOM 5564 C C . LYS B 1 308 ? 0.259 55.969 19.672 1 96.12 308 LYS B C 1
ATOM 5566 O O . LYS B 1 308 ? 0.691 54.938 19.188 1 96.12 308 LYS B O 1
ATOM 5571 N N . PRO B 1 309 ? 0.947 57.094 19.547 1 94.69 309 PRO B N 1
ATOM 5572 C CA . PRO B 1 309 ? 2.178 57.188 18.766 1 94.69 309 PRO B CA 1
ATOM 5573 C C . PRO B 1 309 ? 3.275 56.25 19.266 1 94.69 309 PRO B C 1
ATOM 5575 O O . PRO B 1 309 ? 4.105 55.781 18.469 1 94.69 309 PRO B O 1
ATOM 5578 N N . SER B 1 310 ? 3.309 55.938 20.516 1 96 310 SER B N 1
ATOM 5579 C CA . SER B 1 310 ? 4.363 55.125 21.078 1 96 310 SER B CA 1
ATOM 5580 C C . SER B 1 310 ? 4.09 53.625 20.828 1 96 310 SER B C 1
ATOM 5582 O O . SER B 1 310 ? 4.949 52.781 21.094 1 96 310 SER B O 1
ATOM 5584 N N . CYS B 1 311 ? 2.896 53.281 20.391 1 96.94 311 CYS B N 1
ATOM 5585 C CA . CYS B 1 311 ? 2.576 51.906 20.047 1 96.94 311 CYS B CA 1
ATOM 5586 C C . CYS B 1 311 ? 3.342 51.469 18.812 1 96.94 311 CYS B C 1
ATOM 5588 O O . CYS B 1 311 ? 3.217 52.062 17.75 1 96.94 311 CYS B O 1
ATOM 5590 N N . PRO B 1 312 ? 4.125 50.5 18.938 1 97 312 PRO B N 1
ATOM 5591 C CA . PRO B 1 312 ? 4.922 50.062 17.781 1 97 312 PRO B CA 1
ATOM 5592 C C . PRO B 1 312 ? 4.129 49.219 16.797 1 97 312 PRO B C 1
ATOM 5594 O O . PRO B 1 312 ? 4.418 48.031 16.641 1 97 312 PRO B O 1
ATOM 5597 N N . VAL B 1 313 ? 3.303 49.781 16 1 98 313 VAL B N 1
ATOM 5598 C CA . VAL B 1 313 ? 2.461 49.062 15.039 1 98 313 VAL B CA 1
ATOM 5599 C C . VAL B 1 313 ? 3.316 48.562 13.891 1 98 313 VAL B C 1
ATOM 5601 O O . VAL B 1 313 ? 3.955 49.344 13.18 1 98 313 VAL B O 1
ATOM 5604 N N . HIS B 1 314 ? 3.303 47.281 13.805 1 97.94 314 HIS B N 1
ATOM 5605 C CA . HIS B 1 314 ? 4.129 46.625 12.789 1 97.94 314 HIS B CA 1
ATOM 5606 C C . HIS B 1 314 ? 3.299 46.219 11.57 1 97.94 314 HIS B C 1
ATOM 5608 O O . HIS B 1 314 ? 3.795 46.25 10.445 1 97.94 314 HIS B O 1
ATOM 5614 N N . ALA B 1 315 ? 2.121 45.844 11.836 1 96.88 315 ALA B N 1
ATOM 5615 C CA . ALA B 1 315 ? 1.244 45.406 10.758 1 96.88 315 ALA B CA 1
ATOM 5616 C C . ALA B 1 315 ? -0.211 45.75 11.047 1 96.88 315 ALA B C 1
ATOM 5618 O O . ALA B 1 315 ? -0.647 45.719 12.203 1 96.88 315 ALA B O 1
ATOM 5619 N N . VAL B 1 316 ? -0.938 46.062 9.961 1 95.19 316 VAL B N 1
ATOM 5620 C CA . VAL B 1 316 ? -2.367 46.312 10.078 1 95.19 316 VAL B CA 1
ATOM 5621 C C . VAL B 1 316 ? -3.117 45.625 8.938 1 95.19 316 VAL B C 1
ATOM 5623 O O . VAL B 1 316 ? -2.746 45.781 7.77 1 95.19 316 VAL B O 1
ATOM 5626 N N . THR B 1 317 ? -4.043 44.875 9.312 1 92.31 317 THR B N 1
ATOM 5627 C CA . THR B 1 317 ? -4.918 44.219 8.344 1 92.31 317 THR B CA 1
ATOM 5628 C C . THR B 1 317 ? -6.367 44.656 8.531 1 92.31 317 THR B C 1
ATOM 5630 O O . THR B 1 317 ? -6.926 44.5 9.617 1 92.31 317 THR B O 1
ATOM 5633 N N . PHE B 1 318 ? -6.977 45.188 7.48 1 90.56 318 PHE B N 1
ATOM 5634 C CA . PHE B 1 318 ? -8.391 45.531 7.484 1 90.56 318 PHE B CA 1
ATOM 5635 C C . PHE B 1 318 ? -9.227 44.438 6.84 1 90.56 318 PHE B C 1
ATOM 5637 O O . PHE B 1 318 ? -9.086 44.156 5.645 1 90.56 318 PHE B O 1
ATOM 5644 N N . MET B 1 319 ? -10.094 43.844 7.633 1 88.12 319 MET B N 1
ATOM 5645 C CA . MET B 1 319 ? -10.945 42.781 7.125 1 88.12 319 MET B CA 1
ATOM 5646 C C . MET B 1 319 ? -12.086 43.344 6.285 1 88.12 319 MET B C 1
ATOM 5648 O O . MET B 1 319 ? -12.242 44.562 6.176 1 88.12 319 MET B O 1
ATOM 5652 N N . ALA B 1 320 ? -12.875 42.625 5.707 1 80.25 320 ALA B N 1
ATOM 5653 C CA . ALA B 1 320 ? -13.867 42.969 4.699 1 80.25 320 ALA B CA 1
ATOM 5654 C C . ALA B 1 320 ? -14.898 43.938 5.262 1 80.25 320 ALA B C 1
ATOM 5656 O O . ALA B 1 320 ? -15.383 44.812 4.555 1 80.25 320 ALA B O 1
ATOM 5657 N N . PHE B 1 321 ? -15.164 43.812 6.543 1 79.81 321 PHE B N 1
ATOM 5658 C CA . PHE B 1 321 ? -16.25 44.594 7.09 1 79.81 321 PHE B CA 1
ATOM 5659 C C . PHE B 1 321 ? -15.727 45.75 7.906 1 79.81 321 PHE B C 1
ATOM 5661 O O . PHE B 1 321 ? -16.5 46.5 8.539 1 79.81 321 PHE B O 1
ATOM 5668 N N . SER B 1 322 ? -14.508 46.031 7.926 1 83.38 322 SER B N 1
ATOM 5669 C CA . SER B 1 322 ? -13.906 47.062 8.781 1 83.38 322 SER B CA 1
ATOM 5670 C C . SER B 1 322 ? -13.977 48.438 8.125 1 83.38 322 SER B C 1
ATOM 5672 O O . SER B 1 322 ? -13.93 49.469 8.812 1 83.38 322 SER B O 1
ATOM 5674 N N . ASP B 1 323 ? -14.172 48.562 6.824 1 79.06 323 ASP B N 1
ATOM 5675 C CA . ASP B 1 323 ? -14.242 49.812 6.074 1 79.06 323 ASP B CA 1
ATOM 5676 C C . ASP B 1 323 ? -13.031 50.688 6.359 1 79.06 323 ASP B C 1
ATOM 5678 O O . ASP B 1 323 ? -13.031 51.469 7.309 1 79.06 323 ASP B O 1
ATOM 5682 N N . CYS B 1 324 ? -11.977 50.625 5.801 1 85.69 324 CYS B N 1
ATOM 5683 C CA . CYS B 1 324 ? -10.773 51.469 5.91 1 85.69 324 CYS B CA 1
ATOM 5684 C C . CYS B 1 324 ? -10.938 52.75 5.129 1 85.69 324 CYS B C 1
ATOM 5686 O O . CYS B 1 324 ? -11.055 52.75 3.9 1 85.69 324 CYS B O 1
ATOM 5688 N N . ASP B 1 325 ? -11.023 53.906 5.852 1 87.5 325 ASP B N 1
ATOM 5689 C CA . ASP B 1 325 ? -11.234 55.188 5.152 1 87.5 325 ASP B CA 1
ATOM 5690 C C . ASP B 1 325 ? -9.938 55.969 5.035 1 87.5 325 ASP B C 1
ATOM 5692 O O . ASP B 1 325 ? -8.891 55.531 5.52 1 87.5 325 ASP B O 1
ATOM 5696 N N . SER B 1 326 ? -10.062 57.156 4.379 1 89.56 326 SER B N 1
ATOM 5697 C CA . SER B 1 326 ? -8.898 57.969 4.07 1 89.56 326 SER B CA 1
ATOM 5698 C C . SER B 1 326 ? -8.227 58.469 5.344 1 89.56 326 SER B C 1
ATOM 5700 O O . SER B 1 326 ? -7 58.469 5.445 1 89.56 326 SER B O 1
ATOM 5702 N N . ASN B 1 327 ? -9 58.938 6.312 1 91.62 327 ASN B N 1
ATOM 5703 C CA . ASN B 1 327 ? -8.453 59.469 7.559 1 91.62 327 ASN B CA 1
ATOM 5704 C C . ASN B 1 327 ? -7.664 58.406 8.32 1 91.62 327 ASN B C 1
ATOM 5706 O O . ASN B 1 327 ? -6.645 58.719 8.938 1 91.62 327 ASN B O 1
ATOM 5710 N N . MET B 1 328 ? -8.133 57.25 8.227 1 92.69 328 MET B N 1
ATOM 5711 C CA . MET B 1 328 ? -7.473 56.125 8.898 1 92.69 328 MET B CA 1
ATOM 5712 C C . MET B 1 328 ? -6.094 55.875 8.305 1 92.69 328 MET B C 1
ATOM 5714 O O . MET B 1 328 ? -5.109 55.719 9.031 1 92.69 328 MET B O 1
ATOM 5718 N N . VAL B 1 329 ? -6.031 55.875 7.027 1 92.94 329 VAL B N 1
ATOM 5719 C CA . VAL B 1 329 ? -4.777 55.594 6.336 1 92.94 329 VAL B CA 1
ATOM 5720 C C . VAL B 1 329 ? -3.781 56.719 6.605 1 92.94 329 VAL B C 1
ATOM 5722 O O . VAL B 1 329 ? -2.598 56.469 6.84 1 92.94 329 VAL B O 1
ATOM 5725 N N . LEU B 1 330 ? -4.277 57.875 6.543 1 93.88 330 LEU B N 1
ATOM 5726 C CA . LEU B 1 330 ? -3.42 59.031 6.809 1 93.88 330 LEU B CA 1
ATOM 5727 C C . LEU B 1 330 ? -2.865 58.969 8.227 1 93.88 330 LEU B C 1
ATOM 5729 O O . LEU B 1 330 ? -1.689 59.281 8.453 1 93.88 330 LEU B O 1
ATOM 5733 N N . TYR B 1 331 ? -3.721 58.656 9.102 1 94.88 331 TYR B N 1
ATOM 5734 C CA . TYR B 1 331 ? -3.311 58.531 10.5 1 94.88 331 TYR B CA 1
ATOM 5735 C C . TYR B 1 331 ? -2.213 57.5 10.664 1 94.88 331 TYR B C 1
ATOM 5737 O O . TYR B 1 331 ? -1.202 57.75 11.328 1 94.88 331 TYR B O 1
ATOM 5745 N N . LEU B 1 332 ? -2.381 56.344 10.117 1 95.19 332 LEU B N 1
ATOM 5746 C CA . LEU B 1 332 ? -1.409 55.25 10.211 1 95.19 332 LEU B CA 1
ATOM 5747 C C . LEU B 1 332 ? -0.075 55.656 9.594 1 95.19 332 LEU B C 1
ATOM 5749 O O . LEU B 1 332 ? 0.986 55.344 10.141 1 95.19 332 LEU B O 1
ATOM 5753 N N . THR B 1 333 ? -0.208 56.375 8.516 1 94.94 333 THR B N 1
ATOM 5754 C CA . THR B 1 333 ? 0.99 56.844 7.82 1 94.94 333 THR B CA 1
ATOM 5755 C C . THR B 1 333 ? 1.766 57.844 8.68 1 94.94 333 THR B C 1
ATOM 5757 O O . THR B 1 333 ? 2.994 57.75 8.766 1 94.94 333 THR B O 1
ATOM 5760 N N . GLU B 1 334 ? 1.052 58.719 9.242 1 94.75 334 GLU B N 1
ATOM 5761 C CA . GLU B 1 334 ? 1.682 59.781 10.016 1 94.75 334 GLU B CA 1
ATOM 5762 C C . GLU B 1 334 ? 2.281 59.25 11.312 1 94.75 334 GLU B C 1
ATOM 5764 O O . GLU B 1 334 ? 3.357 59.656 11.734 1 94.75 334 GLU B O 1
ATOM 5769 N N . ARG B 1 335 ? 1.67 58.312 11.898 1 94.69 335 ARG B N 1
ATOM 5770 C CA . ARG B 1 335 ? 2.051 57.938 13.25 1 94.69 335 ARG B CA 1
ATOM 5771 C C . ARG B 1 335 ? 3.006 56.75 13.219 1 94.69 335 ARG B C 1
ATOM 5773 O O . ARG B 1 335 ? 3.824 56.562 14.125 1 94.69 335 ARG B O 1
ATOM 5780 N N . TYR B 1 336 ? 2.887 55.906 12.18 1 96.62 336 TYR B N 1
ATOM 5781 C CA . TYR B 1 336 ? 3.602 54.625 12.258 1 96.62 336 TYR B CA 1
ATOM 5782 C C . TYR B 1 336 ? 4.449 54.406 11.008 1 96.62 336 TYR B C 1
ATOM 5784 O O . TYR B 1 336 ? 4.746 53.25 10.648 1 96.62 336 TYR B O 1
ATOM 5792 N N . ARG B 1 337 ? 4.816 55.375 10.336 1 92.94 337 ARG B N 1
ATOM 5793 C CA . ARG B 1 337 ? 5.582 55.312 9.094 1 92.94 337 ARG B CA 1
ATOM 5794 C C . ARG B 1 337 ? 6.891 54.562 9.297 1 92.94 337 ARG B C 1
ATOM 5796 O O . ARG B 1 337 ? 7.359 53.844 8.398 1 92.94 337 ARG B O 1
ATOM 5803 N N . HIS B 1 338 ? 7.441 54.562 10.516 1 93.5 338 HIS B N 1
ATOM 5804 C CA . HIS B 1 338 ? 8.75 53.969 10.742 1 93.5 338 HIS B CA 1
ATOM 5805 C C . HIS B 1 338 ? 8.609 52.531 11.25 1 93.5 338 HIS B C 1
ATOM 5807 O O . HIS B 1 338 ? 9.555 51.75 11.18 1 93.5 338 HIS B O 1
ATOM 5813 N N . THR B 1 339 ? 7.473 52.156 11.773 1 95.62 339 THR B N 1
ATOM 5814 C CA . THR B 1 339 ? 7.312 50.812 12.352 1 95.62 339 THR B CA 1
ATOM 5815 C C . THR B 1 339 ? 6.449 49.938 11.453 1 95.62 339 THR B C 1
ATOM 5817 O O . THR B 1 339 ? 6.555 48.719 11.492 1 95.62 339 THR B O 1
ATOM 5820 N N . LEU B 1 340 ? 5.645 50.5 10.625 1 96.56 340 LEU B N 1
ATOM 5821 C CA . LEU B 1 340 ? 4.691 49.75 9.812 1 96.56 340 LEU B CA 1
ATOM 5822 C C . LEU B 1 340 ? 5.402 48.969 8.703 1 96.56 340 LEU B C 1
ATOM 5824 O O . LEU B 1 340 ? 6.055 49.562 7.848 1 96.56 340 LEU B O 1
ATOM 5828 N N . ALA B 1 341 ? 5.301 47.75 8.734 1 96.75 341 ALA B N 1
ATOM 5829 C CA . ALA B 1 341 ? 5.961 46.906 7.746 1 96.75 341 ALA B CA 1
ATOM 5830 C C . ALA B 1 341 ? 4.941 46.188 6.859 1 96.75 341 ALA B C 1
ATOM 5832 O O . ALA B 1 341 ? 5.266 45.75 5.746 1 96.75 341 ALA B O 1
ATOM 5833 N N . CYS B 1 342 ? 3.727 46.062 7.359 1 96.12 342 CYS B N 1
ATOM 5834 C CA . CYS B 1 342 ? 2.699 45.344 6.605 1 96.12 342 CYS B CA 1
ATOM 5835 C C . CYS B 1 342 ? 1.375 46.125 6.645 1 96.12 342 CYS B C 1
ATOM 5837 O O . CYS B 1 342 ? 0.952 46.562 7.703 1 96.12 342 CYS B O 1
ATOM 5839 N N . PHE B 1 343 ? 0.784 46.25 5.48 1 94.44 343 PHE B N 1
ATOM 5840 C CA . PHE B 1 343 ? -0.535 46.844 5.344 1 94.44 343 PHE B CA 1
ATOM 5841 C C . PHE B 1 343 ? -1.399 46.062 4.371 1 94.44 343 PHE B C 1
ATOM 5843 O O . PHE B 1 343 ? -1.055 45.906 3.197 1 94.44 343 PHE B O 1
ATOM 5850 N N . GLU B 1 344 ? -2.492 45.5 4.957 1 90.94 344 GLU B N 1
ATOM 5851 C CA . GLU B 1 344 ? -3.424 44.75 4.129 1 90.94 344 GLU B CA 1
ATOM 5852 C C . GLU B 1 344 ? -4.848 45.281 4.285 1 90.94 344 GLU B C 1
ATOM 5854 O O . GLU B 1 344 ? -5.273 45.625 5.391 1 90.94 344 GLU B O 1
ATOM 5859 N N . CYS B 1 345 ? -5.523 45.312 3.141 1 89.06 345 CYS B N 1
ATOM 5860 C CA . CYS B 1 345 ? -6.914 45.75 3.156 1 89.06 345 CYS B CA 1
ATOM 5861 C C . CYS B 1 345 ? -7.777 44.844 2.273 1 89.06 345 CYS B C 1
ATOM 5863 O O . CYS B 1 345 ? -7.543 44.75 1.067 1 89.06 345 CYS B O 1
ATOM 5865 N N . TYR B 1 346 ? -8.789 44.25 2.881 1 83.12 346 TYR B N 1
ATOM 5866 C CA . TYR B 1 346 ? -9.664 43.344 2.16 1 83.12 346 TYR B CA 1
ATOM 5867 C C . TYR B 1 346 ? -11.047 43.938 1.951 1 83.12 346 TYR B C 1
ATOM 5869 O O . TYR B 1 346 ? -11.969 43.25 1.507 1 83.12 346 TYR B O 1
ATOM 5877 N N . GLY B 1 347 ? -11.156 45.156 2.127 1 75.5 347 GLY B N 1
ATOM 5878 C CA . GLY B 1 347 ? -12.43 45.844 1.932 1 75.5 347 GLY B CA 1
ATOM 5879 C C . GLY B 1 347 ? -12.711 46.156 0.478 1 75.5 347 GLY B C 1
ATOM 5880 O O . GLY B 1 347 ? -11.789 46.25 -0.334 1 75.5 347 GLY B O 1
ATOM 5881 N N . GLU B 1 348 ? -13.914 46.062 -0.081 1 66.19 348 GLU B N 1
ATOM 5882 C CA . GLU B 1 348 ? -14.32 46.219 -1.474 1 66.19 348 GLU B CA 1
ATOM 5883 C C . GLU B 1 348 ? -14.023 47.625 -1.979 1 66.19 348 GLU B C 1
ATOM 5885 O O . GLU B 1 348 ? -13.594 47.812 -3.119 1 66.19 348 GLU B O 1
ATOM 5890 N N . GLU B 1 349 ? -14.602 48.75 -1.453 1 59.72 349 GLU B N 1
ATOM 5891 C CA . GLU B 1 349 ? -14.68 50.062 -2.105 1 59.72 349 GLU B CA 1
ATOM 5892 C C . GLU B 1 349 ? -13.625 51.031 -1.552 1 59.72 349 GLU B C 1
ATOM 5894 O O . GLU B 1 349 ? -13.898 51.781 -0.615 1 59.72 349 GLU B O 1
ATOM 5899 N N . VAL B 1 350 ? -12.383 50.688 -1.818 1 61.84 350 VAL B N 1
ATOM 5900 C CA . VAL B 1 350 ? -11.484 51.625 -1.152 1 61.84 350 VAL B CA 1
ATOM 5901 C C . VAL B 1 350 ? -11.008 52.656 -2.146 1 61.84 350 VAL B C 1
ATOM 5903 O O . VAL B 1 350 ? -10.328 52.344 -3.121 1 61.84 350 VAL B O 1
ATOM 5906 N N . ASP B 1 351 ? -11.797 53.812 -2.297 1 70.25 351 ASP B N 1
ATOM 5907 C CA . ASP B 1 351 ? -11.297 54.938 -3.055 1 70.25 351 ASP B CA 1
ATOM 5908 C C . ASP B 1 351 ? -10.172 55.656 -2.307 1 70.25 351 ASP B C 1
ATOM 5910 O O . ASP B 1 351 ? -10.336 56.781 -1.839 1 70.25 351 ASP B O 1
ATOM 5914 N N . LEU B 1 352 ? -9.117 54.969 -2.055 1 80.25 352 LEU B N 1
ATOM 5915 C CA . LEU B 1 352 ? -8.023 55.469 -1.227 1 80.25 352 LEU B CA 1
ATOM 5916 C C . LEU B 1 352 ? -6.746 55.625 -2.051 1 80.25 352 LEU B C 1
ATOM 5918 O O . LEU B 1 352 ? -5.641 55.5 -1.519 1 80.25 352 LEU B O 1
ATOM 5922 N N . GLY B 1 353 ? -6.941 56.031 -3.242 1 80.69 353 GLY B N 1
ATOM 5923 C CA . GLY B 1 353 ? -5.805 56.031 -4.148 1 80.69 353 GLY B CA 1
ATOM 5924 C C . GLY B 1 353 ? -4.66 56.906 -3.668 1 80.69 353 GLY B C 1
ATOM 5925 O O . GLY B 1 353 ? -3.551 56.406 -3.449 1 80.69 353 GLY B O 1
ATOM 5926 N N . ASN B 1 354 ? -4.891 58.188 -3.326 1 86.94 354 ASN B N 1
ATOM 5927 C CA . ASN B 1 354 ? -3.836 59.094 -2.938 1 86.94 354 ASN B CA 1
ATOM 5928 C C . ASN B 1 354 ? -3.254 58.75 -1.571 1 86.94 354 ASN B C 1
ATOM 5930 O O . ASN B 1 354 ? -2.043 58.844 -1.364 1 86.94 354 ASN B O 1
ATOM 5934 N N . GLU B 1 355 ? -4.023 58.344 -0.736 1 90.06 355 GLU B N 1
ATOM 5935 C CA . GLU B 1 355 ? -3.596 58.031 0.623 1 90.06 355 GLU B CA 1
ATOM 5936 C C . GLU B 1 355 ? -2.723 56.781 0.647 1 90.06 355 GLU B C 1
ATOM 5938 O O . GLU B 1 355 ? -1.745 56.719 1.395 1 90.06 355 GLU B O 1
ATOM 5943 N N . LEU B 1 356 ? -3.025 55.875 -0.194 1 89.31 356 LEU B N 1
ATOM 5944 C CA . LEU B 1 356 ? -2.268 54.625 -0.24 1 89.31 356 LEU B CA 1
ATOM 5945 C C . LEU B 1 356 ? -0.893 54.844 -0.86 1 89.31 356 LEU B C 1
ATOM 5947 O O . LEU B 1 356 ? 0.091 54.25 -0.435 1 89.31 356 LEU B O 1
ATOM 5951 N N . VAL B 1 357 ? -0.944 55.688 -1.86 1 89.75 357 VAL B N 1
ATOM 5952 C CA . VAL B 1 357 ? 0.335 56.031 -2.471 1 89.75 357 VAL B CA 1
ATOM 5953 C C . VAL B 1 357 ? 1.232 56.719 -1.439 1 89.75 357 VAL B C 1
ATOM 5955 O O . VAL B 1 357 ? 2.42 56.406 -1.338 1 89.75 357 VAL B O 1
ATOM 5958 N N . SER B 1 358 ? 0.654 57.656 -0.717 1 91.94 358 SER B N 1
ATOM 5959 C CA . SER B 1 358 ? 1.393 58.375 0.332 1 91.94 358 SER B CA 1
ATOM 5960 C C . SER B 1 358 ? 1.917 57.375 1.379 1 91.94 358 SER B C 1
ATOM 5962 O O . SER B 1 358 ? 3.037 57.531 1.87 1 91.94 358 SER B O 1
ATOM 5964 N N . LEU B 1 359 ? 1.157 56.438 1.764 1 93 359 LEU B N 1
ATOM 5965 C CA . LEU B 1 359 ? 1.545 55.406 2.742 1 93 359 LEU B CA 1
ATOM 5966 C C . LEU B 1 359 ? 2.783 54.656 2.277 1 93 359 LEU B C 1
ATOM 5968 O O . LEU B 1 359 ? 3.74 54.5 3.039 1 93 359 LEU B O 1
ATOM 5972 N N . VAL B 1 360 ? 2.793 54.219 1.046 1 92.12 360 VAL B N 1
ATOM 5973 C CA . VAL B 1 360 ? 3.896 53.438 0.499 1 92.12 360 VAL B CA 1
ATOM 5974 C C . VAL B 1 360 ? 5.148 54.312 0.395 1 92.12 360 VAL B C 1
ATOM 5976 O O . VAL B 1 360 ? 6.25 53.875 0.713 1 92.12 360 VAL B O 1
ATOM 5979 N N . GLU B 1 361 ? 4.973 55.562 0.041 1 93.31 361 GLU B N 1
ATOM 5980 C CA . GLU B 1 361 ? 6.098 56.469 -0.173 1 93.31 361 GLU B CA 1
ATOM 5981 C C . GLU B 1 361 ? 6.75 56.844 1.15 1 93.31 361 GLU B C 1
ATOM 5983 O O . GLU B 1 361 ? 7.969 57 1.226 1 93.31 361 GLU B O 1
ATOM 5988 N N . LYS B 1 362 ? 5.957 57 2.125 1 94.88 362 LYS B N 1
ATOM 5989 C CA . LYS B 1 362 ? 6.445 57.562 3.385 1 94.88 362 LYS B CA 1
ATOM 5990 C C . LYS B 1 362 ? 6.84 56.438 4.355 1 94.88 362 LYS B C 1
ATOM 5992 O O . LYS B 1 362 ? 7.371 56.719 5.434 1 94.88 362 LYS B O 1
ATOM 5997 N N . SER B 1 363 ? 6.566 55.25 4.078 1 93.94 363 SER B N 1
ATOM 5998 C CA . SER B 1 363 ? 6.859 54.156 4.973 1 93.94 363 SER B CA 1
ATOM 5999 C C . SER B 1 363 ? 7.996 53.281 4.426 1 93.94 363 SER B C 1
ATOM 6001 O O . SER B 1 363 ? 7.754 52.25 3.787 1 93.94 363 SER B O 1
ATOM 6003 N N . PRO B 1 364 ? 9.133 53.531 4.742 1 93.38 364 PRO B N 1
ATOM 6004 C CA . PRO B 1 364 ? 10.289 52.844 4.156 1 93.38 364 PRO B CA 1
ATOM 6005 C C . PRO B 1 364 ? 10.383 51.375 4.566 1 93.38 364 PRO B C 1
ATOM 6007 O O . PRO B 1 364 ? 11 50.562 3.865 1 93.38 364 PRO B O 1
ATOM 6010 N N . ASN B 1 365 ? 9.805 51.062 5.625 1 93.44 365 ASN B N 1
ATOM 6011 C CA . ASN B 1 365 ? 9.922 49.688 6.117 1 93.44 365 ASN B CA 1
ATOM 6012 C C . ASN B 1 365 ? 8.773 48.812 5.629 1 93.44 365 ASN B C 1
ATOM 6014 O O . ASN B 1 365 ? 8.68 47.656 5.988 1 93.44 365 ASN B O 1
ATOM 6018 N N . LEU B 1 366 ? 7.906 49.375 4.895 1 92.69 366 LEU B N 1
ATOM 6019 C CA . LEU B 1 366 ? 6.758 48.625 4.387 1 92.69 366 LEU B CA 1
ATOM 6020 C C . LEU B 1 366 ? 7.195 47.562 3.396 1 92.69 366 LEU B C 1
ATOM 6022 O O . LEU B 1 366 ? 7.738 47.875 2.336 1 92.69 366 LEU B O 1
ATOM 6026 N N . ILE B 1 367 ? 7.008 46.344 3.768 1 92 367 ILE B N 1
ATOM 6027 C CA . ILE B 1 367 ? 7.48 45.219 2.938 1 92 367 ILE B CA 1
ATOM 6028 C C . ILE B 1 367 ? 6.293 44.5 2.311 1 92 367 ILE B C 1
ATOM 6030 O O . ILE B 1 367 ? 6.402 43.969 1.215 1 92 367 ILE B O 1
ATOM 6034 N N . ASN B 1 368 ? 5.23 44.438 3.006 1 91.75 368 ASN B N 1
ATOM 6035 C CA . ASN B 1 368 ? 4.039 43.781 2.504 1 91.75 368 ASN B CA 1
ATOM 6036 C C . ASN B 1 368 ? 2.869 44.75 2.359 1 91.75 368 ASN B C 1
ATOM 6038 O O . ASN B 1 368 ? 2.453 45.375 3.334 1 91.75 368 ASN B O 1
ATOM 6042 N N . PHE B 1 369 ? 2.451 44.844 1.154 1 90 369 PHE B N 1
ATOM 6043 C CA . PHE B 1 369 ? 1.351 45.75 0.833 1 90 369 PHE B CA 1
ATOM 6044 C C . PHE B 1 369 ? 0.314 45.062 -0.038 1 90 369 PHE B C 1
ATOM 6046 O O . PHE B 1 369 ? 0.629 44.594 -1.138 1 90 369 PHE B O 1
ATOM 6053 N N . TYR B 1 370 ? -0.98 44.875 0.553 1 87.38 370 TYR B N 1
ATOM 6054 C CA . TYR B 1 370 ? -2.025 44.188 -0.191 1 87.38 370 TYR B CA 1
ATOM 6055 C C . TYR B 1 370 ? -3.344 44.938 -0.114 1 87.38 370 TYR B C 1
ATOM 6057 O O . TYR B 1 370 ? -3.756 45.375 0.964 1 87.38 370 TYR B O 1
ATOM 6065 N N . ILE B 1 371 ? -4.004 45.156 -1.34 1 84.44 371 ILE B N 1
ATOM 6066 C CA . ILE B 1 371 ? -5.344 45.719 -1.425 1 84.44 371 ILE B CA 1
ATOM 6067 C C . ILE B 1 371 ? -6.227 44.844 -2.301 1 84.44 371 ILE B C 1
ATOM 6069 O O . ILE B 1 371 ? -5.875 44.531 -3.443 1 84.44 371 ILE B O 1
ATOM 6073 N N . MET B 1 372 ? -7.398 44.219 -1.632 1 76.5 372 MET B N 1
ATOM 6074 C CA . MET B 1 372 ? -8.32 43.375 -2.416 1 76.5 372 MET B CA 1
ATOM 6075 C C . MET B 1 372 ? -8.922 44.188 -3.562 1 76.5 372 MET B C 1
ATOM 6077 O O . MET B 1 372 ? -9.359 45.312 -3.367 1 76.5 372 MET B O 1
ATOM 6081 N N . GLY B 1 373 ? -9.242 43.625 -4.746 1 61.12 373 GLY B N 1
ATOM 6082 C CA . GLY B 1 373 ? -9.664 44.188 -6.012 1 61.12 373 GLY B CA 1
ATOM 6083 C C . GLY B 1 373 ? -8.508 44.75 -6.82 1 61.12 373 GLY B C 1
ATOM 6084 O O . GLY B 1 373 ? -8.625 44.938 -8.039 1 61.12 373 GLY B O 1
ATOM 6085 N N . LYS B 1 374 ? -7.598 45.5 -6.266 1 51.94 374 LYS B N 1
ATOM 6086 C CA . LYS B 1 374 ? -6.449 45.938 -7.035 1 51.94 374 LYS B CA 1
ATOM 6087 C C . LYS B 1 374 ? -5.191 45.156 -6.672 1 51.94 374 LYS B C 1
ATOM 6089 O O . LYS B 1 374 ? -4.734 45.219 -5.527 1 51.94 374 LYS B O 1
ATOM 6094 N N . SER B 1 375 ? -5.051 43.875 -6.941 1 45.97 375 SER B N 1
ATOM 6095 C CA . SER B 1 375 ? -3.84 43.125 -6.605 1 45.97 375 SER B CA 1
ATOM 6096 C C . SER B 1 375 ? -2.586 43.906 -7.004 1 45.97 375 SER B C 1
ATOM 6098 O O . SER B 1 375 ? -2.344 44.125 -8.195 1 45.97 375 SER B O 1
ATOM 6100 N N . VAL B 1 376 ? -2.26 44.938 -6.465 1 41.25 376 VAL B N 1
ATOM 6101 C CA . VAL B 1 376 ? -0.938 45.406 -6.867 1 41.25 376 VAL B CA 1
ATOM 6102 C C . VAL B 1 376 ? 0.128 44.406 -6.406 1 41.25 376 VAL B C 1
ATOM 6104 O O . VAL B 1 376 ? 0.227 44.125 -5.215 1 41.25 376 VAL B O 1
ATOM 6107 N N . ALA B 1 377 ? 0.614 43.438 -7.195 1 37.75 377 ALA B N 1
ATOM 6108 C CA . ALA B 1 377 ? 1.721 42.469 -7.145 1 37.75 377 ALA B CA 1
ATOM 6109 C C . ALA B 1 377 ? 2.9 43.062 -6.363 1 37.75 377 ALA B C 1
ATOM 6111 O O . ALA B 1 377 ? 3.041 44.281 -6.246 1 37.75 377 ALA B O 1
ATOM 6112 N N . GLU B 1 378 ? 3.82 42.156 -5.773 1 38.69 378 GLU B N 1
ATOM 6113 C CA . GLU B 1 378 ? 5.172 42.188 -5.227 1 38.69 378 GLU B CA 1
ATOM 6114 C C . GLU B 1 378 ? 6.055 43.156 -5.992 1 38.69 378 GLU B C 1
ATOM 6116 O O . GLU B 1 378 ? 6.191 43.062 -7.211 1 38.69 378 GLU B O 1
ATOM 6121 N N . THR B 1 379 ? 6.125 44.375 -5.656 1 32.31 379 THR B N 1
ATOM 6122 C CA . THR B 1 379 ? 7.254 45.125 -6.18 1 32.31 379 THR B CA 1
ATOM 6123 C C . THR B 1 379 ? 8.539 44.312 -6.09 1 32.31 379 THR B C 1
ATOM 6125 O O . THR B 1 379 ? 8.875 43.781 -5.031 1 32.31 379 THR B O 1
ATOM 6128 N N . SER B 1 380 ? 9.047 43.719 -7.18 1 30.22 380 SER B N 1
ATOM 6129 C CA . SER B 1 380 ? 10.406 43.281 -7.496 1 30.22 380 SER B CA 1
ATOM 6130 C C . SER B 1 380 ? 11.445 44.219 -6.891 1 30.22 380 SER B C 1
ATOM 6132 O O . SER B 1 380 ? 11.383 45.438 -7.098 1 30.22 380 SER B O 1
ATOM 6134 N N . SER B 1 381 ? 11.891 44.062 -5.617 1 26.91 381 SER B N 1
ATOM 6135 C CA . SER B 1 381 ? 13.211 44.656 -5.383 1 26.91 381 SER B CA 1
ATOM 6136 C C . SER B 1 381 ? 14.07 44.594 -6.641 1 26.91 381 SER B C 1
ATOM 6138 O O . SER B 1 381 ? 14.336 43.5 -7.172 1 26.91 381 SER B O 1
ATOM 6140 N N . VAL B 1 382 ? 14.086 45.625 -7.516 1 21.17 382 VAL B N 1
ATOM 6141 C CA . VAL B 1 382 ? 15.312 45.969 -8.227 1 21.17 382 VAL B CA 1
ATOM 6142 C C . VAL B 1 382 ? 16.422 46.281 -7.219 1 21.17 382 VAL B C 1
ATOM 6144 O O . VAL B 1 382 ? 16.203 47 -6.242 1 21.17 382 VAL B O 1
#

pLDDT: mean 87.13, std 15.04, range [19.19, 98.38]

Solvent-accessible surface area (backbone atoms only — not comparable to full-atom values): 39778 Å² total; per-residue (Å²): 128,81,71,78,70,76,69,71,77,72,81,68,66,52,72,59,54,44,68,57,50,38,59,56,50,56,74,44,58,68,68,59,45,49,41,52,48,50,30,29,48,40,47,48,55,30,69,71,39,49,84,66,34,26,61,42,75,46,71,32,40,26,32,45,59,90,83,49,77,72,44,77,60,39,59,52,71,60,5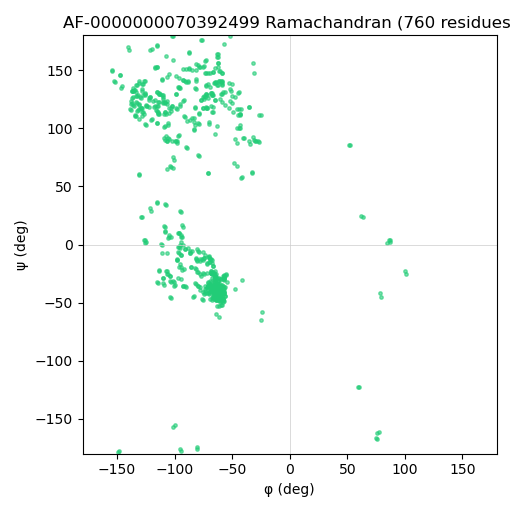8,43,50,49,32,73,75,42,14,74,40,24,28,35,40,32,45,40,30,42,35,32,44,47,84,82,50,78,56,46,64,58,37,53,50,43,43,64,72,36,34,64,35,36,30,43,34,35,25,42,25,59,51,29,32,75,69,43,70,77,49,78,64,57,30,66,79,66,45,45,60,58,32,52,45,47,39,64,45,56,67,42,34,30,45,32,37,40,19,49,60,66,82,42,77,84,67,43,58,65,59,27,42,69,69,16,74,60,40,37,65,22,30,29,43,33,42,58,50,62,68,90,89,52,88,62,66,89,58,45,68,66,61,46,32,67,56,39,32,55,56,54,64,63,34,41,40,30,29,33,41,33,37,36,34,41,33,43,41,52,66,38,47,51,60,70,35,42,86,89,45,45,55,36,49,32,42,36,33,40,36,45,47,38,95,92,37,82,76,23,39,66,35,63,34,57,49,65,55,30,41,48,31,44,66,54,15,66,82,36,31,32,33,38,35,31,53,32,50,63,60,60,80,49,47,49,33,47,59,28,70,48,45,48,37,23,30,42,34,34,34,59,62,12,66,78,52,59,68,50,47,46,48,49,37,72,54,26,20,81,46,26,26,33,42,37,35,48,28,82,84,63,92,38,65,69,48,51,52,51,36,61,71,61,13,82,52,50,76,42,66,46,41,50,93,51,76,62,72,79,76,72,84,124,128,80,72,79,72,76,70,70,78,72,81,68,66,51,72,59,55,46,68,58,50,38,59,57,52,56,75,45,57,68,70,59,45,50,41,51,49,49,29,29,49,42,48,48,56,29,70,69,39,48,84,66,34,26,61,42,76,46,71,32,40,25,31,44,59,89,83,46,77,72,45,79,59,39,61,53,71,61,57,44,52,48,31,73,74,42,14,75,40,23,30,35,41,32,44,39,31,41,34,33,43,48,85,81,48,79,56,46,66,58,36,53,51,43,42,65,72,35,33,64,35,35,29,43,35,36,24,43,24,60,50,27,33,75,68,44,68,77,48,76,63,55,31,66,78,65,45,45,59,60,32,52,45,47,38,64,46,56,67,40,34,30,44,32,38,39,20,49,60,67,82,40,77,85,69,42,58,64,60,26,43,69,70,15,73,60,42,37,66,22,30,30,43,31,42,58,49,62,65,92,91,53,86,63,66,90,59,45,67,65,64,47,32,67,56,40,33,56,57,54,63,62,34,42,41,30,29,32,40,32,36,37,34,41,34,44,41,51,65,36,47,52,60,70,36,44,86,90,43,45,54,35,48,32,43,35,32,40,35,46,48,38,93,92,36,81,76,23,38,65,35,64,34,57,48,66,55,31,41,48,31,44,66,55,15,66,80,35,32,31,34,39,35,31,52,32,50,63,58,60,77,48,50,48,34,48,60,28,72,48,46,49,37,24,30,41,34,35,35,59,62,14,64,77,51,60,68,49,46,46,48,48,36,72,55,27,21,81,46,26,26,32,43,36,35,48,28,80,83,63,91,38,66,70,47,50,51,50,34,60,72,61,13,82,50,50,75,42,67,45,40,51,94,53,75,59,74,81,77,71,82,123

Sequence (764 aa):
MAGVEELTPEPDFSDLPTMVWVNILDHVNLVTRYRVSVTCSKLNEAFNHPTLWRKMTLHVTGNVTNYGWSKQMVVPARNIQLVRHFGKYVQNLSILISGYLDDDFGDWNDLITEVANKCRLETLALSVGTPTTAYHYIGNKSCRRNLIPLVNFIQKAFRLKKLHVMSWPMDNEDENIFEAAVSNPKLKDLEELSLFCATEKDWTSRQPVLPSPTETTYLVNHFCHLRNLSLRSPMINSELLTTLSVKGRAPLRRLQVLVNYIGQEDEFQIPEVSDRVWEEFTRKNLGVQVVLTILTRVPLHELSNFLKPSCPVHAVTFMAFSDCDSNMVLYLTERYRHTLACFECYGEEVDLGNELVSLVEKSPNLINFYIMGKSVAETSSVMAGVEELTPEPDFSDLPTMVWVNILDHVNLVTRYRVSVTCSKLNEAFNHPTLWRKMTLHVTGNVTNYGWSKQMVVPARNIQLVRHFGKYVQNLSILISGYLDDDFGDWNDLITEVANKCRLETLALSVGTPTTAYHYIGNKSCRRNLIPLVNFIQKAFRLKKLHVMSWPMDNEDENIFEAAVSNPKLKDLEELSLFCATEKDWTSRQPVLPSPTETTYLVNHFCHLRNLSLRSPMINSELLTTLSVKGRAPLRRLQVLVNYIGQEDEFQIPEVSDRVWEEFTRKNLGVQVVLTILTRVPLHELSNFLKPSCPVHAVTFMAFSDCDSNMVLYLTERYRHTLACFECYGEEVDLGNELVSLVEKSPNLINFYIMGKSVAETSSV

Organism: Crassostrea virginica (NCBI:txid6565)

Foldseek 3Di:
DPDPPPPDPDDDPVVDDPVVVVVVLVPPDPVVSVVVVVVVVVVVVVVLDLVVAQEEEQEWEAFAWDPDDGDDTDRDPVLQVSLQVRQQSYAAYEYAYEHAAADCNDCLLVNLVSNLVRHQYQEYAYHHYAQAAPVVLVTDHHDPVSLVSVLVSLLPHANHQYYHYQHDGPSDPVRDSLVSNLNRPRCLQHAYYAYNDDDPQDDGDLGGDDDALVRLLVSVLSRQAYQYYEDEQLNHELSSLQSQLDPPGHAHQEYEYEQHADPVDPSRFGYAYDLVSLQSSCVSRPNYEYEYEYNAADDPVRVCRPDPLSHQHAEYEYHQHHDQAQVNLQVCQVRHLARYAYYYYEHDDYPNVVSVVSSPVSRPNHQYYYYPPPGPDRPPPD/DPDPPPPDPDDDPVVDDPVVVVVVLVPPDPVVSVVVVVVVVVVVVVVLDLVVAQAEEQEWEAFAWPPDDGDPTDRDPVLQVSLQVRQQSYAHYEYAYEHAAADCNDCLLVNLVSNLVRHQYQEYEYHHYAQAAPVVLVTDHHDPVSLVSVLVSLLPHANHQEYAYQHDGPSDPVRDSLVSNLNRPRCLQHAYYAYNDDDDADDGDLGGDDDALVRLLVSVLSRQAYQYYEDEQLNHELSSLQSQLDPPGHAHQEYEYEQHADPVDPSRFGYAYDLVSLQSSCVSRPNYEYEYEYNAADDPVRVCRPDPLSHQHAEYEYHQHHDQAQVNLQVCQVRHLARHAEYYYEHDDYPNVVSVVSSPVSRPNHQYYYYPPPGPDHDPPD